Protein AF-R7SHF6-F1 (afdb_monomer)

Organism: Fomitiporia mediterranea (strain MF3/22) (NCBI:txid694068)

Radius of gyration: 31.21 Å; Cα contacts (8 Å, |Δi|>4): 658; chains: 1; bounding box: 77×61×116 Å

Mean predicted aligned error: 15.74 Å

Solvent-accessible surface area (backbone atoms only — not comparable to full-atom values): 30414 Å² total; per-residue (Å²): 121,72,76,58,58,55,58,59,63,69,62,63,67,86,75,44,41,64,56,26,47,52,49,15,53,51,25,41,55,47,20,76,75,69,70,45,64,69,32,44,55,49,13,43,53,23,24,55,49,22,39,69,67,35,55,95,87,40,87,64,33,40,57,31,27,44,52,36,18,51,48,27,42,51,47,20,76,75,69,68,44,66,68,34,41,57,50,17,42,52,27,22,52,58,26,39,73,73,33,52,93,88,36,87,64,28,39,59,35,30,41,54,32,17,53,47,27,41,59,46,19,78,74,68,65,43,65,66,33,43,57,48,18,47,52,31,24,50,53,25,36,68,76,31,52,96,89,41,86,64,31,36,59,35,27,46,52,38,21,49,53,27,42,54,49,20,77,75,70,66,44,65,66,31,46,54,50,20,38,52,31,20,51,52,23,40,75,70,33,55,94,87,35,90,60,32,38,56,32,28,42,52,32,15,50,42,31,37,52,47,17,76,70,73,65,46,66,69,30,46,55,50,17,52,56,26,28,50,59,19,40,73,73,32,54,96,87,40,87,65,33,63,59,39,51,50,49,49,45,51,54,48,53,48,49,52,50,48,58,68,61,42,58,40,74,62,63,43,44,50,61,54,64,76,43,80,59,63,66,55,49,27,31,50,45,21,38,47,28,47,72,71,70,36,52,57,59,16,49,29,38,44,45,45,55,47,43,64,65,51,32,78,76,54,59,60,59,50,56,49,51,54,36,35,74,77,41,43,71,60,38,51,51,49,55,51,46,27,49,56,52,40,60,50,54,57,51,47,53,56,57,57,64,62,60,73,79,67,88,70,83,91,76,90,71,60,57,65,61,50,49,52,53,49,53,50,52,50,52,49,51,52,52,48,53,50,51,47,50,52,49,47,55,56,47,30,69,40,92,95,28,64,54,62,95,50,67,68,52,43,86,63,47,40,56,42,12,70,85,31,42,30,37,34,34,44,67,22,86,91,44,29,33,38,39,38,33,32,65,48,90,90,62,42,66,46,80,42,81,40,56,78,62,53,46,61,53,52,51,51,44,67,74,65,70,55,96,58,62,28,39,53,42,19,76,57,46,48,52,61,50,50,54,50,39,47,76,73,66,53,58,83,65,41,48,38,31,42,35,51,37,76,78,51,61,78,52,64,66,48,57,14,19,74,42,73,45,100,87,67,49,78,41,38,42,54,80,46,30,47,65,43,77,42,93,42,48,66,57,48,39,48,61,65,69,55,70,65,91,58,77,83,89,74,85,88,80,85,72,67,92,76,49,82,88,81,116

InterPro domains:
  IPR011990 Tetratricopeptide-like helical domain superfamily [G3DSA:1.25.40.10] (132-394)
  IPR011990 Tetratricopeptide-like helical domain superfamily [SSF48452] (104-255)
  IPR012344 Matrix protein, lentiviral and alpha-retroviral, N-terminal [G3DSA:1.10.150.90] (56-131)

Structure (mmCIF, N/CA/C/O backbone):
data_AF-R7SHF6-F1
#
_entry.id   AF-R7SHF6-F1
#
loop_
_atom_site.group_PDB
_atom_site.id
_atom_site.type_symbol
_atom_site.label_atom_id
_atom_site.label_alt_id
_atom_site.label_comp_id
_atom_site.label_asym_id
_atom_site.label_entity_id
_atom_site.label_seq_id
_atom_site.pdbx_PDB_ins_code
_atom_site.Cartn_x
_atom_site.Cartn_y
_atom_site.Cartn_z
_atom_site.occupancy
_atom_site.B_iso_or_equiv
_atom_site.auth_seq_id
_atom_site.auth_comp_id
_atom_site.auth_asym_id
_atom_site.auth_atom_id
_atom_site.pdbx_PDB_model_num
ATOM 1 N N . MET A 1 1 ? -1.076 13.822 -73.786 1.00 44.06 1 MET A N 1
ATOM 2 C CA . MET A 1 1 ? -1.759 13.213 -72.621 1.00 44.06 1 MET A CA 1
ATOM 3 C C . MET A 1 1 ? -0.995 12.033 -72.019 1.00 44.06 1 MET A C 1
ATOM 5 O O . MET A 1 1 ? -1.251 11.723 -70.868 1.00 44.06 1 MET A O 1
ATOM 9 N N . GLU A 1 2 ? -0.016 11.434 -72.707 1.00 40.59 2 GLU A N 1
ATOM 10 C CA . GLU A 1 2 ? 0.825 10.371 -72.120 1.00 40.59 2 GLU A CA 1
ATOM 11 C C . GLU A 1 2 ? 1.953 10.875 -71.210 1.00 40.59 2 GLU A C 1
ATOM 13 O O . GLU A 1 2 ? 2.346 10.164 -70.298 1.00 40.59 2 GLU A O 1
ATOM 18 N N . THR A 1 3 ? 2.412 12.121 -71.351 1.00 40.22 3 THR A N 1
ATOM 19 C CA . THR A 1 3 ? 3.500 12.665 -70.514 1.00 40.22 3 THR A CA 1
ATOM 20 C C . THR A 1 3 ? 3.050 13.149 -69.131 1.00 40.22 3 THR A C 1
ATOM 22 O O . THR A 1 3 ? 3.884 13.402 -68.277 1.00 40.22 3 THR A O 1
ATOM 25 N N . ILE A 1 4 ? 1.739 13.272 -68.891 1.00 38.78 4 ILE A N 1
ATOM 26 C CA . ILE A 1 4 ? 1.175 13.669 -67.584 1.00 38.78 4 ILE A CA 1
ATOM 27 C C . ILE A 1 4 ? 0.795 12.426 -66.759 1.00 38.78 4 ILE A C 1
ATOM 29 O O . ILE A 1 4 ? 0.809 12.463 -65.531 1.00 38.78 4 ILE A O 1
ATOM 33 N N . HIS A 1 5 ? 0.535 11.291 -67.415 1.00 36.75 5 HIS A N 1
ATOM 34 C CA . HIS A 1 5 ? 0.198 10.043 -66.730 1.00 36.75 5 HIS A CA 1
ATOM 35 C C . HIS A 1 5 ? 1.412 9.318 -66.135 1.00 36.75 5 HIS A C 1
ATOM 37 O O . HIS A 1 5 ? 1.251 8.588 -65.159 1.00 36.75 5 HIS A O 1
ATOM 43 N N . THR A 1 6 ? 2.620 9.544 -66.658 1.00 37.00 6 THR A N 1
ATOM 44 C CA . THR A 1 6 ? 3.867 9.043 -66.056 1.00 37.00 6 THR A CA 1
ATOM 45 C C . THR A 1 6 ? 4.279 9.878 -64.843 1.00 37.00 6 THR A C 1
ATOM 47 O O . THR A 1 6 ? 4.615 9.315 -63.810 1.00 37.00 6 THR A O 1
ATOM 50 N N . THR A 1 7 ? 4.119 11.204 -64.887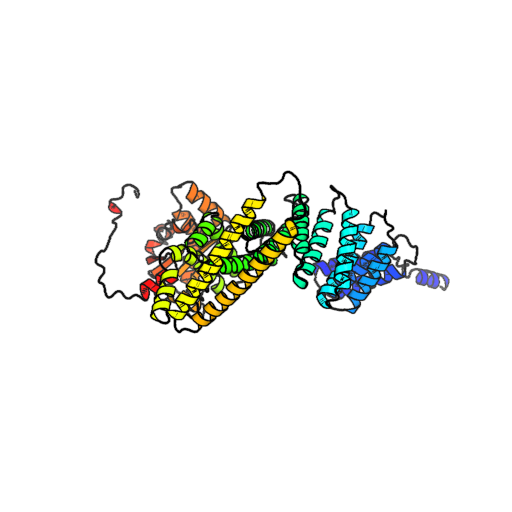 1.00 34.84 7 THR A N 1
ATOM 51 C CA . THR A 1 7 ? 4.484 12.087 -63.761 1.00 34.84 7 THR A CA 1
ATOM 52 C C . THR A 1 7 ? 3.518 11.996 -62.571 1.00 34.84 7 THR A C 1
ATOM 54 O O . THR A 1 7 ? 3.935 12.197 -61.436 1.00 34.84 7 THR A O 1
ATOM 57 N N . ILE A 1 8 ? 2.247 11.629 -62.788 1.00 37.22 8 ILE A N 1
ATOM 58 C CA . ILE A 1 8 ? 1.280 11.388 -61.694 1.00 37.22 8 ILE A CA 1
ATOM 59 C C . ILE A 1 8 ? 1.425 9.974 -61.098 1.00 37.22 8 ILE A C 1
ATOM 61 O O . ILE A 1 8 ? 1.044 9.736 -59.952 1.00 37.22 8 ILE A O 1
ATOM 65 N N . ARG A 1 9 ? 2.032 9.025 -61.827 1.00 35.16 9 ARG A N 1
ATOM 66 C CA . ARG A 1 9 ? 2.376 7.707 -61.268 1.00 35.16 9 ARG A CA 1
ATOM 67 C C . ARG A 1 9 ? 3.655 7.750 -60.423 1.00 35.16 9 ARG A C 1
ATOM 69 O O . ARG A 1 9 ? 3.757 6.974 -59.480 1.00 35.16 9 ARG A O 1
ATOM 76 N N . ASP A 1 10 ? 4.532 8.717 -60.688 1.00 35.12 10 ASP A N 1
ATOM 77 C CA . ASP A 1 10 ? 5.733 9.005 -59.891 1.00 35.12 10 ASP A CA 1
ATOM 78 C C . ASP A 1 10 ? 5.470 9.945 -58.692 1.00 35.12 10 ASP A C 1
ATOM 80 O O . ASP A 1 10 ? 6.350 10.150 -57.859 1.00 35.12 10 ASP A O 1
ATOM 84 N N . SER A 1 11 ? 4.250 10.486 -58.547 1.00 35.41 11 SER A N 1
ATOM 85 C CA . SER A 1 11 ? 3.822 11.261 -57.367 1.00 35.41 11 SER A CA 1
ATOM 86 C C . SER A 1 11 ? 3.101 10.422 -56.300 1.00 35.41 11 SER A C 1
ATOM 88 O O . SER A 1 11 ? 2.589 10.973 -55.322 1.00 35.41 11 SER A O 1
ATOM 90 N N . LEU A 1 12 ? 3.056 9.093 -56.458 1.00 43.44 12 LEU A N 1
ATOM 91 C CA . LEU A 1 12 ? 2.780 8.165 -55.360 1.00 43.44 12 LEU A CA 1
ATOM 92 C C . LEU A 1 12 ? 3.984 8.189 -54.419 1.00 43.44 12 LEU A C 1
ATOM 94 O O . LEU A 1 12 ? 4.933 7.438 -54.590 1.00 43.44 12 LEU A O 1
ATOM 98 N N . VAL A 1 13 ? 3.926 9.137 -53.483 1.00 46.78 13 VAL A N 1
ATOM 99 C CA . VAL A 1 13 ? 4.653 9.231 -52.215 1.00 46.78 13 VAL A CA 1
ATOM 100 C C . VAL A 1 13 ? 5.869 8.300 -52.149 1.00 46.78 13 VAL A C 1
ATOM 102 O O . VAL A 1 13 ? 5.742 7.120 -51.826 1.00 46.78 13 VAL A O 1
ATOM 105 N N . ASN A 1 14 ? 7.066 8.843 -52.382 1.00 46.84 14 ASN A N 1
ATOM 106 C CA . ASN A 1 14 ? 8.278 8.273 -51.796 1.00 46.84 14 ASN A CA 1
ATOM 107 C C . ASN A 1 14 ? 8.122 8.382 -50.271 1.00 46.84 14 ASN A C 1
ATOM 109 O O . ASN A 1 14 ? 8.578 9.343 -49.653 1.00 46.84 14 ASN A O 1
ATOM 113 N N . VAL A 1 15 ? 7.374 7.448 -49.678 1.00 61.41 15 VAL A N 1
ATOM 114 C CA . VAL A 1 15 ? 7.187 7.319 -48.235 1.00 61.41 15 VAL A CA 1
ATOM 115 C C . VAL A 1 15 ? 8.547 6.882 -47.702 1.00 61.41 15 VAL A C 1
ATOM 117 O O . VAL A 1 15 ? 8.935 5.722 -47.824 1.00 61.41 15 VAL A O 1
ATOM 120 N N . THR A 1 16 ? 9.335 7.836 -47.212 1.00 82.81 16 THR A N 1
ATOM 121 C CA . THR A 1 16 ? 10.661 7.554 -46.657 1.00 82.81 16 THR A CA 1
ATOM 122 C C . THR A 1 16 ? 10.521 6.795 -45.338 1.00 82.81 16 THR A C 1
ATOM 124 O O . THR A 1 16 ? 9.482 6.861 -44.674 1.00 82.81 16 THR A O 1
ATOM 127 N N . ALA A 1 17 ? 11.576 6.105 -44.901 1.00 82.44 17 ALA A N 1
ATOM 128 C CA . ALA A 1 17 ? 11.597 5.472 -43.579 1.00 82.44 17 ALA A CA 1
ATOM 129 C C . ALA A 1 17 ? 11.221 6.462 -42.452 1.00 82.44 17 ALA A C 1
ATOM 131 O O . ALA A 1 17 ? 10.520 6.097 -41.516 1.00 82.44 17 ALA A O 1
ATOM 132 N N . GLU A 1 18 ? 11.597 7.736 -42.593 1.00 84.50 18 GLU A N 1
ATOM 133 C CA . GLU A 1 18 ? 11.300 8.818 -41.642 1.00 84.50 18 GLU A CA 1
ATOM 134 C C . GLU A 1 18 ? 9.802 9.136 -41.543 1.00 84.50 18 GLU A C 1
ATOM 136 O O . GLU A 1 18 ? 9.282 9.409 -40.458 1.00 84.50 18 GLU A O 1
ATOM 141 N N . THR A 1 19 ? 9.080 9.089 -42.667 1.00 87.56 19 THR A N 1
ATOM 142 C CA . THR A 1 19 ? 7.622 9.273 -42.649 1.00 87.56 19 THR A CA 1
ATOM 143 C C . THR A 1 19 ? 6.929 8.127 -41.918 1.00 87.56 19 THR A C 1
ATOM 145 O O . THR A 1 19 ? 5.993 8.366 -41.154 1.00 87.56 19 THR A O 1
ATOM 148 N N . HIS A 1 20 ? 7.426 6.897 -42.070 1.00 89.31 20 HIS A N 1
ATOM 149 C CA . HIS A 1 20 ? 6.932 5.754 -41.312 1.00 89.31 20 HIS A CA 1
ATOM 150 C C . HIS A 1 20 ? 7.285 5.833 -39.825 1.00 89.31 20 HIS A C 1
ATOM 152 O O . HIS A 1 20 ? 6.394 5.604 -39.018 1.00 89.31 20 HIS A O 1
ATOM 158 N N . ASP A 1 21 ? 8.496 6.252 -39.447 1.00 86.38 21 ASP A N 1
ATOM 159 C CA . ASP A 1 21 ? 8.847 6.502 -38.038 1.00 86.38 21 ASP A CA 1
ATOM 160 C C . ASP A 1 21 ? 7.913 7.551 -37.405 1.00 86.38 21 ASP A C 1
ATOM 162 O O . ASP A 1 21 ? 7.444 7.404 -36.276 1.00 86.38 21 ASP A O 1
ATOM 166 N N . SER A 1 22 ? 7.606 8.616 -38.151 1.00 87.00 22 SER A N 1
ATOM 167 C CA . SER A 1 22 ? 6.746 9.707 -37.679 1.00 87.00 22 SER A CA 1
ATOM 168 C C . SER A 1 22 ? 5.298 9.247 -37.490 1.00 87.00 22 SER A C 1
ATOM 170 O O . SER A 1 22 ? 4.642 9.624 -36.517 1.00 87.00 22 SER A O 1
ATOM 172 N N . LEU A 1 23 ? 4.796 8.408 -38.401 1.00 90.31 23 LEU A N 1
ATOM 173 C CA . LEU A 1 23 ? 3.482 7.780 -38.274 1.00 90.31 23 LEU A CA 1
ATOM 174 C C . LEU A 1 23 ? 3.458 6.762 -37.131 1.00 90.31 23 LEU A C 1
ATOM 176 O O . LEU A 1 23 ? 2.509 6.773 -36.351 1.00 90.31 23 LEU A O 1
ATOM 180 N N . ALA A 1 24 ? 4.499 5.941 -36.982 1.00 90.56 24 ALA A N 1
ATOM 181 C CA . ALA A 1 24 ? 4.618 4.990 -35.882 1.00 90.56 24 ALA A CA 1
ATOM 182 C C . ALA A 1 24 ? 4.545 5.702 -34.525 1.00 90.56 24 ALA A C 1
ATOM 184 O O . ALA A 1 24 ? 3.720 5.336 -33.686 1.00 90.56 24 ALA A O 1
ATOM 185 N N . LEU A 1 25 ? 5.306 6.790 -34.355 1.00 89.19 25 LEU A N 1
ATOM 186 C CA . LEU A 1 25 ? 5.284 7.617 -33.148 1.00 89.19 25 LEU A CA 1
ATOM 187 C C . LEU A 1 25 ? 3.928 8.302 -32.926 1.00 89.19 25 LEU A C 1
ATOM 189 O O . LEU A 1 25 ? 3.471 8.423 -31.790 1.00 89.19 25 LEU A O 1
ATOM 193 N N . LYS A 1 26 ? 3.267 8.763 -33.995 1.00 92.19 26 LYS A N 1
ATOM 194 C CA . LYS A 1 26 ? 1.929 9.361 -33.899 1.00 92.19 26 LYS A CA 1
ATOM 195 C C . LYS A 1 26 ? 0.920 8.358 -33.338 1.00 92.19 26 LYS A C 1
ATOM 197 O O . LYS A 1 26 ? 0.204 8.692 -32.399 1.00 92.19 26 LYS A O 1
ATOM 202 N N . TYR A 1 27 ? 0.866 7.153 -33.900 1.00 89.56 27 TYR A N 1
ATOM 203 C CA . TYR A 1 27 ? -0.066 6.121 -33.445 1.00 89.56 27 TYR A CA 1
ATOM 204 C C . TYR A 1 27 ? 0.301 5.563 -32.068 1.00 89.56 27 TYR A C 1
ATOM 206 O O . TYR A 1 27 ? -0.594 5.259 -31.289 1.00 89.56 27 TYR A O 1
ATOM 214 N N . TRP A 1 28 ? 1.589 5.528 -31.719 1.00 87.06 28 TRP A N 1
ATOM 215 C CA . TRP A 1 28 ? 2.032 5.225 -30.358 1.00 87.06 28 TRP A CA 1
ATOM 216 C C . TRP A 1 28 ? 1.461 6.210 -29.333 1.00 87.06 28 TRP A C 1
ATOM 218 O O . TRP A 1 28 ? 0.887 5.804 -28.329 1.00 87.06 28 TRP A O 1
ATOM 228 N N . LYS A 1 29 ? 1.566 7.516 -29.606 1.00 88.25 29 LYS A N 1
ATOM 229 C CA . LYS A 1 29 ? 1.032 8.555 -28.712 1.00 88.25 29 LYS A CA 1
ATOM 230 C C . LYS A 1 29 ? -0.488 8.507 -28.592 1.00 88.25 29 LYS A C 1
ATOM 232 O O . LYS A 1 29 ? -1.017 8.792 -27.523 1.00 88.25 29 LYS A O 1
ATOM 237 N N . LEU A 1 30 ? -1.188 8.170 -29.677 1.00 88.19 30 LEU A N 1
ATOM 238 C CA . LEU A 1 30 ? -2.633 7.944 -29.624 1.00 88.19 30 LEU A CA 1
ATOM 239 C C . LEU A 1 30 ? -2.954 6.749 -28.723 1.00 88.19 30 LEU A C 1
ATOM 241 O O . LEU A 1 30 ? -3.772 6.884 -27.817 1.00 88.19 30 LEU A O 1
ATOM 245 N N . PHE A 1 31 ? -2.214 5.648 -28.876 1.00 86.19 31 PHE A N 1
ATOM 246 C CA . PHE A 1 31 ? -2.365 4.473 -28.027 1.00 86.19 31 PHE A CA 1
ATOM 247 C C . PHE A 1 31 ? -2.113 4.791 -26.545 1.00 86.19 31 PHE A C 1
ATOM 249 O O . PHE A 1 31 ? -2.863 4.330 -25.687 1.00 86.19 31 PHE A O 1
ATOM 256 N N . GLU A 1 32 ? -1.106 5.607 -26.220 1.00 82.56 32 GLU A N 1
ATOM 257 C CA . GLU A 1 32 ? -0.853 6.049 -24.839 1.00 82.56 32 GLU A CA 1
ATOM 258 C C . GLU A 1 32 ? -2.038 6.818 -24.234 1.00 82.56 32 GLU A C 1
ATOM 260 O O . GLU A 1 32 ? -2.260 6.743 -23.026 1.00 82.56 32 GLU A O 1
ATOM 265 N N . GLN A 1 33 ? -2.809 7.535 -25.056 1.00 81.81 33 GLN A N 1
ATOM 266 C CA . GLN A 1 33 ? -3.973 8.309 -24.618 1.00 81.81 33 GLN A CA 1
ATOM 267 C C . GLN A 1 33 ? -5.258 7.476 -24.570 1.00 81.81 33 GLN A C 1
ATOM 269 O O . GLN A 1 33 ? -6.066 7.642 -23.658 1.00 81.81 33 GLN A O 1
ATOM 274 N N . SER A 1 34 ? -5.473 6.612 -25.562 1.00 85.38 34 SER A N 1
ATOM 275 C CA . SER A 1 34 ? -6.743 5.913 -25.777 1.00 85.38 34 SER A CA 1
ATOM 276 C C . SER A 1 34 ? -6.756 4.490 -25.199 1.00 85.38 34 SER A C 1
ATOM 278 O O . SER A 1 34 ? -7.820 3.962 -24.878 1.00 85.38 34 SER A O 1
ATOM 280 N N . GLY A 1 35 ? -5.584 3.850 -25.102 1.00 80.62 35 GLY A N 1
ATOM 281 C CA . GLY A 1 35 ? -5.424 2.429 -24.801 1.00 80.62 35 GLY A CA 1
ATOM 282 C C . GLY A 1 35 ? -5.902 1.473 -25.905 1.00 80.62 35 GLY A C 1
ATOM 283 O O . GLY A 1 35 ? -5.935 0.264 -25.671 1.00 80.62 35 GLY A O 1
ATOM 284 N N . GLN A 1 36 ? -6.286 1.972 -27.087 1.00 85.62 36 GLN A N 1
ATOM 285 C CA . GLN A 1 36 ? -6.878 1.168 -28.160 1.00 85.62 36 GLN A CA 1
ATOM 286 C C . GLN A 1 36 ? -5.838 0.326 -28.895 1.00 85.62 36 GLN A C 1
ATOM 288 O O . GLN A 1 36 ? -4.817 0.811 -29.384 1.00 85.62 36 GLN A O 1
ATOM 293 N N . ARG A 1 37 ? -6.127 -0.968 -29.024 1.00 86.19 37 ARG A N 1
ATOM 294 C CA . ARG A 1 37 ? -5.226 -1.944 -29.641 1.00 86.19 37 ARG A CA 1
ATOM 295 C C . ARG A 1 37 ? -4.891 -1.597 -31.091 1.00 86.19 37 ARG A C 1
ATOM 297 O O . ARG A 1 37 ? -3.755 -1.792 -31.517 1.00 86.19 37 ARG A O 1
ATOM 304 N N . GLU A 1 38 ? -5.872 -1.118 -31.843 1.00 88.56 38 GLU A N 1
ATOM 305 C CA . GLU A 1 38 ? -5.759 -0.832 -33.272 1.00 88.56 38 GLU A CA 1
ATOM 306 C C . GLU A 1 38 ? -4.655 0.196 -33.551 1.00 88.56 38 GLU A C 1
ATOM 308 O O . GLU A 1 38 ? -3.931 0.097 -34.545 1.00 88.56 38 GLU A O 1
ATOM 313 N N . GLU A 1 39 ? -4.477 1.156 -32.646 1.00 90.38 39 GLU A N 1
ATOM 314 C CA . GLU A 1 39 ? -3.458 2.198 -32.752 1.00 90.38 39 GLU A CA 1
ATOM 315 C C . GLU A 1 39 ? -2.054 1.620 -32.530 1.00 90.38 39 GLU A C 1
ATOM 317 O O . GLU A 1 39 ? -1.136 1.910 -33.300 1.00 90.38 39 GLU A O 1
ATOM 322 N N . LEU A 1 40 ? -1.894 0.713 -31.562 1.00 89.50 40 LEU A N 1
ATOM 323 C CA . LEU A 1 40 ? -0.631 0.007 -31.340 1.00 89.50 40 LEU A CA 1
ATOM 324 C C . LEU A 1 40 ? -0.278 -0.932 -32.506 1.00 89.50 40 LEU A C 1
ATOM 326 O O . LEU A 1 40 ? 0.866 -0.953 -32.960 1.00 89.50 40 LEU A O 1
ATOM 330 N N . ASP A 1 41 ? -1.256 -1.660 -33.048 1.00 90.25 41 ASP A N 1
ATOM 331 C CA . ASP A 1 41 ? -1.064 -2.528 -34.218 1.00 90.25 41 ASP A CA 1
ATOM 332 C C . ASP A 1 41 ? -0.666 -1.714 -35.468 1.00 90.25 41 ASP A C 1
ATOM 334 O O . ASP A 1 41 ? 0.191 -2.130 -36.262 1.00 90.25 41 ASP A O 1
ATOM 338 N N . THR A 1 42 ? -1.230 -0.512 -35.616 1.00 90.75 42 THR A N 1
ATOM 339 C CA . THR A 1 42 ? -0.874 0.425 -36.692 1.00 90.75 42 THR A CA 1
ATOM 340 C C . THR A 1 42 ? 0.536 0.989 -36.502 1.00 90.75 42 THR A C 1
ATOM 342 O O . THR A 1 42 ? 1.304 1.055 -37.465 1.00 90.75 42 THR A O 1
ATOM 345 N N . SER A 1 43 ? 0.917 1.323 -35.265 1.00 92.31 43 SER A N 1
ATOM 346 C CA . SER A 1 43 ? 2.276 1.756 -34.917 1.00 92.31 43 SER A CA 1
ATOM 347 C C . SER A 1 43 ? 3.320 0.693 -35.293 1.00 92.31 43 SER A C 1
ATOM 349 O O . SER A 1 43 ? 4.225 0.972 -36.082 1.00 92.31 43 SER A O 1
ATOM 351 N N . ILE A 1 44 ? 3.104 -0.565 -34.884 1.00 92.56 44 ILE A N 1
ATOM 352 C CA . ILE A 1 44 ? 3.974 -1.710 -35.216 1.00 92.56 44 ILE A CA 1
ATOM 353 C C . ILE A 1 44 ? 4.090 -1.917 -36.733 1.00 92.56 44 ILE A C 1
ATOM 355 O O . ILE A 1 44 ? 5.156 -2.256 -37.252 1.00 92.56 44 ILE A O 1
ATOM 359 N N . THR A 1 45 ? 2.999 -1.718 -37.475 1.00 92.94 45 THR A N 1
ATOM 360 C CA . THR A 1 45 ? 3.003 -1.852 -38.941 1.00 92.94 45 THR A CA 1
ATOM 361 C C . THR A 1 45 ? 3.904 -0.804 -39.596 1.00 92.94 45 THR A C 1
ATOM 363 O O . THR A 1 45 ? 4.655 -1.117 -40.528 1.00 92.94 45 THR A O 1
ATOM 366 N N . HIS A 1 46 ? 3.876 0.428 -39.093 1.00 92.31 46 HIS A N 1
ATOM 367 C CA . HIS A 1 46 ? 4.761 1.486 -39.559 1.00 92.31 46 HIS A CA 1
ATOM 368 C C . HIS A 1 46 ? 6.217 1.256 -39.141 1.00 92.31 46 HIS A C 1
ATOM 370 O O . HIS A 1 46 ? 7.082 1.352 -40.011 1.00 92.31 46 HIS A O 1
ATOM 376 N N . ASP A 1 47 ? 6.488 0.830 -37.904 1.00 90.88 47 ASP A N 1
ATOM 377 C CA . ASP A 1 47 ? 7.839 0.461 -37.445 1.00 90.88 47 ASP A CA 1
ATOM 378 C C . ASP A 1 47 ? 8.458 -0.645 -38.319 1.00 90.88 47 ASP A C 1
ATOM 380 O O . ASP A 1 47 ? 9.600 -0.543 -38.776 1.00 90.88 47 ASP A O 1
ATOM 384 N N . ARG A 1 48 ? 7.680 -1.688 -38.646 1.00 92.88 48 ARG A N 1
ATOM 385 C CA . ARG A 1 48 ? 8.112 -2.760 -39.562 1.00 92.88 48 ARG A CA 1
ATOM 386 C C . ARG A 1 48 ? 8.424 -2.235 -40.959 1.00 92.88 48 ARG A C 1
ATOM 388 O O . ARG A 1 48 ? 9.336 -2.737 -41.616 1.00 92.88 48 ARG A O 1
ATOM 395 N N . THR A 1 49 ? 7.658 -1.260 -41.437 1.00 90.38 49 THR A N 1
ATOM 396 C CA . THR A 1 49 ? 7.861 -0.690 -42.773 1.00 90.38 49 THR A CA 1
ATOM 397 C C . THR A 1 49 ? 9.092 0.215 -42.799 1.00 90.38 49 THR A C 1
ATOM 399 O O . THR A 1 49 ? 9.911 0.081 -43.705 1.00 90.38 49 THR A O 1
ATOM 402 N N . ALA A 1 50 ? 9.300 1.038 -41.767 1.00 89.44 50 ALA A N 1
ATOM 403 C CA . ALA A 1 50 ? 10.518 1.826 -41.598 1.00 89.44 50 ALA A CA 1
ATOM 404 C C . ALA A 1 50 ? 11.771 0.936 -41.552 1.00 89.44 50 ALA A C 1
ATOM 406 O O . ALA A 1 50 ? 12.747 1.201 -42.254 1.00 89.44 50 ALA A O 1
ATOM 407 N N . LEU A 1 51 ? 11.716 -0.179 -40.812 1.00 90.06 51 LEU A N 1
ATOM 408 C CA . LEU A 1 51 ? 12.819 -1.138 -40.736 1.00 90.06 51 LEU A CA 1
ATOM 409 C C . LEU A 1 51 ? 13.130 -1.800 -42.088 1.00 90.06 51 LEU A C 1
ATOM 411 O O . LEU A 1 51 ? 14.298 -2.009 -42.417 1.00 90.06 51 LEU A O 1
ATOM 415 N N . LYS A 1 52 ? 12.107 -2.125 -42.891 1.00 89.50 52 LYS A N 1
ATOM 416 C CA . LYS A 1 52 ? 12.293 -2.683 -44.245 1.00 89.50 52 LYS A CA 1
ATOM 417 C C . LYS A 1 52 ? 12.970 -1.701 -45.200 1.00 89.50 52 LYS A C 1
ATOM 419 O O . LYS A 1 52 ? 13.708 -2.133 -46.077 1.00 89.50 52 LYS A O 1
ATOM 424 N N . LEU A 1 53 ? 12.722 -0.404 -45.029 1.00 88.06 53 LEU A N 1
ATOM 425 C CA . LEU A 1 53 ? 13.299 0.657 -45.858 1.00 88.06 53 LEU A CA 1
ATOM 426 C C . LEU A 1 53 ? 14.748 1.011 -45.474 1.00 88.06 53 LEU A C 1
ATOM 428 O O . LEU A 1 53 ? 15.407 1.736 -46.214 1.00 88.06 53 LEU A O 1
ATOM 432 N N . ARG A 1 54 ? 15.258 0.497 -44.347 1.00 86.31 54 ARG A N 1
ATOM 433 C CA . ARG A 1 54 ? 16.628 0.725 -43.861 1.00 86.31 54 ARG A CA 1
ATOM 434 C C . ARG A 1 54 ? 17.447 -0.565 -43.960 1.00 86.3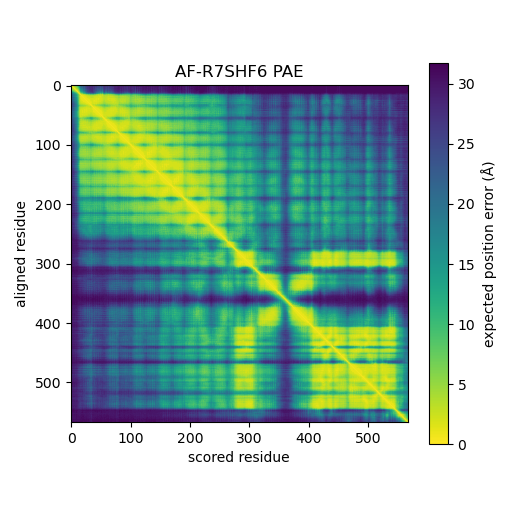1 54 ARG A C 1
ATOM 436 O O . ARG A 1 54 ? 17.386 -1.355 -43.023 1.00 86.31 54 ARG A O 1
ATOM 443 N N . PRO A 1 55 ? 18.190 -0.821 -45.052 1.00 83.56 55 PRO A N 1
ATOM 444 C CA . PRO A 1 55 ? 18.982 -2.045 -45.213 1.00 83.56 55 PRO A CA 1
ATOM 445 C C . PRO A 1 55 ? 20.137 -2.139 -44.203 1.00 83.56 55 PRO A C 1
ATOM 447 O O . PRO A 1 55 ? 20.458 -1.167 -43.516 1.00 83.56 55 PRO A O 1
ATOM 450 N N . ASP A 1 56 ? 20.768 -3.313 -44.110 1.00 77.69 56 ASP A N 1
ATOM 451 C CA . ASP A 1 56 ? 21.913 -3.537 -43.219 1.00 77.69 56 ASP A CA 1
ATOM 452 C C . ASP A 1 56 ? 23.040 -2.524 -43.502 1.00 77.69 56 ASP A C 1
ATOM 454 O O . ASP A 1 56 ? 23.419 -2.302 -44.652 1.00 77.69 56 ASP A O 1
ATOM 458 N N . GLY A 1 57 ? 23.534 -1.865 -42.448 1.00 73.12 57 GLY A N 1
ATOM 459 C CA . GLY A 1 57 ? 24.511 -0.770 -42.535 1.00 73.12 57 GLY A CA 1
ATOM 460 C C . GLY A 1 57 ? 23.915 0.644 -42.605 1.00 73.12 57 GLY A C 1
ATOM 461 O O . GLY A 1 57 ? 24.667 1.614 -42.535 1.00 73.12 57 GLY A O 1
ATOM 462 N N . HIS A 1 58 ? 22.588 0.798 -42.702 1.00 80.50 58 HIS A N 1
ATOM 463 C CA . HIS A 1 58 ? 21.948 2.114 -42.615 1.00 80.50 58 HIS A CA 1
ATOM 464 C C . HIS A 1 58 ? 22.102 2.708 -41.197 1.00 80.50 58 HIS A C 1
ATOM 466 O O . HIS A 1 58 ? 21.794 2.009 -40.227 1.00 80.50 58 HIS A O 1
ATOM 472 N N . PRO A 1 59 ? 22.486 3.994 -41.049 1.00 78.19 59 PRO A N 1
ATOM 473 C CA . PRO A 1 59 ? 22.788 4.607 -39.749 1.00 78.19 59 PRO A CA 1
ATOM 474 C C . PRO A 1 59 ? 21.627 4.517 -38.746 1.00 78.19 59 PRO A C 1
ATOM 476 O O . PRO A 1 59 ? 21.828 4.133 -37.602 1.00 78.19 59 PRO A O 1
ATOM 479 N N . ASP A 1 60 ? 20.392 4.761 -39.190 1.00 82.56 60 ASP A N 1
ATOM 480 C CA . ASP A 1 60 ? 19.207 4.698 -38.315 1.00 82.56 60 ASP A CA 1
ATOM 481 C C . ASP A 1 60 ? 18.559 3.304 -38.188 1.00 82.56 60 ASP A C 1
ATOM 483 O O . ASP A 1 60 ? 17.445 3.176 -37.669 1.00 82.56 60 ASP A O 1
ATOM 487 N N . ARG A 1 61 ? 19.190 2.234 -38.694 1.00 84.44 61 ARG A N 1
ATOM 488 C CA . ARG A 1 61 ? 18.593 0.887 -38.624 1.00 84.44 61 ARG A CA 1
ATOM 489 C C . ARG A 1 61 ? 18.470 0.397 -37.184 1.00 84.44 61 ARG A C 1
ATOM 491 O O . ARG A 1 61 ? 17.433 -0.164 -36.834 1.00 84.44 61 ARG A O 1
ATOM 498 N N . SER A 1 62 ? 19.480 0.650 -36.349 1.00 85.25 62 SER A N 1
ATOM 499 C CA . SER A 1 62 ? 19.456 0.302 -34.921 1.00 85.25 62 SER A CA 1
ATOM 500 C C . SER A 1 62 ? 18.283 0.968 -34.201 1.00 85.25 62 SER A C 1
ATOM 502 O O . SER A 1 62 ? 17.573 0.317 -33.439 1.00 85.25 62 SER A O 1
ATOM 504 N N . LYS A 1 63 ? 17.997 2.234 -34.524 1.00 84.06 63 LYS A N 1
ATOM 505 C CA . LYS A 1 63 ? 16.855 2.980 -33.989 1.00 84.06 63 LYS A CA 1
ATOM 506 C C . LYS A 1 63 ? 15.513 2.355 -34.382 1.00 84.06 63 LYS A C 1
ATOM 508 O O . LYS A 1 63 ? 14.663 2.177 -33.515 1.00 84.06 63 LYS A O 1
ATOM 513 N N . SER A 1 64 ? 15.328 1.963 -35.647 1.00 85.44 64 SER A N 1
ATOM 514 C CA . SER A 1 64 ? 14.113 1.240 -36.069 1.00 85.44 64 SER A CA 1
ATOM 515 C C . SER A 1 64 ? 13.960 -0.112 -35.373 1.00 85.44 64 SER A C 1
ATOM 517 O O . SER A 1 64 ? 12.844 -0.483 -35.019 1.00 85.44 64 SER A O 1
ATOM 519 N N . LEU A 1 65 ? 15.061 -0.842 -35.164 1.00 89.00 65 LEU A N 1
ATOM 520 C CA . LEU A 1 65 ? 15.046 -2.111 -34.432 1.00 89.00 65 LEU A CA 1
ATOM 521 C C . LEU A 1 65 ? 14.613 -1.903 -32.975 1.00 89.00 65 LEU A C 1
ATOM 523 O O . LEU A 1 65 ? 13.728 -2.615 -32.504 1.00 89.00 65 LEU A O 1
ATOM 527 N N . CYS A 1 66 ? 15.173 -0.901 -32.291 1.00 85.94 66 CYS A N 1
ATOM 528 C CA . CYS A 1 66 ? 14.787 -0.539 -30.925 1.00 85.94 66 CYS A CA 1
ATOM 529 C C . CYS A 1 66 ? 13.311 -0.133 -30.830 1.00 85.94 66 CYS A C 1
ATOM 531 O O . CYS A 1 66 ? 12.598 -0.635 -29.963 1.00 85.94 66 CYS A O 1
ATOM 533 N N . ASN A 1 67 ? 12.837 0.739 -31.725 1.00 86.44 67 ASN A N 1
ATOM 534 C CA . ASN A 1 67 ? 11.446 1.199 -31.725 1.00 86.44 67 ASN A CA 1
ATOM 535 C C . ASN A 1 67 ? 10.473 0.033 -31.924 1.00 86.44 67 ASN A C 1
ATOM 537 O O . ASN A 1 67 ? 9.558 -0.149 -31.123 1.00 86.44 67 ASN A O 1
ATOM 541 N N . LEU A 1 68 ? 10.731 -0.822 -32.920 1.00 90.69 68 LEU A N 1
ATOM 542 C CA . LEU A 1 68 ? 9.917 -2.009 -33.158 1.00 90.69 68 LEU A CA 1
ATOM 543 C C . LEU A 1 68 ? 9.919 -2.950 -31.943 1.00 90.69 68 LEU A C 1
ATOM 545 O O . LEU A 1 68 ? 8.867 -3.467 -31.565 1.00 90.69 68 LEU A O 1
ATOM 549 N N . ALA A 1 69 ? 11.078 -3.159 -31.310 1.00 90.31 69 ALA A N 1
ATOM 550 C CA . ALA A 1 69 ? 11.187 -3.994 -30.117 1.00 90.31 69 ALA A CA 1
ATOM 551 C C . ALA A 1 69 ? 10.351 -3.453 -28.947 1.00 90.31 69 ALA A C 1
ATOM 553 O O . ALA A 1 69 ? 9.667 -4.226 -28.270 1.00 90.31 69 ALA A O 1
ATOM 554 N N . VAL A 1 70 ? 10.365 -2.135 -28.722 1.00 86.44 70 VAL A N 1
ATOM 555 C CA . VAL A 1 70 ? 9.537 -1.470 -27.705 1.00 86.44 70 VAL A CA 1
ATOM 556 C C . VAL A 1 70 ? 8.050 -1.631 -28.025 1.00 86.44 70 VAL A C 1
ATOM 558 O O . VAL A 1 70 ? 7.280 -2.024 -27.144 1.00 86.44 70 VAL A O 1
ATOM 561 N N . SER A 1 71 ? 7.650 -1.416 -29.281 1.00 88.56 71 SER A N 1
ATOM 562 C CA . SER A 1 71 ? 6.257 -1.550 -29.712 1.00 88.56 71 SER A CA 1
ATOM 563 C C . SER A 1 71 ? 5.711 -2.967 -29.503 1.00 88.56 71 SER A C 1
ATOM 565 O O . SER A 1 71 ? 4.637 -3.152 -28.923 1.00 88.56 71 SER A O 1
ATOM 567 N N . LEU A 1 72 ? 6.495 -3.979 -29.882 1.00 90.25 72 LEU A N 1
ATOM 568 C CA . LEU A 1 72 ? 6.172 -5.392 -29.671 1.00 90.25 72 LEU A CA 1
ATOM 569 C C . LEU A 1 72 ? 6.139 -5.770 -28.183 1.00 90.25 72 LEU A C 1
ATOM 571 O O . LEU A 1 72 ? 5.206 -6.439 -27.741 1.00 90.25 72 LEU A O 1
ATOM 575 N N . SER A 1 73 ? 7.100 -5.294 -27.384 1.00 86.44 73 SER A N 1
ATOM 576 C CA . SER A 1 73 ? 7.139 -5.557 -25.934 1.00 86.44 73 SER A CA 1
ATOM 577 C C . SER A 1 73 ? 5.913 -4.988 -25.218 1.00 86.44 73 SER A C 1
ATOM 579 O O . SER A 1 73 ? 5.359 -5.612 -24.310 1.00 86.44 73 SER A O 1
ATOM 581 N N . THR A 1 74 ? 5.450 -3.813 -25.642 1.00 84.94 74 THR A N 1
ATOM 582 C CA . THR A 1 74 ? 4.243 -3.186 -25.096 1.00 84.94 74 THR A CA 1
ATOM 583 C C . THR A 1 74 ? 2.980 -3.923 -25.514 1.00 84.94 74 THR A C 1
ATOM 585 O O . THR A 1 74 ? 2.107 -4.141 -24.668 1.00 84.94 74 THR A O 1
ATOM 588 N N . ARG A 1 75 ? 2.891 -4.386 -26.768 1.00 87.06 75 ARG A N 1
ATOM 589 C CA . ARG A 1 75 ? 1.762 -5.221 -27.201 1.00 87.06 75 ARG A CA 1
ATOM 590 C C . ARG A 1 75 ? 1.717 -6.531 -26.427 1.00 87.06 75 ARG A C 1
ATOM 592 O O . ARG A 1 75 ? 0.657 -6.897 -25.921 1.00 87.06 75 ARG A O 1
ATOM 599 N N . TYR A 1 76 ? 2.870 -7.163 -26.223 1.00 86.25 76 TYR A N 1
ATOM 600 C CA . TYR A 1 76 ? 2.993 -8.333 -25.363 1.00 86.25 76 TYR A CA 1
ATOM 601 C C . TYR A 1 76 ? 2.493 -8.055 -23.938 1.00 86.25 76 TYR A C 1
ATOM 603 O O . TYR A 1 76 ? 1.638 -8.788 -23.445 1.00 86.25 76 TYR A O 1
ATOM 611 N N . ARG A 1 77 ? 2.942 -6.973 -23.288 1.00 81.81 77 ARG A N 1
ATOM 612 C CA . ARG A 1 77 ? 2.527 -6.636 -21.912 1.00 81.81 77 ARG A CA 1
ATOM 613 C C . ARG A 1 77 ? 1.014 -6.435 -21.774 1.00 81.81 77 ARG A C 1
ATOM 615 O O . ARG A 1 77 ? 0.459 -6.677 -20.707 1.00 81.81 77 ARG A O 1
ATOM 622 N N . ARG A 1 78 ? 0.345 -5.974 -22.833 1.00 79.50 78 ARG A N 1
ATOM 623 C CA . ARG A 1 78 ? -1.102 -5.709 -22.838 1.00 79.50 78 ARG A CA 1
ATOM 624 C C . ARG A 1 78 ? -1.946 -6.911 -23.251 1.00 79.50 78 ARG A C 1
ATOM 626 O O . ARG A 1 78 ? -3.032 -7.081 -22.710 1.00 79.50 78 ARG A O 1
ATOM 633 N N . LEU A 1 79 ? -1.478 -7.709 -24.209 1.00 78.88 79 LEU A N 1
ATOM 634 C CA . LEU A 1 79 ? -2.280 -8.746 -24.874 1.00 78.88 79 LEU A CA 1
ATOM 635 C C . LEU A 1 79 ? -1.774 -10.174 -24.632 1.00 78.88 79 LEU A C 1
ATOM 637 O O . LEU A 1 79 ? -2.458 -11.131 -24.985 1.00 78.88 79 LEU A O 1
ATOM 641 N N . GLY A 1 80 ? -0.577 -10.341 -24.065 1.00 76.75 80 GLY A N 1
ATOM 642 C CA . GLY A 1 80 ? 0.009 -11.645 -23.757 1.00 76.75 80 GLY A CA 1
ATOM 643 C C . GLY A 1 80 ? 0.405 -12.476 -24.985 1.00 76.75 80 GLY A C 1
ATOM 644 O O . GLY A 1 80 ? 0.499 -13.701 -24.887 1.00 76.75 80 GLY A O 1
ATOM 645 N N . GLN A 1 81 ? 0.639 -11.861 -26.145 1.00 79.31 81 GLN A N 1
ATOM 646 C CA . GLN A 1 81 ? 1.039 -12.570 -27.370 1.00 79.31 81 GLN A CA 1
ATOM 647 C C . GLN A 1 81 ? 2.518 -12.986 -27.297 1.00 79.31 81 GLN A C 1
ATOM 649 O O . GLN A 1 81 ? 3.408 -12.142 -27.294 1.00 79.31 81 GLN A O 1
ATOM 654 N N . SER A 1 82 ? 2.794 -14.289 -27.176 1.00 80.31 82 SER A N 1
ATOM 655 C CA . SER A 1 82 ? 4.156 -14.832 -26.993 1.00 80.31 82 SER A CA 1
ATOM 656 C C . SER A 1 82 ? 5.082 -14.542 -28.166 1.00 80.31 82 SER A C 1
ATOM 658 O O . SER A 1 82 ? 6.280 -14.345 -27.976 1.00 80.31 82 SER A O 1
ATOM 660 N N . GLU A 1 83 ? 4.522 -14.507 -29.370 1.00 86.38 83 GLU A N 1
ATOM 661 C CA . GLU A 1 83 ? 5.252 -14.307 -30.617 1.00 86.38 83 GLU A CA 1
ATOM 662 C C . GLU A 1 83 ? 5.899 -12.918 -30.649 1.00 86.38 83 GLU A C 1
ATOM 664 O O . GLU A 1 83 ? 7.038 -12.780 -31.093 1.00 86.38 83 GLU A O 1
ATOM 669 N N . ASP A 1 84 ? 5.215 -11.914 -30.096 1.00 88.00 84 ASP A N 1
ATOM 670 C CA . ASP A 1 84 ? 5.714 -10.541 -30.024 1.00 88.00 84 ASP A CA 1
ATOM 671 C C . ASP A 1 84 ? 6.917 -10.413 -29.106 1.00 88.00 84 ASP A C 1
ATOM 673 O O . ASP A 1 84 ? 7.837 -9.654 -29.396 1.00 88.00 84 ASP A O 1
ATOM 677 N N . LEU A 1 85 ? 6.928 -11.162 -28.003 1.00 88.56 85 LEU A N 1
ATOM 678 C CA . LEU A 1 85 ? 8.043 -11.141 -27.068 1.00 88.56 85 LEU A CA 1
ATOM 679 C C . LEU A 1 85 ? 9.295 -11.770 -27.684 1.00 88.56 85 LEU A C 1
ATOM 681 O O . LEU A 1 85 ? 10.388 -11.220 -27.564 1.00 88.56 85 LEU A O 1
ATOM 685 N N . GLU A 1 86 ? 9.144 -12.901 -28.375 1.00 90.44 86 GLU A N 1
ATOM 686 C CA . GLU A 1 86 ? 10.262 -13.544 -29.073 1.00 90.44 86 GLU A CA 1
ATOM 687 C C . GLU A 1 86 ? 10.769 -12.670 -30.238 1.00 90.44 86 GLU A C 1
ATOM 689 O O . GLU A 1 86 ? 11.981 -12.547 -30.446 1.00 90.44 86 GLU A O 1
ATOM 694 N N . GLU A 1 87 ? 9.869 -11.993 -30.963 1.00 91.81 87 GLU A N 1
ATOM 695 C CA . GLU A 1 87 ? 10.246 -11.016 -31.991 1.00 91.81 87 GLU A CA 1
ATOM 696 C C . GLU A 1 87 ? 10.959 -9.800 -31.375 1.00 91.81 87 GLU A C 1
ATOM 698 O O . GLU A 1 87 ? 12.010 -9.401 -31.877 1.00 91.81 87 GLU A O 1
ATOM 703 N N . ALA A 1 88 ? 10.475 -9.261 -30.252 1.00 92.06 88 ALA A N 1
ATOM 704 C CA . ALA A 1 88 ? 11.109 -8.149 -29.543 1.00 92.06 88 ALA A CA 1
ATOM 705 C C . ALA A 1 88 ? 12.526 -8.495 -29.063 1.00 92.06 88 ALA A C 1
ATOM 707 O O . ALA A 1 88 ? 13.450 -7.706 -29.261 1.00 92.06 88 ALA A O 1
ATOM 708 N N . ILE A 1 89 ? 12.732 -9.692 -28.500 1.00 92.06 89 ILE A N 1
ATOM 709 C CA . ILE A 1 89 ? 14.064 -10.176 -28.101 1.00 92.06 89 ILE A CA 1
ATOM 710 C C . ILE A 1 89 ? 14.987 -10.254 -29.319 1.00 92.06 89 ILE A C 1
ATOM 712 O O . ILE A 1 89 ? 16.137 -9.812 -29.252 1.00 92.06 89 ILE A O 1
ATOM 716 N N . LYS A 1 90 ? 14.492 -10.767 -30.453 1.00 93.75 90 LYS A N 1
ATOM 717 C CA . LYS A 1 90 ? 15.262 -10.821 -31.701 1.00 93.75 90 LYS A CA 1
ATOM 718 C C . LYS A 1 90 ? 15.652 -9.423 -32.188 1.00 93.75 90 LYS A C 1
ATOM 720 O O . LYS A 1 90 ? 16.803 -9.224 -32.571 1.00 93.75 90 LYS A O 1
ATOM 725 N N . MET A 1 91 ? 14.726 -8.463 -32.156 1.00 92.88 91 MET A N 1
ATOM 726 C CA . MET A 1 91 ? 14.994 -7.081 -32.565 1.00 92.88 91 MET A CA 1
ATOM 727 C C . MET A 1 91 ? 15.990 -6.390 -31.622 1.00 92.88 91 MET A C 1
ATOM 729 O O . MET A 1 91 ? 16.919 -5.746 -32.100 1.00 92.88 91 MET A O 1
ATOM 733 N N . ASN A 1 92 ? 15.866 -6.578 -30.304 1.00 91.31 92 ASN A N 1
ATOM 734 C CA . ASN A 1 92 ? 16.797 -6.025 -29.315 1.00 91.31 92 ASN A CA 1
ATOM 735 C C . ASN A 1 92 ? 18.213 -6.612 -29.442 1.00 91.31 92 ASN A C 1
ATOM 737 O O . ASN A 1 92 ? 19.190 -5.875 -29.329 1.00 91.31 92 ASN A O 1
ATOM 741 N N . ARG A 1 93 ? 18.344 -7.917 -29.730 1.00 93.25 93 ARG A N 1
ATOM 742 C CA . ARG A 1 93 ? 19.649 -8.541 -30.022 1.00 93.25 93 ARG A CA 1
ATOM 743 C C . ARG A 1 93 ? 20.280 -7.959 -31.282 1.00 93.25 93 ARG A C 1
ATOM 745 O O . ARG A 1 93 ? 21.435 -7.556 -31.238 1.00 93.25 93 ARG A O 1
ATOM 752 N N . ALA A 1 94 ? 19.503 -7.843 -32.360 1.00 90.12 94 ALA A N 1
ATOM 753 C CA . ALA A 1 94 ? 19.977 -7.227 -33.595 1.00 90.12 94 ALA A CA 1
ATOM 754 C C . ALA A 1 94 ? 20.390 -5.763 -33.375 1.00 90.12 94 ALA A C 1
ATOM 756 O O . ALA A 1 94 ? 21.425 -5.346 -33.873 1.00 90.12 94 ALA A O 1
ATOM 757 N N . ALA A 1 95 ? 19.630 -4.987 -32.595 1.00 88.00 95 ALA A N 1
ATOM 758 C CA . ALA A 1 95 ? 19.980 -3.605 -32.273 1.00 88.00 95 ALA A CA 1
ATOM 759 C C . ALA A 1 95 ? 21.292 -3.502 -31.477 1.00 88.00 95 ALA A C 1
ATOM 761 O O . ALA A 1 95 ? 22.096 -2.609 -31.735 1.00 88.00 95 ALA A O 1
ATOM 762 N N . LEU A 1 96 ? 21.533 -4.425 -30.541 1.00 88.81 96 LEU A N 1
ATOM 763 C CA . LEU A 1 96 ? 22.755 -4.455 -29.736 1.00 88.81 96 LEU A CA 1
ATOM 764 C C . LEU A 1 96 ? 24.016 -4.720 -30.578 1.00 88.81 96 LEU A C 1
ATOM 766 O O . LEU A 1 96 ? 25.076 -4.191 -30.248 1.00 88.81 96 LEU A O 1
ATOM 770 N N . GLU A 1 97 ? 23.911 -5.474 -31.677 1.00 89.00 97 GLU A N 1
ATOM 771 C CA . GLU A 1 97 ? 25.028 -5.707 -32.612 1.00 89.00 97 GLU A CA 1
ATOM 772 C C . GLU A 1 97 ? 25.513 -4.414 -33.294 1.00 89.00 97 GLU A C 1
ATOM 774 O O . GLU A 1 97 ? 26.689 -4.311 -33.641 1.00 89.00 97 GLU A O 1
ATOM 779 N N . PHE A 1 98 ? 24.650 -3.398 -33.428 1.00 84.88 98 PHE A N 1
ATOM 780 C CA . PHE A 1 98 ? 25.019 -2.085 -33.977 1.00 84.88 98 PHE A CA 1
ATOM 781 C C . PHE A 1 98 ? 25.700 -1.158 -32.961 1.00 84.88 98 PHE A C 1
ATOM 783 O O . PHE A 1 98 ? 26.218 -0.112 -33.349 1.00 84.88 98 PHE A O 1
ATOM 790 N N . HIS A 1 99 ? 25.710 -1.508 -31.673 1.00 84.31 99 HIS A N 1
ATOM 791 C CA . HIS A 1 99 ? 26.233 -0.655 -30.608 1.00 84.31 99 HIS A CA 1
ATOM 792 C C . HIS A 1 99 ? 27.487 -1.285 -29.981 1.00 84.31 99 HIS A C 1
ATOM 794 O O . HIS A 1 99 ? 27.360 -1.984 -28.971 1.00 84.31 99 HIS A O 1
ATOM 800 N N . PRO A 1 100 ? 28.696 -1.068 -30.548 1.00 84.00 100 PRO A N 1
ATOM 801 C CA . PRO A 1 100 ? 29.960 -1.554 -29.974 1.00 84.00 100 PRO A CA 1
ATOM 802 C C . PRO A 1 100 ? 30.206 -0.991 -28.564 1.00 84.00 100 PRO A C 1
ATOM 804 O O . PRO A 1 100 ? 29.490 -0.090 -28.137 1.00 84.00 100 PRO A O 1
ATOM 807 N N . GLU A 1 101 ? 31.193 -1.518 -27.827 1.00 80.69 101 GLU A N 1
ATOM 808 C CA . GLU A 1 101 ? 31.377 -1.232 -26.387 1.00 80.69 101 GLU A CA 1
ATOM 809 C C . GLU A 1 101 ? 31.396 0.256 -26.018 1.00 80.69 101 GLU A C 1
ATOM 811 O O . GLU A 1 101 ? 30.753 0.637 -25.043 1.00 80.69 101 GLU A O 1
ATOM 816 N N . ASP A 1 102 ? 32.014 1.093 -26.850 1.00 80.12 102 ASP A N 1
ATOM 817 C CA . ASP A 1 102 ? 32.129 2.538 -26.621 1.00 80.12 102 ASP A CA 1
ATOM 818 C C . ASP A 1 102 ? 30.919 3.354 -27.129 1.00 80.12 102 ASP A C 1
ATOM 820 O O . ASP A 1 102 ? 30.926 4.585 -27.086 1.00 80.12 102 ASP A O 1
ATOM 824 N N . HIS A 1 103 ? 29.878 2.700 -27.656 1.00 83.50 103 HIS A N 1
ATOM 825 C CA . HIS A 1 103 ? 28.726 3.386 -28.238 1.00 83.50 103 HIS A CA 1
ATOM 826 C C . HIS A 1 103 ? 27.813 3.983 -27.151 1.00 83.50 103 HIS A C 1
ATOM 828 O O . HIS A 1 103 ? 27.386 3.255 -26.247 1.00 83.50 103 HIS A O 1
ATOM 834 N N . PRO A 1 104 ? 27.401 5.262 -27.264 1.00 82.94 104 PRO A N 1
ATOM 835 C CA . PRO A 1 104 ? 26.604 5.941 -26.236 1.00 82.94 104 PRO A CA 1
ATOM 836 C C . PRO A 1 104 ? 25.255 5.261 -25.949 1.00 82.94 104 PRO A C 1
ATOM 838 O O . PRO A 1 104 ? 24.825 5.209 -24.800 1.00 82.94 104 PRO A O 1
ATOM 841 N N . ASP A 1 105 ? 24.612 4.673 -26.964 1.00 83.75 105 ASP A N 1
ATOM 842 C CA . ASP A 1 105 ? 23.317 3.982 -26.818 1.00 83.75 105 ASP A CA 1
ATOM 843 C C . ASP A 1 105 ? 23.419 2.497 -26.419 1.00 83.75 105 ASP A C 1
ATOM 845 O O . ASP A 1 105 ? 22.397 1.815 -26.247 1.00 83.75 105 ASP A O 1
ATOM 849 N N . ARG A 1 106 ? 24.638 1.962 -26.244 1.00 87.56 106 ARG A N 1
ATOM 850 C CA . ARG A 1 106 ? 24.832 0.564 -25.829 1.00 87.56 106 ARG A CA 1
ATOM 851 C C . ARG A 1 106 ? 24.169 0.254 -24.481 1.00 87.56 106 ARG A C 1
ATOM 853 O O . ARG A 1 106 ? 23.437 -0.737 -24.431 1.00 87.56 106 ARG A O 1
ATOM 860 N N . PRO A 1 107 ? 24.314 1.070 -23.415 1.00 88.69 107 PRO A N 1
ATOM 861 C CA . PRO A 1 107 ? 23.662 0.803 -22.129 1.00 88.69 107 PRO A CA 1
ATOM 862 C C . PRO A 1 107 ? 22.136 0.718 -22.238 1.00 88.69 107 PRO A C 1
ATOM 864 O O . PRO A 1 107 ? 21.504 -0.116 -21.594 1.00 88.69 107 PRO A O 1
ATOM 867 N N . THR A 1 108 ? 21.535 1.553 -23.086 1.00 86.38 108 THR A N 1
ATOM 868 C CA . THR A 1 108 ? 20.087 1.551 -23.327 1.00 86.38 108 THR A CA 1
ATOM 869 C C . THR A 1 108 ? 19.647 0.266 -24.027 1.00 86.38 108 THR A C 1
ATOM 871 O O . THR A 1 108 ? 18.660 -0.348 -23.630 1.00 86.38 108 THR A O 1
ATOM 874 N N . SER A 1 109 ? 20.418 -0.198 -25.012 1.00 86.69 109 SER A N 1
ATOM 875 C CA . SER A 1 109 ? 20.133 -1.447 -25.732 1.00 86.69 109 SER A CA 1
ATOM 876 C C . SER A 1 109 ? 20.275 -2.682 -24.841 1.00 86.69 109 SER A C 1
ATOM 878 O O . SER A 1 109 ? 19.438 -3.582 -24.898 1.00 86.69 109 SER A O 1
ATOM 880 N N . LEU A 1 110 ? 21.294 -2.699 -23.974 1.00 92.00 110 LEU A N 1
ATOM 881 C CA . LEU A 1 110 ? 21.484 -3.740 -22.960 1.00 92.00 110 LEU A CA 1
ATOM 882 C C . LEU A 1 110 ? 20.277 -3.820 -22.014 1.00 92.00 110 LEU A C 1
ATOM 884 O O . LEU A 1 110 ? 19.732 -4.904 -21.813 1.00 92.00 110 LEU A O 1
ATOM 888 N N . ASN A 1 111 ? 19.809 -2.678 -21.502 1.00 89.31 111 ASN A N 1
ATOM 889 C CA . ASN A 1 111 ? 18.636 -2.614 -20.626 1.00 89.31 111 ASN A CA 1
ATOM 890 C C . ASN A 1 111 ? 17.338 -3.053 -21.331 1.00 89.31 111 ASN A C 1
ATOM 892 O O . ASN A 1 111 ? 16.528 -3.762 -20.736 1.00 89.31 111 ASN A O 1
ATOM 896 N N . ASN A 1 112 ? 17.133 -2.678 -22.598 1.00 87.81 112 ASN A N 1
ATOM 897 C CA . ASN A 1 112 ? 15.942 -3.079 -23.360 1.00 87.81 112 ASN A CA 1
ATOM 898 C C . ASN A 1 112 ? 15.900 -4.595 -23.610 1.00 87.81 112 ASN A C 1
ATOM 900 O O . ASN A 1 112 ? 14.849 -5.230 -23.459 1.00 87.81 112 ASN A O 1
ATOM 904 N N . LEU A 1 113 ? 17.051 -5.190 -23.949 1.00 92.38 113 LEU A N 1
ATOM 905 C CA . LEU A 1 113 ? 17.180 -6.638 -24.084 1.00 92.38 113 LEU A CA 1
ATOM 906 C C . LEU A 1 113 ? 16.940 -7.340 -22.742 1.00 92.38 113 LEU A C 1
ATOM 908 O O . LEU A 1 113 ? 16.154 -8.285 -22.692 1.00 92.38 113 LEU A O 1
ATOM 912 N N . ALA A 1 114 ? 17.552 -6.849 -21.661 1.00 93.38 114 ALA A N 1
ATOM 913 C CA . ALA A 1 114 ? 17.360 -7.391 -20.319 1.00 93.38 114 ALA A CA 1
ATOM 914 C C . ALA A 1 114 ? 15.885 -7.369 -19.896 1.00 93.38 114 ALA A C 1
ATOM 916 O O . ALA A 1 114 ? 15.354 -8.394 -19.485 1.00 93.38 114 ALA A O 1
ATOM 917 N N . SER A 1 115 ? 15.181 -6.252 -20.107 1.00 88.44 115 SER A N 1
ATOM 918 C CA . SER A 1 115 ? 13.750 -6.134 -19.797 1.00 88.44 115 SER A CA 1
ATOM 919 C C . SER A 1 115 ? 12.891 -7.144 -20.571 1.00 88.44 115 SER A C 1
ATOM 921 O O . SER A 1 115 ? 11.961 -7.736 -20.013 1.00 88.44 115 SER A O 1
ATOM 923 N N . SER A 1 116 ? 13.222 -7.398 -21.842 1.00 89.88 116 SER A N 1
ATOM 924 C CA . SER A 1 116 ? 12.528 -8.400 -22.664 1.00 89.88 116 SER A CA 1
ATOM 925 C C . SER A 1 116 ? 12.792 -9.829 -22.169 1.00 89.88 116 SER A C 1
ATOM 927 O O . SER A 1 116 ? 11.877 -10.649 -22.119 1.00 89.88 116 SER A O 1
ATOM 929 N N . LEU A 1 117 ? 14.027 -10.127 -21.755 1.00 92.50 117 LEU A N 1
ATOM 930 C CA . LEU A 1 117 ? 14.403 -11.422 -21.184 1.00 92.50 117 LEU A CA 1
ATOM 931 C C . LEU A 1 117 ? 13.744 -11.658 -19.817 1.00 92.50 117 LEU A C 1
ATOM 933 O O . LEU A 1 117 ? 13.167 -12.723 -19.609 1.00 92.50 117 LEU A O 1
ATOM 937 N N . SER A 1 118 ? 13.724 -10.657 -18.932 1.00 89.19 118 SER A N 1
ATOM 938 C CA . SER A 1 118 ? 13.001 -10.719 -17.653 1.00 89.19 118 SER A CA 1
ATOM 939 C C . SER A 1 118 ? 11.502 -10.947 -17.869 1.00 89.19 118 SER A C 1
ATOM 941 O O . SER A 1 118 ? 10.909 -11.819 -17.237 1.00 89.19 118 SER A O 1
ATOM 943 N N . SER A 1 119 ? 10.901 -10.272 -18.854 1.00 86.69 119 SER A N 1
ATOM 944 C CA . SER A 1 119 ? 9.495 -10.486 -19.234 1.00 86.69 119 SER A CA 1
ATOM 945 C C . SER A 1 119 ? 9.222 -11.914 -19.740 1.00 86.69 119 SER A C 1
ATOM 947 O O . SER A 1 119 ? 8.130 -12.457 -19.540 1.00 86.69 119 SER A O 1
ATOM 949 N N . ARG A 1 120 ? 10.202 -12.544 -20.408 1.00 88.56 120 ARG A N 1
ATOM 950 C CA . ARG A 1 120 ? 10.110 -13.941 -20.867 1.00 88.56 120 ARG A CA 1
ATOM 951 C C . ARG A 1 120 ? 10.274 -14.918 -19.711 1.00 88.56 120 ARG A C 1
ATOM 953 O O . ARG A 1 120 ? 9.545 -15.911 -19.654 1.00 88.56 120 ARG A O 1
ATOM 960 N N . TYR A 1 121 ? 11.171 -14.612 -18.778 1.00 89.25 121 TYR A N 1
ATOM 961 C CA . TYR A 1 121 ? 11.342 -15.370 -17.547 1.00 89.25 121 TYR A CA 1
ATOM 962 C C . TYR A 1 121 ? 10.053 -15.414 -16.725 1.00 89.25 121 TYR A C 1
ATOM 964 O O . TYR A 1 121 ? 9.607 -16.501 -16.374 1.00 89.25 121 TYR A O 1
ATOM 972 N N . GLU A 1 122 ? 9.416 -14.270 -16.472 1.00 85.06 122 GLU A N 1
ATOM 973 C CA . GLU A 1 122 ? 8.190 -14.203 -15.664 1.00 85.06 122 GLU A CA 1
ATOM 974 C C . GLU A 1 122 ? 7.062 -15.085 -16.221 1.00 85.06 122 GLU A C 1
ATOM 976 O O . GLU A 1 122 ? 6.284 -15.656 -15.459 1.00 85.06 122 GLU A O 1
ATOM 981 N N . ARG A 1 123 ? 6.992 -15.250 -17.549 1.00 82.31 123 ARG A N 1
ATOM 982 C CA . ARG A 1 123 ? 5.963 -16.072 -18.200 1.00 82.31 123 ARG A CA 1
ATOM 983 C C . ARG A 1 123 ? 6.331 -17.545 -18.335 1.00 82.31 123 ARG A C 1
ATOM 985 O O . ARG A 1 123 ? 5.461 -18.403 -18.202 1.00 82.31 123 ARG A O 1
ATOM 992 N N . HIS A 1 124 ? 7.580 -17.845 -18.684 1.00 84.94 124 HIS A N 1
ATOM 993 C CA . HIS A 1 124 ? 7.996 -19.195 -19.081 1.00 84.94 124 HIS A CA 1
ATOM 994 C C . HIS A 1 124 ? 8.949 -19.872 -18.089 1.00 84.94 124 HIS A C 1
ATOM 996 O O . HIS A 1 124 ? 9.265 -21.046 -18.266 1.00 84.94 124 HIS A O 1
ATOM 1002 N N . GLY A 1 125 ? 9.427 -19.155 -17.071 1.00 83.19 125 GLY A N 1
ATOM 1003 C CA . GLY A 1 125 ? 10.298 -19.679 -16.017 1.00 83.19 125 GLY A CA 1
ATOM 1004 C C . GLY A 1 125 ? 11.703 -20.081 -16.476 1.00 83.19 125 GLY A C 1
ATOM 1005 O O . GLY A 1 125 ? 12.388 -20.815 -15.764 1.00 83.19 125 GLY A O 1
ATOM 1006 N N . ARG A 1 126 ? 12.151 -19.639 -17.661 1.00 87.88 126 ARG A N 1
ATOM 1007 C CA . ARG A 1 126 ? 13.470 -19.982 -18.225 1.00 87.88 126 ARG A CA 1
ATOM 1008 C C . ARG A 1 126 ? 14.590 -19.283 -17.462 1.00 87.88 126 ARG A C 1
ATOM 1010 O O . ARG A 1 126 ? 14.901 -18.126 -17.727 1.00 87.88 126 ARG A O 1
ATOM 1017 N N . LYS A 1 127 ? 15.186 -19.977 -16.499 1.00 88.06 127 LYS A N 1
ATOM 1018 C CA . LYS A 1 127 ? 16.206 -19.429 -15.595 1.00 88.06 127 LYS A CA 1
ATOM 1019 C C . LYS A 1 127 ? 17.372 -18.752 -16.326 1.00 88.06 127 LYS A C 1
ATOM 1021 O O . LYS A 1 127 ? 17.879 -17.745 -15.839 1.00 88.06 127 LYS A O 1
ATOM 1026 N N . GLU A 1 128 ? 17.768 -19.280 -17.479 1.00 90.94 128 GLU A N 1
ATOM 1027 C CA . GLU A 1 128 ? 18.840 -18.733 -18.313 1.00 90.94 128 GLU A CA 1
ATOM 1028 C C . GLU A 1 128 ? 18.556 -17.284 -18.731 1.00 90.94 128 GLU A C 1
ATOM 1030 O O . GLU A 1 128 ? 19.476 -16.471 -18.758 1.00 90.94 128 GLU A O 1
ATOM 1035 N N . ASP A 1 129 ? 17.288 -16.939 -18.973 1.00 91.88 129 ASP A N 1
ATOM 1036 C CA . ASP A 1 129 ? 16.881 -15.594 -19.389 1.00 91.88 129 ASP A CA 1
ATOM 1037 C C . ASP A 1 129 ? 17.074 -14.576 -18.272 1.00 91.88 129 ASP A C 1
ATOM 1039 O O . ASP A 1 129 ? 17.565 -13.477 -18.513 1.00 91.88 129 ASP A O 1
ATOM 1043 N N . LEU A 1 130 ? 16.733 -14.952 -17.037 1.00 92.44 130 LEU A N 1
ATOM 1044 C CA . LEU A 1 130 ? 16.940 -14.090 -15.877 1.00 92.44 130 LEU A CA 1
ATOM 1045 C C . LEU A 1 130 ? 18.433 -13.908 -15.580 1.00 92.44 130 LEU A C 1
ATOM 1047 O O . LEU A 1 130 ? 18.876 -12.818 -15.221 1.00 92.44 130 LEU A O 1
ATOM 1051 N N . GLU A 1 131 ? 19.233 -14.965 -15.737 1.00 93.38 131 GLU A N 1
ATOM 1052 C CA . GLU A 1 131 ? 20.686 -14.868 -15.580 1.00 93.38 131 GLU A CA 1
ATOM 1053 C C . GLU A 1 131 ? 21.334 -14.014 -16.681 1.00 93.38 131 GLU A C 1
ATOM 1055 O O . GLU A 1 131 ? 22.269 -13.265 -16.390 1.00 93.38 131 GLU A O 1
ATOM 1060 N N . GLU A 1 132 ? 20.846 -14.092 -17.923 1.00 94.81 132 GLU A N 1
ATOM 1061 C CA . GLU A 1 132 ? 21.272 -13.228 -19.029 1.00 94.81 132 GLU A CA 1
ATOM 1062 C C . GLU A 1 132 ? 20.859 -11.769 -18.775 1.00 94.81 132 GLU A C 1
ATOM 1064 O O . GLU A 1 132 ? 21.709 -10.885 -18.869 1.00 94.81 132 GLU A O 1
ATOM 1069 N N . ALA A 1 133 ? 19.615 -11.511 -18.355 1.00 94.50 133 ALA A N 1
ATOM 1070 C CA . ALA A 1 133 ? 19.128 -10.169 -18.028 1.00 94.50 133 ALA A CA 1
ATOM 1071 C C . ALA A 1 133 ? 19.998 -9.479 -16.965 1.00 94.50 133 ALA A C 1
ATOM 1073 O O . ALA A 1 133 ? 20.486 -8.373 -17.192 1.00 94.50 133 ALA A O 1
ATOM 1074 N N . ILE A 1 134 ? 20.300 -10.171 -15.861 1.00 94.69 134 ILE A N 1
ATOM 1075 C CA . ILE A 1 134 ? 21.149 -9.637 -14.784 1.00 94.69 134 ILE A CA 1
ATOM 1076 C C . ILE A 1 134 ? 22.569 -9.330 -15.285 1.00 94.69 134 ILE A C 1
ATOM 1078 O O . ILE A 1 134 ? 23.162 -8.326 -14.890 1.00 94.69 134 ILE A O 1
ATOM 1082 N N . LYS A 1 135 ? 23.140 -10.168 -16.164 1.00 96.06 135 LYS A N 1
ATOM 1083 C CA . LYS A 1 135 ? 24.463 -9.901 -16.763 1.00 96.06 135 LYS A CA 1
ATOM 1084 C C . LYS A 1 135 ? 24.440 -8.642 -17.632 1.00 96.06 135 LYS A C 1
ATOM 1086 O O . LYS A 1 135 ? 25.358 -7.830 -17.541 1.00 96.06 135 LYS A O 1
ATOM 1091 N N . LEU A 1 136 ? 23.401 -8.475 -18.448 1.00 94.56 136 LEU A N 1
ATOM 1092 C CA . LEU A 1 136 ? 23.238 -7.312 -19.322 1.00 94.56 136 LEU A CA 1
ATOM 1093 C C . LEU A 1 136 ? 23.027 -6.021 -18.517 1.00 94.56 136 LEU A C 1
ATOM 1095 O O . LEU A 1 136 ? 23.643 -5.005 -18.829 1.00 94.56 136 LEU A O 1
ATOM 1099 N N . GLU A 1 137 ? 22.223 -6.061 -17.453 1.00 94.31 137 GLU A N 1
ATOM 1100 C CA . GLU A 1 137 ? 21.985 -4.918 -16.558 1.00 94.31 137 GLU A CA 1
ATOM 1101 C C . GLU A 1 137 ? 23.248 -4.509 -15.790 1.00 94.31 137 GLU A C 1
ATOM 1103 O O . GLU A 1 137 ? 23.517 -3.315 -15.638 1.00 94.31 137 GLU A O 1
ATOM 1108 N N . ARG A 1 138 ? 24.073 -5.477 -15.362 1.00 95.06 138 ARG A N 1
ATOM 1109 C CA . ARG A 1 138 ? 25.392 -5.194 -14.771 1.00 95.06 138 ARG A CA 1
ATOM 1110 C C . ARG A 1 138 ? 26.316 -4.492 -15.761 1.00 95.06 138 ARG A C 1
ATOM 1112 O O . ARG A 1 138 ? 26.874 -3.454 -15.421 1.00 95.06 138 ARG A O 1
ATOM 1119 N N . ALA A 1 139 ? 26.406 -4.991 -16.994 1.00 92.75 139 ALA A N 1
ATOM 1120 C CA . ALA A 1 139 ? 27.193 -4.343 -18.043 1.00 92.75 139 ALA A CA 1
ATOM 1121 C C . ALA A 1 139 ? 26.682 -2.919 -18.347 1.00 92.75 139 ALA A C 1
ATOM 1123 O O . ALA A 1 139 ? 27.467 -1.983 -18.481 1.00 92.75 139 ALA A O 1
ATOM 1124 N N . ALA A 1 140 ? 25.361 -2.715 -18.387 1.00 91.81 140 ALA A N 1
ATOM 1125 C CA . ALA A 1 140 ? 24.771 -1.390 -18.579 1.00 91.81 140 ALA A CA 1
ATOM 1126 C C . ALA A 1 140 ? 25.073 -0.426 -17.417 1.00 91.81 140 ALA A C 1
ATOM 1128 O O . ALA A 1 140 ? 25.192 0.782 -17.632 1.00 91.81 140 ALA A O 1
ATOM 1129 N N . LEU A 1 141 ? 25.173 -0.935 -16.186 1.00 92.06 141 LEU A N 1
ATOM 1130 C CA . LEU A 1 141 ? 25.517 -0.150 -15.002 1.00 92.06 141 LEU A CA 1
ATOM 1131 C C . LEU A 1 141 ? 27.005 0.234 -14.964 1.00 92.06 141 LEU A C 1
ATOM 1133 O O . LEU A 1 141 ? 27.327 1.356 -14.567 1.00 92.06 141 LEU A O 1
ATOM 1137 N N . GLU A 1 142 ? 27.900 -0.661 -15.385 1.00 91.62 142 GLU A N 1
ATOM 1138 C CA . GLU A 1 142 ? 29.342 -0.390 -15.493 1.00 91.62 142 GLU A CA 1
ATOM 1139 C C . GLU A 1 142 ? 29.634 0.747 -16.482 1.00 91.62 142 GLU A C 1
ATOM 1141 O O . GLU A 1 142 ? 30.445 1.626 -16.192 1.00 91.62 142 GLU A O 1
ATOM 1146 N N . LEU A 1 143 ? 28.893 0.800 -17.592 1.00 89.88 143 LEU A N 1
ATOM 1147 C CA . LEU A 1 143 ? 29.001 1.859 -18.602 1.00 89.88 143 LEU A CA 1
ATOM 1148 C C . LEU A 1 143 ? 28.415 3.218 -18.164 1.00 89.88 143 LEU A C 1
ATOM 1150 O O . LEU A 1 143 ? 28.549 4.207 -18.882 1.00 89.88 143 LEU A O 1
ATOM 1154 N N . ARG A 1 144 ? 27.757 3.301 -17.000 1.00 88.50 144 ARG A N 1
ATOM 1155 C CA . ARG A 1 144 ? 27.124 4.530 -16.487 1.00 88.50 144 ARG A CA 1
ATOM 1156 C C . ARG A 1 144 ? 27.722 4.918 -15.133 1.00 88.50 144 ARG A C 1
ATOM 1158 O O . ARG A 1 144 ? 27.070 4.678 -14.116 1.00 88.50 144 ARG A O 1
ATOM 1165 N N . PRO A 1 145 ? 28.935 5.500 -15.072 1.00 85.75 145 PRO A N 1
ATOM 1166 C CA . PRO A 1 145 ? 29.618 5.827 -13.816 1.00 85.75 145 PRO A CA 1
ATOM 1167 C C . PRO A 1 145 ? 28.871 6.876 -12.971 1.00 85.75 145 PRO A C 1
ATOM 1169 O O . PRO A 1 145 ? 27.860 7.447 -13.386 1.00 85.75 145 PRO A O 1
ATOM 1172 N N . GLY A 1 146 ? 29.354 7.117 -11.746 1.00 82.44 146 GLY A N 1
ATOM 1173 C CA . GLY A 1 146 ? 28.755 8.086 -10.820 1.00 82.44 146 GLY A CA 1
ATOM 1174 C C . GLY A 1 146 ? 28.564 9.470 -11.456 1.00 82.44 146 GLY A C 1
ATOM 1175 O O . GLY A 1 146 ? 29.490 10.003 -12.059 1.00 82.44 146 GLY A O 1
ATOM 1176 N N . GLY A 1 147 ? 27.358 10.035 -11.330 1.00 76.94 147 GLY A N 1
ATOM 1177 C CA . GLY A 1 147 ? 26.973 11.314 -11.944 1.00 76.94 147 GLY A CA 1
ATOM 1178 C C . GLY A 1 147 ? 26.294 11.201 -13.315 1.00 76.94 147 GLY A C 1
ATOM 1179 O O . GLY A 1 147 ? 25.747 12.192 -13.790 1.00 76.94 147 GLY A O 1
ATOM 1180 N N . HIS A 1 148 ? 26.268 10.017 -13.939 1.00 83.62 148 HIS A N 1
ATOM 1181 C CA . HIS A 1 148 ? 25.525 9.813 -15.185 1.00 83.62 148 HIS A CA 1
ATOM 1182 C C . HIS A 1 148 ? 24.002 9.928 -14.946 1.00 83.62 148 HIS A C 1
ATOM 1184 O O . HIS A 1 148 ? 23.499 9.279 -14.022 1.00 83.62 148 HIS A O 1
ATOM 1190 N N . PRO A 1 149 ? 23.248 10.670 -15.785 1.00 80.69 149 PRO A N 1
ATOM 1191 C CA . PRO A 1 149 ? 21.814 10.920 -15.584 1.00 80.69 149 PRO A CA 1
ATOM 1192 C C . PRO A 1 149 ? 20.991 9.628 -15.487 1.00 80.69 149 PRO A C 1
ATOM 1194 O O . PRO A 1 149 ? 20.197 9.461 -14.568 1.00 80.69 149 PRO A O 1
ATOM 1197 N N . ASP A 1 150 ? 21.264 8.656 -16.359 1.00 83.12 150 ASP A N 1
ATOM 1198 C CA . ASP A 1 150 ? 20.524 7.385 -16.379 1.00 83.12 150 ASP A CA 1
ATOM 1199 C C . ASP A 1 150 ? 21.070 6.298 -15.435 1.00 83.12 150 ASP A C 1
ATOM 1201 O O . ASP A 1 150 ? 20.650 5.136 -15.515 1.00 83.12 150 ASP A O 1
ATOM 1205 N N . ARG A 1 151 ? 22.034 6.617 -14.556 1.00 87.12 151 ARG A N 1
ATOM 1206 C CA . ARG A 1 151 ? 22.591 5.621 -13.623 1.00 87.12 151 ARG A CA 1
ATOM 1207 C C . ARG A 1 151 ? 21.527 5.116 -12.650 1.00 87.12 151 ARG A C 1
ATOM 1209 O O . ARG A 1 151 ? 21.483 3.919 -12.382 1.00 87.12 151 ARG A O 1
ATOM 1216 N N . SER A 1 152 ? 20.660 6.004 -12.161 1.00 86.81 152 SER A N 1
ATOM 1217 C CA . SER A 1 152 ? 19.549 5.660 -11.262 1.00 86.81 152 SER A CA 1
ATOM 1218 C C . SER A 1 152 ? 18.640 4.588 -11.873 1.00 86.81 152 SER A C 1
ATOM 1220 O O . SER A 1 152 ? 18.340 3.592 -11.221 1.00 86.81 152 SER A O 1
ATOM 1222 N N . THR A 1 153 ? 18.290 4.728 -13.151 1.00 84.06 153 THR A N 1
ATOM 1223 C CA . THR A 1 153 ? 17.464 3.763 -13.889 1.00 84.06 153 THR A CA 1
ATOM 1224 C C . THR A 1 153 ? 18.140 2.397 -14.012 1.00 84.06 153 THR A C 1
ATOM 1226 O O . THR A 1 153 ? 17.499 1.376 -13.772 1.00 84.06 153 THR A O 1
ATOM 1229 N N . SER A 1 154 ? 19.443 2.349 -14.319 1.00 87.94 154 SER A N 1
ATOM 1230 C CA . SER A 1 154 ? 20.177 1.071 -14.370 1.00 87.94 154 SER A CA 1
ATOM 1231 C C . SER A 1 154 ? 20.221 0.366 -13.012 1.00 87.94 154 SER A C 1
ATOM 1233 O O . SER A 1 154 ? 20.075 -0.853 -12.956 1.00 87.94 154 SER A O 1
ATOM 1235 N N . LEU A 1 155 ? 20.383 1.119 -11.917 1.00 90.94 155 LEU A N 1
ATOM 1236 C CA . LEU A 1 155 ? 20.349 0.569 -10.558 1.00 90.94 155 LEU A CA 1
ATOM 1237 C C . LEU A 1 155 ? 18.976 -0.039 -10.228 1.00 90.94 155 LEU A C 1
ATOM 1239 O O . LEU A 1 155 ? 18.910 -1.140 -9.685 1.00 90.94 155 LEU A O 1
ATOM 1243 N N . ILE A 1 156 ? 17.885 0.651 -10.585 1.00 87.44 156 ILE A N 1
ATOM 1244 C CA . ILE A 1 156 ? 16.507 0.183 -10.350 1.00 87.44 156 ILE A CA 1
ATOM 1245 C C . ILE A 1 156 ? 16.220 -1.110 -11.122 1.00 87.44 156 ILE A C 1
ATOM 1247 O O . ILE A 1 156 ? 15.640 -2.039 -10.554 1.00 87.44 156 ILE A O 1
ATOM 1251 N N . ASN A 1 157 ? 16.631 -1.183 -12.390 1.00 88.56 157 ASN A N 1
ATOM 1252 C CA . ASN A 1 157 ? 16.407 -2.362 -13.230 1.00 88.56 157 ASN A CA 1
ATOM 1253 C C . ASN A 1 157 ? 17.158 -3.582 -12.682 1.00 88.56 157 ASN A C 1
ATOM 1255 O O . ASN A 1 157 ? 16.528 -4.600 -12.396 1.00 88.56 157 ASN A O 1
ATOM 1259 N N . LEU A 1 158 ? 18.462 -3.433 -12.407 1.00 93.06 158 LEU A N 1
ATOM 1260 C CA . LEU A 1 158 ? 19.278 -4.507 -11.834 1.00 93.06 158 LEU A CA 1
ATOM 1261 C C . LEU A 1 158 ? 18.714 -5.006 -10.499 1.00 93.06 158 LEU A C 1
ATOM 1263 O O . LEU A 1 158 ? 18.587 -6.211 -10.282 1.00 93.06 158 LEU A O 1
ATOM 1267 N N . ALA A 1 159 ? 18.330 -4.086 -9.612 1.00 91.50 159 ALA A N 1
ATOM 1268 C CA . ALA A 1 159 ? 17.730 -4.450 -8.335 1.00 91.50 159 ALA A CA 1
ATOM 1269 C C . ALA A 1 159 ? 16.412 -5.222 -8.503 1.00 91.50 159 ALA A C 1
ATOM 1271 O O . ALA A 1 159 ? 16.141 -6.151 -7.746 1.00 91.50 159 ALA A O 1
ATOM 1272 N N . SER A 1 160 ? 15.599 -4.870 -9.502 1.00 88.62 160 SER A N 1
ATOM 1273 C CA . SER A 1 160 ? 14.331 -5.554 -9.777 1.00 88.62 160 SER A CA 1
ATOM 1274 C C . SER A 1 160 ? 14.565 -6.994 -10.244 1.00 88.62 160 SER A C 1
ATOM 1276 O O . SER A 1 160 ? 13.962 -7.919 -9.697 1.00 88.62 160 SER A O 1
ATOM 1278 N N . SER A 1 161 ? 15.500 -7.215 -11.172 1.00 90.88 161 SER A N 1
ATOM 1279 C CA . SER A 1 161 ? 15.866 -8.561 -11.636 1.00 90.88 161 SER A CA 1
ATOM 1280 C C . SER A 1 161 ? 16.490 -9.417 -10.523 1.00 90.88 161 SER A C 1
ATOM 1282 O O . SER A 1 161 ? 16.198 -10.612 -10.414 1.00 90.88 161 SER A O 1
ATOM 1284 N N . LEU A 1 162 ? 17.300 -8.819 -9.640 1.00 92.88 162 LEU A N 1
ATOM 1285 C CA . LEU A 1 162 ? 17.829 -9.496 -8.449 1.00 92.88 162 LEU A CA 1
ATOM 1286 C C . LEU A 1 162 ? 16.718 -9.887 -7.466 1.00 92.88 162 LEU A C 1
ATOM 1288 O O . LEU A 1 162 ? 16.721 -11.015 -6.973 1.00 92.88 162 LEU A O 1
ATOM 1292 N N . MET A 1 163 ? 15.724 -9.022 -7.241 1.00 89.31 163 MET A N 1
ATOM 1293 C CA . MET A 1 163 ? 14.561 -9.355 -6.408 1.00 89.31 163 MET A CA 1
ATOM 1294 C C . MET A 1 163 ? 13.742 -10.511 -6.984 1.00 89.31 163 MET A C 1
ATOM 1296 O O . MET A 1 163 ? 13.357 -11.409 -6.234 1.00 89.31 163 MET A O 1
ATOM 1300 N N . ILE A 1 164 ? 13.529 -10.545 -8.303 1.00 87.75 164 ILE A N 1
ATOM 1301 C CA . ILE A 1 164 ? 12.872 -11.675 -8.978 1.00 87.75 164 ILE A CA 1
ATOM 1302 C C . ILE A 1 164 ? 13.668 -12.967 -8.732 1.00 87.75 164 ILE A C 1
ATOM 1304 O O . ILE A 1 164 ? 13.099 -13.993 -8.351 1.00 87.75 164 ILE A O 1
ATOM 1308 N N . ARG A 1 165 ? 15.000 -12.923 -8.880 1.00 90.62 165 ARG A N 1
ATOM 1309 C CA . ARG A 1 165 ? 15.869 -14.088 -8.642 1.00 90.62 165 ARG A CA 1
ATOM 1310 C C . ARG A 1 165 ? 15.823 -14.548 -7.186 1.00 90.62 165 ARG A C 1
ATOM 1312 O O . ARG A 1 165 ? 15.745 -15.751 -6.926 1.00 90.62 165 ARG A O 1
ATOM 1319 N N . TYR A 1 166 ? 15.815 -13.609 -6.246 1.00 87.56 166 TYR A N 1
ATOM 1320 C CA . TYR A 1 166 ? 15.654 -13.897 -4.828 1.00 87.56 166 TYR A CA 1
ATOM 1321 C C . TYR A 1 166 ? 14.315 -14.585 -4.539 1.00 87.56 166 TYR A C 1
ATOM 1323 O O . TYR A 1 166 ? 14.301 -15.617 -3.872 1.00 87.56 166 TYR A O 1
ATOM 1331 N N . GLN A 1 167 ? 13.200 -14.056 -5.048 1.00 84.75 167 GLN A N 1
ATOM 1332 C CA . GLN A 1 167 ? 11.869 -14.614 -4.785 1.00 84.75 167 GLN A CA 1
ATOM 1333 C C . GLN A 1 167 ? 11.748 -16.065 -5.265 1.00 84.75 167 GLN A C 1
ATOM 1335 O O . GLN A 1 167 ? 11.047 -16.866 -4.653 1.00 84.75 167 GLN A O 1
ATOM 1340 N N . GLN A 1 168 ? 12.464 -16.409 -6.334 1.00 83.00 168 GLN A N 1
ATOM 1341 C CA . GLN A 1 168 ? 12.370 -17.709 -6.991 1.00 83.00 168 GLN A CA 1
ATOM 1342 C C . GLN A 1 168 ? 13.367 -18.733 -6.440 1.00 83.00 168 GLN A C 1
ATOM 1344 O O . GLN A 1 168 ? 13.040 -19.910 -6.302 1.00 83.00 168 GLN A O 1
ATOM 1349 N N . PHE A 1 169 ? 14.587 -18.304 -6.105 1.00 85.38 169 PHE A N 1
ATOM 1350 C CA . PHE A 1 169 ? 15.670 -19.211 -5.701 1.00 85.38 169 PHE A CA 1
ATOM 1351 C C . PHE A 1 169 ? 16.162 -19.004 -4.263 1.00 85.38 169 PHE A C 1
ATOM 1353 O O . PHE A 1 169 ? 17.009 -19.762 -3.795 1.00 85.38 169 PHE A O 1
ATOM 1360 N N . GLY A 1 170 ? 15.667 -17.988 -3.555 1.00 77.62 170 GLY A N 1
ATOM 1361 C CA . GLY A 1 170 ? 15.952 -17.732 -2.141 1.00 77.62 170 GLY A CA 1
ATOM 1362 C C . GLY A 1 170 ? 17.367 -17.234 -1.819 1.00 77.62 170 GLY A C 1
ATOM 1363 O O . GLY A 1 170 ? 17.732 -17.219 -0.638 1.00 77.62 170 GLY A O 1
ATOM 1364 N N . ARG A 1 171 ? 18.155 -16.830 -2.827 1.00 84.00 171 ARG A N 1
ATOM 1365 C CA . ARG A 1 171 ? 19.559 -16.392 -2.693 1.00 84.00 171 ARG A CA 1
ATOM 1366 C C . ARG A 1 171 ? 19.672 -15.098 -1.892 1.00 84.00 171 ARG A C 1
ATOM 1368 O O . ARG A 1 171 ? 19.339 -14.031 -2.389 1.00 84.00 171 ARG A O 1
ATOM 1375 N N . THR A 1 172 ? 20.127 -15.196 -0.646 1.00 79.19 172 THR A N 1
ATOM 1376 C CA . THR A 1 172 ? 20.277 -14.066 0.289 1.00 79.19 172 THR A CA 1
ATOM 1377 C C . THR A 1 172 ? 21.076 -12.907 -0.279 1.00 79.19 172 THR A C 1
ATOM 1379 O O . THR A 1 172 ? 20.723 -11.759 -0.034 1.00 79.19 172 THR A O 1
ATOM 1382 N N . GLU A 1 173 ? 22.122 -13.209 -1.044 1.00 86.44 173 GLU A N 1
ATOM 1383 C CA . GLU A 1 173 ? 23.027 -12.211 -1.608 1.00 86.44 173 GLU A CA 1
ATOM 1384 C C . GLU A 1 173 ? 22.284 -11.266 -2.557 1.00 86.44 173 GLU A C 1
ATOM 1386 O O . GLU A 1 173 ? 22.539 -10.066 -2.549 1.00 86.44 173 GLU A O 1
ATOM 1391 N N . ASP A 1 174 ? 21.311 -11.790 -3.307 1.00 89.56 174 ASP A N 1
ATOM 1392 C CA . ASP A 1 174 ? 20.526 -11.011 -4.267 1.00 89.56 174 ASP A CA 1
ATOM 1393 C C . ASP A 1 174 ? 19.620 -9.989 -3.572 1.00 89.56 174 ASP A C 1
ATOM 1395 O O . ASP A 1 174 ? 19.438 -8.886 -4.078 1.00 89.56 174 ASP A O 1
ATOM 1399 N N . LEU A 1 175 ? 19.065 -10.340 -2.406 1.00 85.00 175 LEU A N 1
ATOM 1400 C CA . LEU A 1 175 ? 18.205 -9.448 -1.624 1.00 85.00 175 LEU A CA 1
ATOM 1401 C C . LEU A 1 175 ? 18.991 -8.276 -1.030 1.00 85.00 175 LEU A C 1
ATOM 1403 O O . LEU A 1 175 ? 18.522 -7.136 -1.066 1.00 85.00 175 LEU A O 1
ATOM 1407 N N . GLU A 1 176 ? 20.175 -8.550 -0.479 1.00 85.88 176 GLU A N 1
ATOM 1408 C CA . GLU A 1 176 ? 21.034 -7.497 0.071 1.00 85.88 176 GLU A CA 1
ATOM 1409 C C . GLU A 1 176 ? 21.574 -6.602 -1.051 1.00 85.88 176 GLU A C 1
ATOM 1411 O O . GLU A 1 176 ? 21.470 -5.380 -0.954 1.00 85.88 176 GLU A O 1
ATOM 1416 N N . GLU A 1 177 ? 22.036 -7.188 -2.164 1.00 90.50 177 GLU A N 1
ATOM 1417 C CA . GLU A 1 177 ? 22.500 -6.422 -3.327 1.00 90.50 177 GLU A CA 1
ATOM 1418 C C . GLU A 1 177 ? 21.376 -5.548 -3.906 1.00 90.50 177 GLU A C 1
ATOM 1420 O O . GLU A 1 177 ? 21.582 -4.357 -4.136 1.00 90.50 177 GLU A O 1
ATOM 1425 N N . ALA A 1 178 ? 20.164 -6.085 -4.084 1.00 90.31 178 ALA A N 1
ATOM 1426 C CA . ALA A 1 178 ? 19.022 -5.304 -4.558 1.00 90.31 178 ALA A CA 1
ATOM 1427 C C . ALA A 1 178 ? 18.680 -4.133 -3.622 1.00 90.31 178 ALA A C 1
ATOM 1429 O O . ALA A 1 178 ? 18.397 -3.027 -4.092 1.00 90.31 178 ALA A O 1
ATOM 1430 N N . SER A 1 179 ? 18.742 -4.360 -2.307 1.00 86.56 179 SER A N 1
ATOM 1431 C CA . SER A 1 179 ? 18.482 -3.332 -1.294 1.00 86.56 179 SER A CA 1
ATOM 1432 C C . SER A 1 179 ? 19.520 -2.206 -1.344 1.00 86.56 179 SER A C 1
ATOM 1434 O O . SER A 1 179 ? 19.161 -1.027 -1.279 1.00 86.56 179 SER A O 1
ATOM 1436 N N . ASP A 1 180 ? 20.801 -2.545 -1.504 1.00 89.19 180 ASP A N 1
ATOM 1437 C CA . ASP A 1 180 ? 21.883 -1.565 -1.627 1.00 89.19 180 ASP A CA 1
ATOM 1438 C C . ASP A 1 180 ? 21.779 -0.762 -2.932 1.00 89.19 180 ASP A C 1
ATOM 1440 O O . ASP A 1 180 ? 21.852 0.471 -2.911 1.00 89.19 180 ASP A O 1
ATOM 1444 N N . LEU A 1 181 ? 21.503 -1.430 -4.056 1.00 90.56 181 LEU A N 1
ATOM 1445 C CA . LEU A 1 181 ? 21.311 -0.777 -5.354 1.00 90.56 181 LEU A CA 1
ATOM 1446 C C . LEU A 1 181 ? 20.125 0.199 -5.340 1.00 90.56 181 LEU A C 1
ATOM 1448 O O . LEU A 1 181 ? 20.236 1.313 -5.855 1.00 90.56 181 LEU A O 1
ATOM 1452 N N . GLN A 1 182 ? 19.000 -0.173 -4.723 1.00 88.94 182 GLN A N 1
ATOM 1453 C CA . GLN A 1 182 ? 17.834 0.710 -4.582 1.00 88.94 182 GLN A CA 1
ATOM 1454 C C . GLN A 1 182 ? 18.117 1.900 -3.661 1.00 88.94 182 GLN A C 1
ATOM 1456 O O . GLN A 1 182 ? 17.664 3.015 -3.935 1.00 88.94 182 GLN A O 1
ATOM 1461 N N . ARG A 1 183 ? 18.902 1.701 -2.595 1.00 87.31 183 ARG A N 1
ATOM 1462 C CA . ARG A 1 183 ? 19.351 2.791 -1.721 1.00 87.31 183 ARG A CA 1
ATOM 1463 C C . ARG A 1 183 ? 20.235 3.777 -2.480 1.00 87.31 183 ARG A C 1
ATOM 1465 O O . ARG A 1 183 ? 20.072 4.986 -2.321 1.00 87.31 183 ARG A O 1
ATOM 1472 N N . ASP A 1 184 ? 21.137 3.287 -3.321 1.00 87.81 184 ASP A N 1
ATOM 1473 C CA . ASP A 1 184 ? 21.974 4.141 -4.160 1.00 87.81 184 ASP A CA 1
ATOM 1474 C C . ASP A 1 184 ? 21.162 4.856 -5.246 1.00 87.81 184 ASP A C 1
ATOM 1476 O O . ASP A 1 184 ? 21.358 6.052 -5.463 1.00 87.81 184 ASP A O 1
ATOM 1480 N N . ALA A 1 185 ? 20.179 4.189 -5.858 1.00 86.94 185 ALA A N 1
ATOM 1481 C CA . ALA A 1 185 ? 19.255 4.824 -6.798 1.00 86.94 185 ALA A CA 1
ATOM 1482 C C . ALA A 1 185 ? 18.457 5.964 -6.144 1.00 86.94 185 ALA A C 1
ATOM 1484 O O . ALA A 1 185 ? 18.251 7.019 -6.752 1.00 86.94 185 ALA A O 1
ATOM 1485 N N . LEU A 1 186 ? 18.040 5.777 -4.888 1.00 85.56 186 LEU A N 1
ATOM 1486 C CA . LEU A 1 186 ? 17.322 6.787 -4.117 1.00 85.56 186 LEU A CA 1
ATOM 1487 C C . LEU A 1 186 ? 18.201 8.002 -3.785 1.00 85.56 186 LEU A C 1
ATOM 1489 O O . LEU A 1 186 ? 17.720 9.128 -3.885 1.00 85.56 186 LEU A O 1
ATOM 1493 N N . LYS A 1 187 ? 19.486 7.803 -3.453 1.00 86.31 187 LYS A N 1
ATOM 1494 C CA . LYS A 1 187 ? 20.444 8.911 -3.245 1.00 86.31 187 LYS A CA 1
ATOM 1495 C C . LYS A 1 187 ? 20.634 9.761 -4.504 1.00 86.31 187 LYS A C 1
ATOM 1497 O O . LYS A 1 187 ? 20.877 10.956 -4.398 1.00 86.31 187 LYS A O 1
ATOM 1502 N N . LEU A 1 188 ? 20.526 9.145 -5.682 1.00 82.81 188 LEU A N 1
ATOM 1503 C CA . LEU A 1 188 ? 20.640 9.822 -6.978 1.00 82.81 188 LEU A CA 1
ATOM 1504 C C . LEU A 1 188 ? 19.330 10.482 -7.445 1.00 82.81 188 LEU A C 1
ATOM 1506 O O . LEU A 1 188 ? 19.328 11.152 -8.472 1.00 82.81 188 LEU A O 1
ATOM 1510 N N . SER A 1 189 ? 18.224 10.298 -6.717 1.00 77.19 189 SER A N 1
ATOM 1511 C CA . SER A 1 189 ? 16.901 10.822 -7.072 1.00 77.19 189 SER A CA 1
ATOM 1512 C C . SER A 1 189 ? 16.505 11.953 -6.108 1.00 77.19 189 SER A C 1
ATOM 1514 O O . SER A 1 189 ? 15.954 11.647 -5.046 1.00 77.19 189 SER A O 1
ATOM 1516 N N . PRO A 1 190 ? 16.769 13.240 -6.420 1.00 75.56 190 PRO A N 1
ATOM 1517 C CA . PRO A 1 190 ? 16.317 14.372 -5.596 1.00 75.56 190 PRO A CA 1
ATOM 1518 C C . PRO A 1 190 ? 14.785 14.405 -5.449 1.00 75.56 190 PRO A C 1
ATOM 1520 O O . PRO A 1 190 ? 14.088 13.686 -6.162 1.00 75.56 190 PRO A O 1
ATOM 1523 N N . GLU A 1 191 ? 14.258 15.201 -4.511 1.00 68.12 191 GLU A N 1
ATOM 1524 C CA . GLU A 1 191 ? 12.831 15.188 -4.122 1.00 68.12 191 GLU A CA 1
ATOM 1525 C C . GLU A 1 191 ? 11.859 15.334 -5.302 1.00 68.12 191 GLU A C 1
ATOM 1527 O O . GLU A 1 191 ? 10.885 14.588 -5.369 1.00 68.12 191 GLU A O 1
ATOM 1532 N N . ASP A 1 192 ? 12.197 16.166 -6.289 1.00 67.25 192 ASP A N 1
ATOM 1533 C CA . ASP A 1 192 ? 11.371 16.409 -7.479 1.00 67.25 192 ASP A CA 1
ATOM 1534 C C . ASP A 1 192 ? 11.572 15.381 -8.613 1.00 67.25 192 ASP A C 1
ATOM 1536 O O . ASP A 1 192 ? 11.020 15.525 -9.706 1.00 67.25 192 ASP A O 1
ATOM 1540 N N . HIS A 1 193 ? 12.395 14.345 -8.411 1.00 70.88 193 HIS A N 1
ATOM 1541 C CA . HIS A 1 193 ? 12.729 13.404 -9.478 1.00 70.88 193 HIS A CA 1
ATOM 1542 C C . HIS A 1 193 ? 11.534 12.488 -9.817 1.00 70.88 193 HIS A C 1
ATOM 1544 O O . HIS A 1 193 ? 11.060 11.764 -8.933 1.00 70.88 193 HIS A O 1
ATOM 1550 N N . PRO A 1 194 ? 11.103 12.391 -11.094 1.00 67.44 194 PRO A N 1
ATOM 1551 C CA . PRO A 1 194 ? 9.913 11.627 -11.494 1.00 67.44 194 PRO A CA 1
ATOM 1552 C C . PRO A 1 194 ? 9.911 10.160 -11.040 1.00 67.44 194 PRO A C 1
ATOM 1554 O O . PRO A 1 194 ? 8.872 9.598 -10.702 1.00 67.44 194 PRO A O 1
ATOM 1557 N N . HIS A 1 195 ? 11.088 9.532 -10.984 1.00 69.94 195 HIS A N 1
ATOM 1558 C CA . HIS A 1 195 ? 11.230 8.127 -10.585 1.00 69.94 195 HIS A CA 1
ATOM 1559 C C . HIS A 1 195 ? 11.485 7.916 -9.084 1.00 69.94 195 HIS A C 1
ATOM 1561 O O . HIS A 1 195 ? 11.590 6.771 -8.645 1.00 69.94 195 HIS A O 1
ATOM 1567 N N . ARG A 1 196 ? 11.552 8.977 -8.265 1.00 80.00 196 ARG A N 1
ATOM 1568 C CA . ARG A 1 196 ? 11.821 8.856 -6.821 1.00 80.00 196 ARG A CA 1
ATOM 1569 C C . ARG A 1 196 ? 10.776 7.997 -6.111 1.00 80.00 196 ARG A C 1
ATOM 1571 O O . ARG A 1 196 ? 11.140 7.132 -5.319 1.00 80.00 196 ARG A O 1
ATOM 1578 N N . SER A 1 197 ? 9.495 8.183 -6.437 1.00 79.12 197 SER A N 1
ATOM 1579 C CA . SER A 1 197 ? 8.404 7.395 -5.845 1.00 79.12 197 SER A CA 1
ATOM 1580 C C . SER A 1 197 ? 8.535 5.896 -6.152 1.00 79.12 197 SER A C 1
ATOM 1582 O O . SER A 1 197 ? 8.229 5.057 -5.308 1.00 79.12 197 SER A O 1
ATOM 1584 N N . MET A 1 198 ? 9.036 5.548 -7.342 1.00 76.81 198 MET A N 1
ATOM 1585 C CA . MET A 1 198 ? 9.301 4.165 -7.741 1.00 76.81 198 MET A CA 1
ATOM 1586 C C . MET A 1 198 ? 10.476 3.577 -6.957 1.00 76.81 198 MET A C 1
ATOM 1588 O O . MET A 1 198 ? 10.346 2.482 -6.414 1.00 76.81 198 MET A O 1
ATOM 1592 N N . SER A 1 199 ? 11.582 4.316 -6.826 1.00 79.62 199 SER A N 1
ATOM 1593 C CA . SER A 1 199 ? 12.740 3.899 -6.024 1.00 79.62 199 SER A CA 1
ATOM 1594 C C . SER A 1 199 ? 12.370 3.651 -4.561 1.00 79.62 199 SER A C 1
ATOM 1596 O O . SER A 1 199 ? 12.772 2.638 -3.995 1.00 79.62 199 SER A O 1
ATOM 1598 N N . LEU A 1 200 ? 11.570 4.542 -3.963 1.00 84.88 200 LEU A N 1
ATOM 1599 C CA . LEU A 1 200 ? 11.074 4.401 -2.589 1.00 84.88 200 LEU A CA 1
ATOM 1600 C C . LEU A 1 200 ? 10.228 3.136 -2.422 1.00 84.88 200 LEU A C 1
ATOM 1602 O O . LEU A 1 200 ? 10.473 2.346 -1.515 1.00 84.88 200 LEU A O 1
ATOM 1606 N N . ASN A 1 201 ? 9.282 2.909 -3.333 1.00 82.00 201 ASN A N 1
ATOM 1607 C CA . ASN A 1 201 ? 8.406 1.741 -3.303 1.00 82.00 201 ASN A CA 1
ATOM 1608 C C . ASN A 1 201 ? 9.171 0.420 -3.504 1.00 82.00 201 ASN A C 1
ATOM 1610 O O . ASN A 1 201 ? 8.871 -0.584 -2.862 1.00 82.00 201 ASN A O 1
ATOM 1614 N N . ASN A 1 202 ? 10.171 0.413 -4.386 1.00 82.44 202 ASN A N 1
ATOM 1615 C CA . ASN A 1 202 ? 10.991 -0.769 -4.637 1.00 82.44 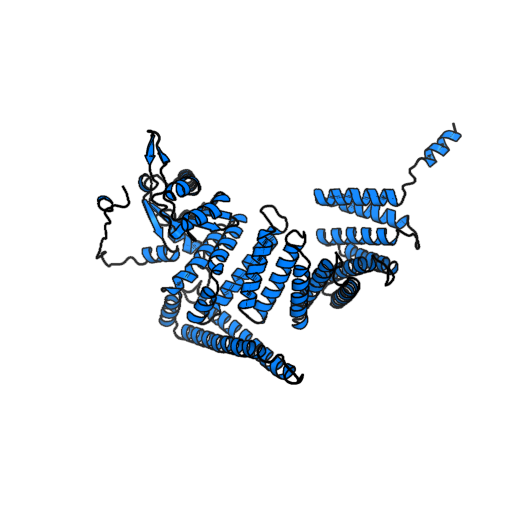202 ASN A CA 1
ATOM 1616 C C . ASN A 1 202 ? 11.902 -1.081 -3.442 1.00 82.44 202 ASN A C 1
ATOM 1618 O O . ASN A 1 202 ? 11.982 -2.240 -3.039 1.00 82.44 202 ASN A O 1
ATOM 1622 N N . LEU A 1 203 ? 12.509 -0.054 -2.831 1.00 86.31 203 LEU A N 1
ATOM 1623 C CA . LEU A 1 203 ? 13.288 -0.210 -1.601 1.00 86.31 203 LEU A CA 1
ATOM 1624 C C . LEU A 1 203 ? 12.425 -0.720 -0.450 1.00 86.31 203 LEU A C 1
ATOM 1626 O O . LEU A 1 203 ? 12.830 -1.650 0.242 1.00 86.31 203 LEU A O 1
ATOM 1630 N N . ALA A 1 204 ? 11.226 -0.163 -0.279 1.00 85.12 204 ALA A N 1
ATOM 1631 C CA . ALA A 1 204 ? 10.283 -0.646 0.718 1.00 85.12 204 ALA A CA 1
ATOM 1632 C C . ALA A 1 204 ? 9.988 -2.139 0.553 1.00 85.12 204 ALA A C 1
ATOM 1634 O O . ALA A 1 204 ? 10.053 -2.886 1.524 1.00 85.12 204 ALA A O 1
ATOM 1635 N N . ASN A 1 205 ? 9.739 -2.595 -0.677 1.00 82.69 205 ASN A N 1
ATOM 1636 C CA . ASN A 1 205 ? 9.458 -4.001 -0.948 1.00 82.69 205 ASN A CA 1
ATOM 1637 C C . ASN A 1 205 ? 10.649 -4.914 -0.603 1.00 82.69 205 ASN A C 1
ATOM 1639 O O . ASN A 1 205 ? 10.464 -5.953 0.034 1.00 82.69 205 ASN A O 1
ATOM 1643 N N . SER A 1 206 ? 11.874 -4.527 -0.967 1.00 83.44 206 SER A N 1
ATOM 1644 C CA . SER A 1 206 ? 13.077 -5.299 -0.625 1.00 83.44 206 SER A CA 1
ATOM 1645 C C . SER A 1 206 ? 13.298 -5.360 0.883 1.00 83.44 206 SER A C 1
ATOM 1647 O O . SER A 1 206 ? 13.516 -6.436 1.435 1.00 83.44 206 SER A O 1
ATOM 1649 N N . VAL A 1 207 ? 13.154 -4.231 1.580 1.00 83.62 207 VAL A N 1
ATOM 1650 C CA . VAL A 1 207 ? 13.311 -4.176 3.037 1.00 83.62 207 VAL A CA 1
ATOM 1651 C C . VAL A 1 207 ? 12.193 -4.959 3.746 1.00 83.62 207 VAL A C 1
ATOM 1653 O O . VAL A 1 207 ? 12.470 -5.709 4.676 1.00 83.62 207 VAL A O 1
ATOM 1656 N N . ARG A 1 208 ? 10.949 -4.903 3.263 1.00 81.62 208 ARG A N 1
ATOM 1657 C CA . ARG A 1 208 ? 9.836 -5.737 3.751 1.00 81.62 208 ARG A CA 1
ATOM 1658 C C . ARG A 1 208 ? 10.103 -7.227 3.535 1.00 81.62 208 ARG A C 1
ATOM 1660 O O . ARG A 1 208 ? 9.858 -8.044 4.413 1.00 81.62 208 ARG A O 1
ATOM 1667 N N . THR A 1 209 ? 10.661 -7.594 2.388 1.00 78.69 209 THR A N 1
ATOM 1668 C CA . THR A 1 209 ? 11.064 -8.977 2.096 1.00 78.69 209 THR A CA 1
ATOM 1669 C C . THR A 1 209 ? 12.200 -9.435 3.021 1.00 78.69 209 THR A C 1
ATOM 1671 O O . THR A 1 209 ? 12.242 -10.584 3.467 1.00 78.69 209 THR A O 1
ATOM 1674 N N . ARG A 1 210 ? 13.115 -8.521 3.358 1.00 78.62 210 ARG A N 1
ATOM 1675 C CA . ARG A 1 210 ? 14.172 -8.740 4.348 1.00 78.62 210 ARG A CA 1
ATOM 1676 C C . ARG A 1 210 ? 13.603 -8.933 5.747 1.00 78.62 210 ARG A C 1
ATOM 1678 O O . ARG A 1 210 ? 14.019 -9.860 6.445 1.00 78.62 210 ARG A O 1
ATOM 1685 N N . PHE A 1 211 ? 12.586 -8.153 6.098 1.00 73.56 211 PHE A N 1
ATOM 1686 C CA . PHE A 1 211 ? 11.804 -8.355 7.303 1.00 73.56 211 PHE A CA 1
ATOM 1687 C C . PHE A 1 211 ? 11.163 -9.749 7.336 1.00 73.56 211 PHE A C 1
ATOM 1689 O O . PHE A 1 211 ? 11.363 -10.485 8.292 1.00 73.56 211 PHE A O 1
ATOM 1696 N N . GLU A 1 212 ? 10.446 -10.163 6.292 1.00 71.44 212 GLU A N 1
ATOM 1697 C CA . GLU A 1 212 ? 9.829 -11.498 6.237 1.00 71.44 212 GLU A CA 1
ATOM 1698 C C . GLU A 1 212 ? 10.864 -12.621 6.400 1.00 71.44 212 GLU A C 1
ATOM 1700 O O . GLU A 1 212 ? 10.578 -13.668 6.987 1.00 71.44 212 GLU A O 1
ATOM 1705 N N . LYS A 1 213 ? 12.088 -12.407 5.897 1.00 69.00 213 LYS A N 1
ATOM 1706 C CA . LYS A 1 213 ? 13.161 -13.394 5.985 1.00 69.00 213 LYS A CA 1
ATOM 1707 C C . LYS A 1 213 ? 13.847 -13.430 7.341 1.00 69.00 213 LYS A C 1
ATOM 1709 O O . LYS A 1 213 ? 14.037 -14.528 7.847 1.00 69.00 213 LYS A O 1
ATOM 1714 N N . TYR A 1 214 ? 14.263 -12.300 7.906 1.00 66.50 214 TYR A N 1
ATOM 1715 C CA . TYR A 1 214 ? 15.074 -12.271 9.133 1.00 66.50 214 TYR A CA 1
ATOM 1716 C C . TYR A 1 214 ? 14.261 -11.877 10.378 1.00 66.50 214 TYR A C 1
ATOM 1718 O O . TYR A 1 214 ? 14.584 -12.268 11.502 1.00 66.50 214 TYR A O 1
ATOM 1726 N N . GLY A 1 215 ? 13.149 -11.172 10.191 1.00 59.81 215 GLY A N 1
ATOM 1727 C CA . GLY A 1 215 ? 12.263 -10.670 11.241 1.00 59.81 215 GLY A CA 1
ATOM 1728 C C . GLY A 1 215 ? 12.893 -9.565 12.080 1.00 59.81 215 GLY A C 1
ATOM 1729 O O . GLY A 1 215 ? 12.663 -9.541 13.284 1.00 59.81 215 GLY A O 1
ATOM 1730 N N . ARG A 1 216 ? 13.722 -8.715 11.462 1.00 65.75 216 ARG A N 1
ATOM 1731 C CA . ARG A 1 216 ? 14.361 -7.550 12.091 1.00 65.75 216 ARG A CA 1
ATOM 1732 C C . ARG A 1 216 ? 13.389 -6.387 12.131 1.00 65.75 216 ARG A C 1
ATOM 1734 O O . ARG A 1 216 ? 13.064 -5.847 11.084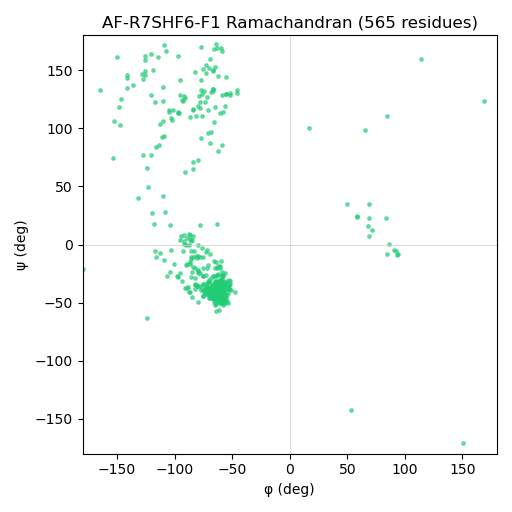 1.00 65.75 216 ARG A O 1
ATOM 1741 N N . THR A 1 217 ? 12.914 -5.997 13.303 1.00 61.38 217 THR A N 1
ATOM 1742 C CA . THR A 1 217 ? 11.898 -4.944 13.437 1.00 61.38 217 THR A CA 1
ATOM 1743 C C . THR A 1 217 ? 12.299 -3.626 12.773 1.00 61.38 217 THR A C 1
ATOM 1745 O O . THR A 1 217 ? 11.429 -2.979 12.195 1.00 61.38 217 THR A O 1
ATOM 1748 N N . GLU A 1 218 ? 13.595 -3.284 12.729 1.00 68.50 218 GLU A N 1
ATOM 1749 C CA . GLU A 1 218 ? 14.072 -2.075 12.039 1.00 68.50 218 GLU A CA 1
ATOM 1750 C C . GLU A 1 218 ? 13.769 -2.095 10.532 1.00 68.50 218 GLU A C 1
ATOM 1752 O O . GLU A 1 218 ? 13.543 -1.052 9.921 1.00 68.50 218 GLU A O 1
ATOM 1757 N N . ASP A 1 219 ? 13.737 -3.279 9.917 1.00 70.12 219 ASP A N 1
ATOM 1758 C CA . ASP A 1 219 ? 13.399 -3.427 8.502 1.00 70.12 219 ASP A CA 1
ATOM 1759 C C . ASP A 1 219 ? 11.918 -3.137 8.260 1.00 70.12 219 ASP A C 1
ATOM 1761 O O . ASP A 1 219 ? 11.563 -2.439 7.313 1.00 70.12 219 ASP A O 1
ATOM 1765 N N . LEU A 1 220 ? 11.039 -3.619 9.137 1.00 70.38 220 LEU A N 1
ATOM 1766 C CA . LEU A 1 220 ? 9.611 -3.338 9.018 1.00 70.38 220 LEU A CA 1
ATOM 1767 C C . LEU A 1 220 ? 9.328 -1.843 9.174 1.00 70.38 220 LEU A C 1
ATOM 1769 O O . LEU A 1 220 ? 8.621 -1.262 8.353 1.00 70.38 220 LEU A O 1
ATOM 1773 N N . GLU A 1 221 ? 9.933 -1.221 10.185 1.00 67.75 221 GLU A N 1
ATOM 1774 C CA . GLU A 1 221 ? 9.856 0.223 10.413 1.00 67.75 221 GLU A CA 1
ATOM 1775 C C . GLU A 1 221 ? 10.357 0.993 9.190 1.00 67.75 221 GLU A C 1
ATOM 1777 O O . GLU A 1 221 ? 9.682 1.892 8.684 1.00 67.75 221 GLU A O 1
ATOM 1782 N N . LYS A 1 222 ? 11.499 0.580 8.630 1.00 77.00 222 LYS A N 1
ATOM 1783 C CA . LYS A 1 222 ? 12.054 1.253 7.462 1.00 77.00 222 LYS A CA 1
ATOM 1784 C C . LYS A 1 222 ? 11.203 1.067 6.206 1.00 77.00 222 LYS A C 1
ATOM 1786 O O . LYS A 1 222 ? 11.089 2.004 5.417 1.00 77.00 222 LYS A O 1
ATOM 1791 N N . ALA A 1 223 ? 10.602 -0.105 6.004 1.00 80.31 223 ALA A N 1
ATOM 1792 C CA . ALA A 1 223 ? 9.680 -0.345 4.896 1.00 80.31 223 ALA A CA 1
ATOM 1793 C C . ALA A 1 223 ? 8.462 0.586 4.981 1.00 80.31 223 ALA A C 1
ATOM 1795 O O . ALA A 1 223 ? 8.115 1.231 3.993 1.00 80.31 223 ALA A O 1
ATOM 1796 N N . ILE A 1 224 ? 7.894 0.736 6.179 1.00 72.88 224 ILE A N 1
ATOM 1797 C CA . ILE A 1 224 ? 6.777 1.642 6.454 1.00 72.88 224 ILE A CA 1
ATOM 1798 C C . ILE A 1 224 ? 7.128 3.100 6.115 1.00 72.88 224 ILE A C 1
ATOM 1800 O O . ILE A 1 224 ? 6.371 3.773 5.409 1.00 72.88 224 ILE A O 1
ATOM 1804 N N . GLU A 1 225 ? 8.273 3.596 6.595 1.00 77.38 225 GLU A N 1
ATOM 1805 C CA . GLU A 1 225 ? 8.736 4.961 6.303 1.00 77.38 225 GLU A CA 1
ATOM 1806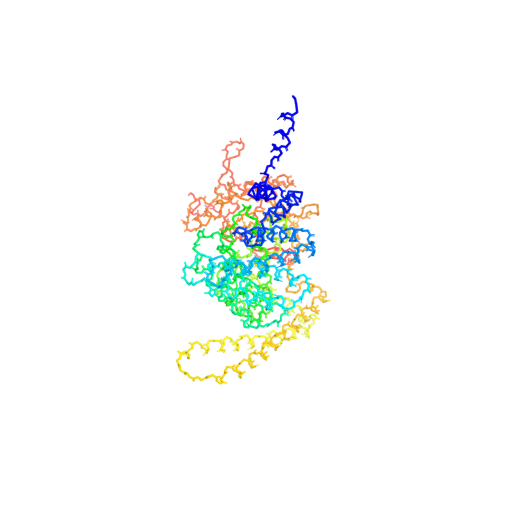 C C . GLU A 1 225 ? 8.839 5.213 4.791 1.00 77.38 225 GLU A C 1
ATOM 1808 O O . GLU A 1 225 ? 8.409 6.250 4.280 1.00 77.38 225 GLU A O 1
ATOM 1813 N N . LEU A 1 226 ? 9.404 4.248 4.061 1.00 81.44 226 LEU A N 1
ATOM 1814 C CA . LEU A 1 226 ? 9.620 4.342 2.621 1.00 81.44 226 LEU A CA 1
ATOM 1815 C C . LEU A 1 226 ? 8.306 4.302 1.827 1.00 81.44 226 LEU A C 1
ATOM 1817 O O . LEU A 1 226 ? 8.164 5.046 0.855 1.00 81.44 226 LEU A O 1
ATOM 1821 N N . GLU A 1 227 ? 7.334 3.482 2.235 1.00 77.25 227 GLU A N 1
ATOM 1822 C CA . GLU A 1 227 ? 6.012 3.405 1.590 1.00 77.25 227 GLU A CA 1
ATOM 1823 C C . GLU A 1 227 ? 5.220 4.695 1.766 1.00 77.25 227 GLU A C 1
ATOM 1825 O O . GLU A 1 227 ? 4.588 5.165 0.817 1.00 77.25 227 GLU A O 1
ATOM 1830 N N . ARG A 1 228 ? 5.310 5.315 2.946 1.00 73.50 228 ARG A N 1
ATOM 1831 C CA . ARG A 1 228 ? 4.718 6.632 3.200 1.00 73.50 228 ARG A CA 1
ATOM 1832 C C . ARG A 1 228 ? 5.346 7.713 2.342 1.00 73.50 228 ARG A C 1
ATOM 1834 O O . ARG A 1 228 ? 4.623 8.426 1.654 1.00 73.50 228 ARG A O 1
ATOM 1841 N N . ALA A 1 229 ? 6.675 7.782 2.308 1.00 78.94 229 ALA A N 1
ATOM 1842 C CA . ALA A 1 229 ? 7.371 8.735 1.452 1.00 78.94 229 ALA A CA 1
ATOM 1843 C C . ALA A 1 229 ? 7.000 8.539 -0.033 1.00 78.94 229 ALA A C 1
ATOM 1845 O O . ALA A 1 229 ? 6.840 9.507 -0.774 1.00 78.94 229 ALA A O 1
ATOM 1846 N N . ALA A 1 230 ? 6.811 7.291 -0.484 1.00 79.31 230 ALA A N 1
ATOM 1847 C CA . ALA A 1 230 ? 6.340 7.012 -1.840 1.00 79.31 230 ALA A CA 1
ATOM 1848 C C . ALA A 1 230 ? 4.896 7.492 -2.071 1.00 79.31 230 ALA A C 1
ATOM 1850 O O . ALA A 1 230 ? 4.580 7.971 -3.161 1.00 79.31 230 ALA A O 1
ATOM 1851 N N . LEU A 1 231 ? 4.029 7.358 -1.065 1.00 75.12 231 LEU A N 1
ATOM 1852 C CA . LEU A 1 231 ? 2.630 7.773 -1.119 1.00 75.12 231 LEU A CA 1
ATOM 1853 C C . LEU A 1 231 ? 2.463 9.299 -1.109 1.00 75.12 231 LEU A C 1
ATOM 1855 O O . LEU A 1 231 ? 1.603 9.812 -1.825 1.00 75.12 231 LEU A O 1
ATOM 1859 N N . GLU A 1 232 ? 3.294 10.029 -0.362 1.00 76.38 232 GLU A N 1
ATOM 1860 C CA . GLU A 1 232 ? 3.307 11.500 -0.361 1.00 76.38 232 GLU A CA 1
ATOM 1861 C C . GLU A 1 232 ? 3.601 12.076 -1.753 1.00 76.38 232 GLU A C 1
ATOM 1863 O O . GLU A 1 232 ? 3.006 13.075 -2.151 1.00 76.38 232 GLU A O 1
ATOM 1868 N N . LEU A 1 233 ? 4.436 11.392 -2.541 1.00 77.31 233 LEU A N 1
ATOM 1869 C CA . LEU A 1 233 ? 4.746 11.768 -3.924 1.00 77.31 233 LEU A CA 1
ATOM 1870 C C . LEU A 1 233 ? 3.668 11.342 -4.942 1.00 77.31 233 LEU A C 1
ATOM 1872 O O . LEU A 1 233 ? 3.825 11.584 -6.139 1.00 77.31 233 LEU A O 1
ATOM 1876 N N . ARG A 1 234 ? 2.585 10.681 -4.509 1.00 76.25 234 ARG A N 1
ATOM 1877 C CA . ARG A 1 234 ? 1.528 10.129 -5.377 1.00 76.25 234 ARG A CA 1
ATOM 1878 C C . ARG A 1 234 ? 0.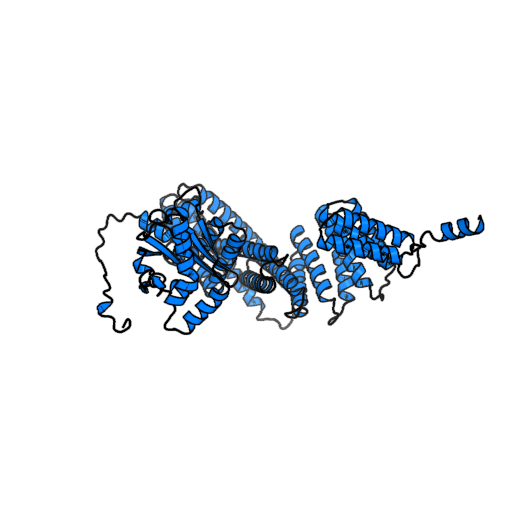145 10.616 -4.928 1.00 76.25 234 ARG A C 1
ATOM 1880 O O . ARG A 1 234 ? -0.589 9.843 -4.305 1.00 76.25 234 ARG A O 1
ATOM 1887 N N . PRO A 1 235 ? -0.246 11.870 -5.230 1.00 69.75 235 PRO A N 1
ATOM 1888 C CA . PRO A 1 235 ? -1.538 12.427 -4.822 1.00 69.75 235 PRO A CA 1
ATOM 1889 C C . PRO A 1 235 ? -2.729 11.679 -5.445 1.00 69.75 235 PRO A C 1
ATOM 1891 O O . PRO A 1 235 ? -2.570 10.844 -6.340 1.00 69.75 235 PRO A O 1
ATOM 1894 N N . ALA A 1 236 ? -3.939 11.970 -4.958 1.00 61.81 236 ALA A N 1
ATOM 1895 C CA . ALA A 1 236 ? -5.175 11.383 -5.478 1.00 61.81 236 ALA A CA 1
ATOM 1896 C C . ALA A 1 236 ? -5.270 11.552 -7.009 1.00 61.81 236 ALA A C 1
ATOM 1898 O O . ALA A 1 236 ? -5.086 12.649 -7.532 1.00 61.81 236 ALA A O 1
ATOM 1899 N N . GLY A 1 237 ? -5.528 10.450 -7.722 1.00 61.81 237 GLY A N 1
ATOM 1900 C CA . GLY A 1 237 ? -5.537 10.398 -9.191 1.00 61.81 237 GLY A CA 1
ATOM 1901 C C . GLY A 1 237 ? -4.218 9.962 -9.847 1.00 61.81 237 GLY A C 1
ATOM 1902 O O . GLY A 1 237 ? -4.211 9.705 -11.049 1.00 61.81 237 GLY A O 1
ATOM 1903 N N . HIS A 1 238 ? -3.117 9.812 -9.098 1.00 67.94 238 HIS A N 1
ATOM 1904 C CA . HIS A 1 238 ? -1.868 9.276 -9.650 1.00 67.94 238 HIS A CA 1
ATOM 1905 C C . HIS A 1 238 ? -2.018 7.779 -10.019 1.00 67.94 238 HIS A C 1
ATOM 1907 O O . HIS A 1 238 ? -2.444 6.999 -9.161 1.00 67.94 238 HIS A O 1
ATOM 1913 N N . PRO A 1 239 ? -1.612 7.334 -11.230 1.00 67.31 239 PRO A N 1
ATOM 1914 C CA . PRO A 1 239 ? -1.793 5.950 -11.695 1.00 67.31 239 PRO A CA 1
ATOM 1915 C C . PRO A 1 239 ? -1.236 4.887 -10.738 1.00 67.31 239 PRO A C 1
ATOM 1917 O O . PRO A 1 239 ? -1.892 3.889 -10.456 1.00 67.31 239 PRO A O 1
ATOM 1920 N N . ASP A 1 240 ? -0.055 5.141 -10.169 1.00 67.19 240 ASP A N 1
ATOM 1921 C CA . ASP A 1 240 ? 0.625 4.194 -9.271 1.00 67.19 240 ASP A CA 1
ATOM 1922 C C . ASP A 1 240 ? 0.260 4.340 -7.783 1.00 67.19 240 ASP A C 1
ATOM 1924 O O . ASP A 1 240 ? 0.853 3.674 -6.927 1.00 67.19 240 ASP A O 1
ATOM 1928 N N . ARG A 1 241 ? -0.700 5.209 -7.434 1.00 68.62 241 ARG A N 1
ATOM 1929 C CA . ARG A 1 241 ? -1.106 5.420 -6.034 1.00 68.62 241 ARG A CA 1
ATOM 1930 C C . ARG A 1 241 ? -1.661 4.139 -5.410 1.00 68.62 241 ARG A C 1
ATOM 1932 O O . ARG A 1 241 ? -1.318 3.809 -4.279 1.00 68.62 241 ARG A O 1
ATOM 1939 N N . SER A 1 242 ? -2.455 3.371 -6.160 1.00 67.12 242 SER A N 1
ATOM 1940 C CA . SER A 1 242 ? -3.009 2.098 -5.680 1.00 67.12 242 SER A CA 1
ATOM 1941 C C . SER A 1 242 ? -1.936 1.068 -5.338 1.00 67.12 242 SER A C 1
ATOM 1943 O O . SER A 1 242 ? -2.117 0.290 -4.408 1.00 67.12 242 SER A O 1
ATOM 1945 N N . THR A 1 243 ? -0.819 1.063 -6.066 1.00 68.31 243 THR A N 1
ATOM 1946 C CA . THR A 1 243 ? 0.297 0.144 -5.818 1.00 68.31 243 THR A CA 1
ATOM 1947 C C . THR A 1 243 ? 0.964 0.456 -4.482 1.00 68.31 243 THR A C 1
ATOM 1949 O O . THR A 1 243 ? 1.172 -0.452 -3.683 1.00 68.31 243 THR A O 1
ATOM 1952 N N . SER A 1 244 ? 1.228 1.737 -4.200 1.00 66.81 244 SER A N 1
ATOM 1953 C CA . SER A 1 244 ? 1.777 2.167 -2.905 1.00 66.81 244 SER A CA 1
ATOM 1954 C C . SER A 1 244 ? 0.849 1.816 -1.745 1.00 66.81 244 SER A C 1
ATOM 1956 O O . SER A 1 244 ? 1.307 1.334 -0.715 1.00 66.81 244 SER A O 1
ATOM 1958 N N . LEU A 1 245 ? -0.459 2.010 -1.923 1.00 65.88 245 LEU A N 1
ATOM 1959 C CA . LEU A 1 245 ? -1.442 1.710 -0.884 1.00 65.88 245 LEU A CA 1
ATOM 1960 C C . LEU A 1 245 ? -1.611 0.200 -0.641 1.00 65.88 245 LEU A C 1
ATOM 1962 O O . LEU A 1 245 ? -1.729 -0.221 0.507 1.00 65.88 245 LEU A O 1
ATOM 1966 N N . ASN A 1 246 ? -1.559 -0.627 -1.690 1.00 67.19 246 ASN A N 1
ATOM 1967 C CA . ASN A 1 246 ? -1.537 -2.088 -1.551 1.00 67.19 246 ASN A CA 1
ATOM 1968 C C . ASN A 1 246 ? -0.298 -2.575 -0.792 1.00 67.19 246 ASN A C 1
ATOM 1970 O O . ASN A 1 246 ? -0.408 -3.464 0.049 1.00 67.19 246 ASN A O 1
ATOM 1974 N N . ASN A 1 247 ? 0.866 -1.990 -1.079 1.00 66.56 247 ASN A N 1
ATOM 1975 C CA . ASN A 1 247 ? 2.105 -2.324 -0.386 1.00 66.56 247 ASN A CA 1
ATOM 1976 C C . ASN A 1 247 ? 2.018 -1.955 1.099 1.00 66.56 247 ASN A C 1
ATOM 1978 O O . ASN A 1 247 ? 2.268 -2.813 1.939 1.00 66.56 247 ASN A O 1
ATOM 1982 N N . LEU A 1 248 ? 1.497 -0.765 1.417 1.00 67.44 248 LEU A N 1
ATOM 1983 C CA . LEU A 1 248 ? 1.241 -0.352 2.799 1.00 67.44 248 LEU A CA 1
ATOM 1984 C C . LEU A 1 248 ? 0.288 -1.308 3.531 1.00 67.44 248 LEU A C 1
ATOM 1986 O O . LEU A 1 248 ? 0.537 -1.686 4.676 1.00 67.44 248 LEU A O 1
ATOM 1990 N N . ALA A 1 249 ? -0.781 -1.756 2.868 1.00 65.81 249 ALA A N 1
ATOM 1991 C CA . ALA A 1 249 ? -1.703 -2.741 3.430 1.00 65.81 249 ALA A CA 1
ATOM 1992 C C . ALA A 1 249 ? -1.026 -4.104 3.682 1.00 65.81 249 ALA A C 1
ATOM 1994 O O . ALA A 1 249 ? -1.259 -4.725 4.721 1.00 65.81 249 ALA A O 1
ATOM 1995 N N . ALA A 1 250 ? -0.160 -4.563 2.772 1.00 65.56 250 ALA A N 1
ATOM 1996 C CA . ALA A 1 250 ? 0.607 -5.795 2.948 1.00 65.56 250 ALA A CA 1
ATOM 1997 C C . ALA A 1 250 ? 1.605 -5.682 4.112 1.00 65.56 250 ALA A C 1
ATOM 1999 O O . ALA A 1 250 ? 1.665 -6.571 4.961 1.00 65.56 250 ALA A O 1
ATOM 2000 N N . THR A 1 251 ? 2.329 -4.566 4.207 1.00 63.47 251 THR A N 1
ATOM 2001 C CA . THR A 1 251 ? 3.247 -4.260 5.313 1.00 63.47 251 THR A CA 1
ATOM 2002 C C . THR A 1 251 ? 2.518 -4.213 6.655 1.00 63.47 251 THR A C 1
ATOM 2004 O O . THR A 1 251 ? 3.034 -4.703 7.658 1.00 63.47 251 THR A O 1
ATOM 2007 N N . LEU A 1 252 ? 1.278 -3.723 6.680 1.00 62.81 252 LEU A N 1
ATOM 2008 C CA . LEU A 1 252 ? 0.433 -3.710 7.875 1.00 62.81 252 LEU A CA 1
ATOM 2009 C C . LEU A 1 252 ? -0.107 -5.085 8.263 1.00 62.81 252 LEU A C 1
ATOM 2011 O O . LEU A 1 252 ? -0.162 -5.406 9.448 1.00 62.81 252 LEU A O 1
ATOM 2015 N N . SER A 1 253 ? -0.460 -5.922 7.288 1.00 61.72 253 SER A N 1
ATOM 2016 C CA . SER A 1 253 ? -0.804 -7.321 7.556 1.00 61.72 253 SER A CA 1
ATOM 2017 C C . SER A 1 253 ? 0.389 -8.073 8.156 1.00 61.72 253 SER A C 1
ATOM 2019 O O . SER A 1 253 ? 0.231 -8.841 9.106 1.00 61.72 253 SER A O 1
ATOM 2021 N N . ILE A 1 254 ? 1.600 -7.785 7.672 1.00 60.38 254 ILE A N 1
ATOM 2022 C CA . ILE A 1 254 ? 2.840 -8.322 8.233 1.00 60.38 254 ILE A CA 1
ATOM 2023 C C . ILE A 1 254 ? 3.060 -7.784 9.646 1.00 60.38 254 ILE A C 1
ATOM 2025 O O . ILE A 1 254 ? 3.278 -8.576 10.550 1.00 60.38 254 ILE A O 1
ATOM 2029 N N . LEU A 1 255 ? 2.911 -6.480 9.887 1.00 58.16 255 LEU A N 1
ATOM 2030 C CA . LEU A 1 255 ? 2.969 -5.890 11.228 1.00 58.16 255 LEU A CA 1
ATOM 2031 C C . LEU A 1 255 ? 1.986 -6.560 12.200 1.00 58.16 255 LEU A C 1
ATOM 2033 O O . LEU A 1 255 ? 2.350 -6.876 13.331 1.00 58.16 255 LEU A O 1
ATOM 2037 N N . GLN A 1 256 ? 0.758 -6.829 11.756 1.00 54.53 256 GLN A N 1
ATOM 2038 C CA . GLN A 1 256 ? -0.235 -7.552 12.544 1.00 54.53 256 GLN A CA 1
ATOM 2039 C C . GLN A 1 256 ? 0.234 -8.977 12.857 1.00 54.53 256 GLN A C 1
ATOM 2041 O O . GLN A 1 256 ? 0.128 -9.419 14.003 1.00 54.53 256 GLN A O 1
ATOM 2046 N N . HIS A 1 257 ? 0.797 -9.682 11.874 1.00 53.66 257 HIS A N 1
ATOM 2047 C CA . HIS A 1 257 ? 1.377 -11.006 12.083 1.00 53.66 257 HIS A CA 1
ATOM 2048 C C . HIS A 1 257 ? 2.543 -10.952 13.078 1.00 53.66 257 HIS A C 1
ATOM 2050 O O . HIS A 1 257 ? 2.631 -11.782 13.970 1.00 53.66 257 HIS A O 1
ATOM 2056 N N . VAL A 1 258 ? 3.382 -9.924 13.017 1.00 53.19 258 VAL A N 1
ATOM 2057 C CA . VAL A 1 258 ? 4.547 -9.739 13.894 1.00 53.19 258 VAL A CA 1
ATOM 2058 C C . VAL A 1 258 ? 4.141 -9.425 15.318 1.00 53.19 258 VAL A C 1
ATOM 2060 O O . VAL A 1 258 ? 4.698 -9.994 16.244 1.00 53.19 258 VAL A O 1
ATOM 2063 N N . LEU A 1 259 ? 3.128 -8.586 15.514 1.00 50.53 259 LEU A N 1
ATOM 2064 C CA . LEU A 1 259 ? 2.544 -8.334 16.830 1.00 50.53 259 LEU A CA 1
ATOM 2065 C C . LEU A 1 259 ? 1.850 -9.581 17.396 1.00 50.53 259 LEU A C 1
ATOM 2067 O O . LEU A 1 259 ? 1.794 -9.742 18.609 1.00 50.53 259 LEU A O 1
ATOM 2071 N N . THR A 1 260 ? 1.373 -10.480 16.534 1.00 48.31 260 THR A N 1
ATOM 2072 C CA . THR A 1 260 ? 0.774 -11.768 16.921 1.00 48.31 260 THR A CA 1
ATOM 2073 C C . THR A 1 260 ? 1.831 -12.825 17.268 1.00 48.31 260 THR A C 1
ATOM 2075 O O . THR A 1 260 ? 1.633 -13.620 18.185 1.00 48.31 260 THR A O 1
ATOM 2078 N N . VAL A 1 261 ? 2.958 -12.819 16.552 1.00 44.53 261 VAL A N 1
ATOM 2079 C CA . VAL A 1 261 ? 4.095 -13.742 16.713 1.00 44.53 261 VAL A CA 1
ATOM 2080 C C . VAL A 1 261 ? 5.055 -13.264 17.813 1.00 44.53 261 VAL A C 1
ATOM 2082 O O . VAL A 1 261 ? 5.739 -14.085 18.425 1.00 44.53 261 VAL A O 1
ATOM 2085 N N . ASN A 1 262 ? 5.071 -11.960 18.121 1.00 48.94 262 ASN A N 1
ATOM 2086 C CA . ASN A 1 262 ? 5.793 -11.393 19.255 1.00 48.94 262 ASN A CA 1
ATOM 2087 C C . ASN A 1 262 ? 5.175 -11.922 20.557 1.00 48.94 262 ASN A C 1
ATOM 2089 O O . ASN A 1 262 ? 3.997 -11.685 20.827 1.00 48.94 262 ASN A O 1
ATOM 2093 N N . PRO A 1 263 ? 5.943 -12.639 21.379 1.00 42.41 263 PRO A N 1
ATOM 2094 C CA . PRO A 1 263 ? 5.369 -13.565 22.349 1.00 42.41 263 PRO A CA 1
ATOM 2095 C C . PRO A 1 263 ? 4.993 -12.943 23.691 1.00 42.41 263 PRO A C 1
ATOM 2097 O O . PRO A 1 263 ? 4.241 -13.557 24.453 1.00 42.41 263 PRO A O 1
ATOM 2100 N N . THR A 1 264 ? 5.475 -11.732 23.990 1.00 42.91 264 THR A N 1
ATOM 2101 C CA . THR A 1 264 ? 5.164 -11.039 25.241 1.00 42.91 264 THR A CA 1
ATOM 2102 C C . THR A 1 264 ? 4.606 -9.646 25.025 1.00 42.91 264 THR A C 1
ATOM 2104 O O . THR A 1 264 ? 5.016 -8.897 24.140 1.00 42.91 264 THR A O 1
ATOM 2107 N N . LEU A 1 265 ? 3.695 -9.276 25.929 1.00 43.56 265 LEU A N 1
ATOM 2108 C CA . LEU A 1 265 ? 3.160 -7.923 26.068 1.00 43.56 265 LEU A CA 1
ATOM 2109 C C . LEU A 1 265 ? 4.277 -6.880 26.183 1.00 43.56 265 LEU A C 1
ATOM 2111 O O . LEU A 1 265 ? 4.082 -5.772 25.717 1.00 43.56 265 LEU A O 1
ATOM 2115 N N . HIS A 1 266 ? 5.430 -7.225 26.769 1.00 42.66 266 HIS A N 1
ATOM 2116 C CA . HIS A 1 266 ? 6.567 -6.317 26.924 1.00 42.66 266 HIS A CA 1
ATOM 2117 C C . HIS A 1 266 ? 7.336 -6.097 25.613 1.00 42.66 266 HIS A C 1
ATOM 2119 O O . HIS A 1 266 ? 7.587 -4.952 25.270 1.00 42.66 266 HIS A O 1
ATOM 2125 N N . ALA A 1 267 ? 7.620 -7.145 24.831 1.00 47.66 267 ALA A N 1
ATOM 2126 C CA . ALA A 1 267 ? 8.253 -7.002 23.514 1.00 47.66 267 ALA A CA 1
ATOM 2127 C C . ALA A 1 267 ? 7.332 -6.301 22.498 1.00 47.66 267 ALA A C 1
ATOM 2129 O O . ALA A 1 267 ? 7.769 -5.435 21.745 1.00 47.66 267 ALA A O 1
ATOM 2130 N N . GLN A 1 268 ? 6.031 -6.613 22.527 1.00 50.22 268 GLN A N 1
ATOM 2131 C CA . GLN A 1 268 ? 5.018 -5.871 21.768 1.00 50.22 268 GLN A CA 1
ATOM 2132 C C . GLN A 1 268 ? 4.959 -4.399 22.213 1.00 50.22 268 GLN A C 1
ATOM 2134 O O . GLN A 1 268 ? 4.834 -3.507 21.382 1.00 50.22 268 GLN A O 1
ATOM 2139 N N . HIS A 1 269 ? 5.059 -4.138 23.519 1.00 48.81 269 HIS A N 1
ATOM 2140 C CA . HIS A 1 269 ? 5.030 -2.799 24.107 1.00 48.81 269 HIS A CA 1
ATOM 2141 C C . HIS A 1 269 ? 6.279 -1.980 23.776 1.00 48.81 269 HIS A C 1
ATOM 2143 O O . HIS A 1 269 ? 6.134 -0.830 23.385 1.00 48.81 269 HIS A O 1
ATOM 2149 N N . ASP A 1 270 ? 7.477 -2.555 23.852 1.00 49.59 270 ASP A N 1
ATOM 2150 C CA . ASP A 1 270 ? 8.719 -1.890 23.456 1.00 49.59 270 ASP A CA 1
ATOM 2151 C C . ASP A 1 270 ? 8.734 -1.590 21.956 1.00 49.59 270 ASP A C 1
ATOM 2153 O O . ASP A 1 270 ? 9.078 -0.480 21.565 1.00 49.59 270 ASP A O 1
ATOM 2157 N N . PHE A 1 271 ? 8.283 -2.522 21.114 1.00 53.50 271 PHE A N 1
ATOM 2158 C CA . PHE A 1 271 ? 8.141 -2.294 19.675 1.00 53.50 271 PHE A CA 1
ATOM 2159 C C . PHE A 1 271 ? 7.132 -1.169 19.358 1.00 53.50 271 PHE A C 1
ATOM 2161 O O . PHE A 1 271 ? 7.406 -0.291 18.543 1.00 53.50 271 PHE A O 1
ATOM 2168 N N . LEU A 1 272 ? 5.990 -1.126 20.055 1.00 49.56 272 LEU A N 1
ATOM 2169 C CA . LEU A 1 272 ? 4.977 -0.076 19.880 1.00 49.56 272 LEU A CA 1
ATOM 2170 C C . LEU A 1 272 ? 5.364 1.277 20.513 1.00 49.56 272 LEU A C 1
ATOM 2172 O O . LEU A 1 272 ? 4.882 2.309 20.051 1.00 49.56 272 LEU A O 1
ATOM 2176 N N . LEU A 1 273 ? 6.195 1.296 21.563 1.00 46.81 273 LEU A N 1
ATOM 2177 C CA . LEU A 1 273 ? 6.672 2.519 22.227 1.00 46.81 273 LEU A CA 1
ATOM 2178 C C . LEU A 1 273 ? 7.912 3.123 21.571 1.00 46.81 273 LEU A C 1
ATOM 2180 O O . LEU A 1 273 ? 8.094 4.337 21.659 1.00 46.81 273 LEU A O 1
ATOM 2184 N N . ARG A 1 274 ? 8.756 2.308 20.926 1.00 52.84 274 ARG A N 1
ATOM 2185 C CA . ARG A 1 274 ? 9.940 2.793 20.206 1.00 52.84 274 ARG A CA 1
ATOM 2186 C C . ARG A 1 274 ? 9.571 3.765 19.086 1.00 52.84 274 ARG A C 1
ATOM 2188 O O . ARG A 1 274 ? 10.370 4.652 18.817 1.00 52.84 274 ARG A O 1
ATOM 2195 N N . ASN A 1 275 ? 8.365 3.662 18.509 1.00 52.97 275 ASN A N 1
ATOM 2196 C CA . ASN A 1 275 ? 7.880 4.583 17.478 1.00 52.97 275 ASN A CA 1
ATOM 2197 C C . ASN A 1 275 ? 6.358 4.838 17.537 1.00 52.97 275 ASN A C 1
ATOM 2199 O O . ASN A 1 275 ? 5.534 3.925 17.439 1.00 52.97 275 ASN A O 1
ATOM 2203 N N . SER A 1 276 ? 5.974 6.118 17.614 1.00 50.88 276 SER A N 1
ATOM 2204 C CA . SER A 1 276 ? 4.586 6.621 17.655 1.00 50.88 276 SER A CA 1
ATOM 2205 C C . SER A 1 276 ? 3.802 6.450 16.340 1.00 50.88 276 SER A C 1
ATOM 2207 O O . SER A 1 276 ? 2.584 6.659 16.311 1.00 50.88 276 SER A O 1
ATOM 2209 N N . ASP A 1 277 ? 4.471 6.031 15.264 1.00 54.94 277 ASP A N 1
ATOM 2210 C CA . ASP A 1 277 ? 3.938 6.003 13.899 1.00 54.94 277 ASP A CA 1
ATOM 2211 C C . ASP A 1 277 ? 2.887 4.922 13.624 1.00 54.94 277 ASP A C 1
ATOM 2213 O O . ASP A 1 277 ? 2.059 5.080 12.720 1.00 54.94 277 ASP A O 1
ATOM 2217 N N . HIS A 1 278 ? 2.840 3.869 14.445 1.00 55.69 278 HIS A N 1
ATOM 2218 C CA . HIS A 1 278 ? 1.896 2.755 14.317 1.00 55.69 278 HIS A CA 1
ATOM 2219 C C . HIS A 1 278 ? 0.424 3.192 14.350 1.00 55.69 278 HIS A C 1
ATOM 2221 O O . HIS A 1 278 ? -0.417 2.654 13.627 1.00 55.69 278 HIS A O 1
ATOM 2227 N N . ARG A 1 279 ? 0.108 4.213 15.160 1.00 57.47 279 ARG A N 1
ATOM 2228 C CA . ARG A 1 279 ? -1.249 4.777 15.252 1.00 57.47 279 ARG A CA 1
ATOM 2229 C C . ARG A 1 279 ? -1.671 5.385 13.923 1.00 57.47 279 ARG A C 1
ATOM 2231 O O . ARG A 1 279 ? -2.795 5.162 13.491 1.00 57.47 279 ARG A O 1
ATOM 2238 N N . VAL A 1 280 ? -0.759 6.100 13.271 1.00 64.12 280 VAL A N 1
ATOM 2239 C CA . VAL A 1 280 ? -1.002 6.754 11.985 1.00 64.12 280 VAL A CA 1
ATOM 2240 C C . VAL A 1 280 ? -1.165 5.705 10.874 1.00 64.12 280 VAL A C 1
ATOM 2242 O O . VAL A 1 280 ? -2.001 5.884 10.000 1.00 64.12 280 VAL A O 1
ATOM 2245 N N . LEU A 1 281 ? -0.491 4.549 10.956 1.00 63.31 281 LEU A N 1
ATOM 2246 C CA . LEU A 1 281 ? -0.587 3.499 9.926 1.00 63.31 281 LEU A CA 1
ATOM 2247 C C . LEU A 1 281 ? -1.972 2.867 9.823 1.00 63.31 281 LEU A C 1
ATOM 2249 O O . LEU A 1 281 ? -2.473 2.645 8.723 1.00 63.31 281 LEU A O 1
ATOM 2253 N N . SER A 1 282 ? -2.606 2.593 10.966 1.00 69.38 282 SER A N 1
ATOM 2254 C CA . SER A 1 282 ? -3.980 2.075 10.974 1.00 69.38 282 SER A CA 1
ATOM 2255 C C . SER A 1 282 ? -4.965 3.056 10.323 1.00 69.38 282 SER A C 1
ATOM 2257 O O . SER A 1 282 ? -5.894 2.633 9.639 1.00 69.38 282 SER A O 1
ATOM 2259 N N . LEU A 1 283 ? -4.719 4.363 10.470 1.00 76.00 283 LEU A N 1
ATOM 2260 C CA . LEU A 1 283 ? -5.520 5.418 9.848 1.00 76.00 283 LEU A CA 1
ATOM 2261 C C . LEU A 1 283 ? -5.239 5.499 8.340 1.00 76.00 283 LEU A C 1
ATOM 2263 O O . LEU A 1 283 ? -6.175 5.612 7.554 1.00 76.00 283 LEU A O 1
ATOM 2267 N N . ASP A 1 284 ? -3.978 5.358 7.922 1.00 73.06 284 ASP A N 1
ATOM 2268 C CA . ASP A 1 284 ? -3.576 5.334 6.509 1.00 73.06 284 ASP A CA 1
ATOM 2269 C C . ASP A 1 284 ? -4.220 4.159 5.745 1.00 73.06 284 ASP A C 1
ATOM 2271 O O . ASP A 1 284 ? -4.762 4.338 4.652 1.00 73.06 284 ASP A O 1
ATOM 2275 N N . ALA A 1 285 ? -4.229 2.956 6.328 1.00 69.00 285 ALA A N 1
ATOM 2276 C CA . ALA A 1 285 ? -4.867 1.794 5.707 1.00 69.00 285 ALA A CA 1
ATOM 2277 C C . ALA A 1 285 ? -6.395 1.859 5.720 1.00 69.00 285 ALA A C 1
ATOM 2279 O O . ALA A 1 285 ? -7.034 1.457 4.747 1.00 69.00 285 ALA A O 1
ATOM 2280 N N . ALA A 1 286 ? -6.994 2.400 6.780 1.00 79.19 286 ALA A N 1
ATOM 2281 C CA . ALA A 1 286 ? -8.429 2.649 6.798 1.00 79.19 286 ALA A CA 1
ATOM 2282 C C . ALA A 1 286 ? -8.839 3.649 5.706 1.00 79.19 286 ALA A C 1
ATOM 2284 O O . ALA A 1 286 ? -9.827 3.419 5.009 1.00 79.19 286 ALA A O 1
ATOM 2285 N N . SER A 1 287 ? -8.041 4.703 5.493 1.00 80.44 287 SER A N 1
ATOM 2286 C CA . SER A 1 287 ? -8.218 5.653 4.387 1.00 80.44 287 SER A CA 1
ATOM 2287 C C . SER A 1 287 ? -8.170 4.964 3.025 1.00 80.44 287 SER A C 1
ATOM 2289 O O . SER A 1 287 ? -8.976 5.278 2.149 1.00 80.44 287 SER A O 1
ATOM 2291 N N . TYR A 1 288 ? -7.267 3.994 2.845 1.00 74.50 288 TYR A N 1
ATOM 2292 C CA . TYR A 1 288 ? -7.198 3.213 1.611 1.00 74.50 288 TYR A CA 1
ATOM 2293 C C . TYR A 1 288 ? -8.438 2.349 1.386 1.00 74.50 288 TYR A C 1
ATOM 2295 O O . TYR A 1 288 ? -9.036 2.385 0.308 1.00 74.50 288 TYR A O 1
ATOM 2303 N N . ALA A 1 289 ? -8.838 1.586 2.403 1.00 76.25 289 ALA A N 1
ATOM 2304 C CA . ALA A 1 289 ? -10.030 0.753 2.331 1.00 76.25 289 ALA A CA 1
ATOM 2305 C C . ALA A 1 289 ? -11.272 1.615 2.037 1.00 76.25 289 ALA A C 1
ATOM 2307 O O . ALA A 1 289 ? -12.078 1.272 1.170 1.00 76.25 289 ALA A O 1
ATOM 2308 N N . ALA A 1 290 ? -11.375 2.800 2.650 1.00 83.88 290 ALA A N 1
ATOM 2309 C CA . ALA A 1 290 ? -12.415 3.777 2.339 1.00 83.88 290 ALA A CA 1
ATOM 2310 C C . ALA A 1 290 ? -12.340 4.298 0.887 1.00 83.88 290 ALA A C 1
ATOM 2312 O O . ALA A 1 290 ? -13.372 4.435 0.229 1.00 83.88 290 ALA A O 1
ATOM 2313 N N . GLU A 1 291 ? -11.141 4.532 0.338 1.00 78.81 291 GLU A N 1
ATOM 2314 C CA . GLU A 1 291 ? -10.923 4.890 -1.078 1.00 78.81 291 GLU A CA 1
ATOM 2315 C C . GLU A 1 291 ? -11.383 3.799 -2.047 1.00 78.81 291 GLU A C 1
ATOM 2317 O O . GLU A 1 291 ? -11.956 4.101 -3.093 1.00 78.81 291 GLU A O 1
ATOM 2322 N N . LYS A 1 292 ? -11.236 2.529 -1.669 1.00 75.62 292 LYS A N 1
ATOM 2323 C CA . LYS A 1 292 ? -11.737 1.381 -2.436 1.00 75.62 292 LYS A CA 1
ATOM 2324 C C . LYS A 1 292 ? -13.203 1.040 -2.169 1.00 75.62 292 LYS A C 1
ATOM 2326 O O . LYS A 1 292 ? -13.685 0.039 -2.691 1.00 75.62 292 LYS A O 1
ATOM 2331 N N . SER A 1 293 ? -13.925 1.867 -1.407 1.00 83.88 293 SER A N 1
ATOM 2332 C CA . SER A 1 293 ? -15.308 1.602 -0.969 1.00 83.88 293 SER A CA 1
ATOM 2333 C C . SER A 1 293 ? -15.462 0.302 -0.162 1.00 83.88 293 SER A C 1
ATOM 2335 O O . SER A 1 293 ? -16.549 -0.258 -0.061 1.00 83.88 293 SER A O 1
ATOM 2337 N N . GLN A 1 294 ? -14.377 -0.166 0.455 1.00 85.25 294 GLN A N 1
ATOM 2338 C CA . GLN A 1 294 ? -14.328 -1.317 1.356 1.00 85.25 294 GLN A CA 1
ATOM 2339 C C . GLN A 1 294 ? -14.548 -0.841 2.802 1.00 85.25 294 GLN A C 1
ATOM 2341 O O . GLN A 1 294 ? -13.672 -0.940 3.658 1.00 85.25 294 GLN A O 1
ATOM 2346 N N . LEU A 1 295 ? -15.723 -0.262 3.070 1.00 91.50 295 LEU A N 1
ATOM 2347 C CA . LEU A 1 295 ? -16.003 0.448 4.328 1.00 91.50 295 LEU A CA 1
ATOM 2348 C C . LEU A 1 295 ? -15.994 -0.465 5.563 1.00 91.50 295 LEU A C 1
ATOM 2350 O O . LEU A 1 295 ? -15.534 -0.061 6.629 1.00 91.50 295 LEU A O 1
ATOM 2354 N N . GLU A 1 296 ? -16.468 -1.703 5.420 1.00 89.81 296 GLU A N 1
ATOM 2355 C CA . GLU A 1 296 ? -16.466 -2.696 6.501 1.00 89.81 296 GLU A CA 1
ATOM 2356 C C . GLU A 1 296 ? -15.034 -3.058 6.911 1.00 89.81 296 GLU A C 1
ATOM 2358 O O . GLU A 1 296 ? -14.697 -3.031 8.093 1.00 89.81 296 GLU A O 1
ATOM 2363 N N . GLN A 1 297 ? -14.163 -3.280 5.924 1.00 80.31 297 GLN A N 1
ATOM 2364 C CA . GLN A 1 297 ? -12.744 -3.544 6.150 1.00 80.31 297 GLN A CA 1
ATOM 2365 C C . GLN A 1 297 ? -12.039 -2.335 6.778 1.00 80.31 297 GLN A C 1
ATOM 2367 O O . GLN A 1 297 ? -11.206 -2.504 7.665 1.00 80.31 297 GLN A O 1
ATOM 2372 N N . ALA A 1 298 ? -12.393 -1.109 6.374 1.00 84.81 298 ALA A N 1
ATOM 2373 C CA . ALA A 1 298 ? -11.864 0.100 7.003 1.00 84.81 298 ALA A CA 1
ATOM 2374 C C . ALA A 1 298 ? -12.182 0.136 8.509 1.00 84.81 298 ALA A C 1
ATOM 2376 O O . ALA A 1 298 ? -11.306 0.447 9.313 1.00 84.81 298 ALA A O 1
ATOM 2377 N N . ILE A 1 299 ? -13.402 -0.236 8.909 1.00 88.81 299 ILE A N 1
ATOM 2378 C CA . ILE A 1 299 ? -13.795 -0.315 10.324 1.00 88.81 299 ILE A CA 1
ATOM 2379 C C . ILE A 1 299 ? -13.032 -1.411 11.059 1.00 88.81 299 ILE A C 1
ATOM 2381 O O . ILE A 1 299 ? -12.570 -1.173 12.173 1.00 88.81 299 ILE A O 1
ATOM 2385 N N . GLU A 1 300 ? -12.875 -2.589 10.454 1.00 82.31 300 GLU A N 1
ATOM 2386 C CA . GLU A 1 300 ? -12.080 -3.672 11.040 1.00 82.31 300 GLU A CA 1
ATOM 2387 C C . GLU A 1 300 ? -10.639 -3.218 11.305 1.00 82.31 300 GLU A C 1
ATOM 2389 O O . GLU A 1 300 ? -10.134 -3.420 12.407 1.00 82.31 300 GLU A O 1
ATOM 2394 N N . ILE A 1 301 ? -10.006 -2.539 10.343 1.00 73.81 301 ILE A N 1
ATOM 2395 C CA . ILE A 1 301 ? -8.644 -1.997 10.470 1.00 73.81 301 ILE A CA 1
ATOM 2396 C C . ILE A 1 301 ? -8.573 -0.937 11.581 1.00 73.81 301 ILE A C 1
ATOM 2398 O O . ILE A 1 301 ? -7.669 -0.977 12.420 1.00 73.81 301 ILE A O 1
ATOM 2402 N N . LEU A 1 302 ? -9.530 -0.001 11.627 1.00 79.94 302 LEU A N 1
ATOM 2403 C CA . LEU A 1 302 ? -9.581 1.029 12.671 1.00 79.94 302 LEU A CA 1
ATOM 2404 C C . LEU A 1 302 ? -9.781 0.419 14.062 1.00 79.94 302 LEU A C 1
ATOM 2406 O O . LEU A 1 302 ? -9.124 0.831 15.019 1.00 79.94 302 LEU A O 1
ATOM 2410 N N . GLU A 1 303 ? -10.675 -0.560 14.191 1.00 81.00 303 GLU A N 1
ATOM 2411 C CA . GLU A 1 303 ? -10.923 -1.253 15.453 1.00 81.00 303 GLU A CA 1
ATOM 2412 C C . GLU A 1 303 ? -9.709 -2.078 15.877 1.00 81.00 303 GLU A C 1
ATOM 2414 O O . GLU A 1 303 ? -9.347 -2.046 17.047 1.00 81.00 303 GLU A O 1
ATOM 2419 N N . GLN A 1 304 ? -9.029 -2.759 14.953 1.00 70.94 304 GLN A N 1
ATOM 2420 C CA . GLN A 1 304 ? -7.786 -3.479 15.240 1.00 70.94 304 GLN A CA 1
ATOM 2421 C C . GLN A 1 304 ? -6.686 -2.544 15.746 1.00 70.94 304 GLN A C 1
ATOM 2423 O O . GLN A 1 304 ? -6.097 -2.808 16.796 1.00 70.94 304 GLN A O 1
ATOM 2428 N N . GLY A 1 305 ? -6.433 -1.437 15.036 1.00 65.56 305 GLY A N 1
ATOM 2429 C CA . GLY A 1 305 ? -5.416 -0.457 15.421 1.00 65.56 305 GLY A CA 1
ATOM 2430 C C . GLY A 1 305 ? -5.646 0.095 16.831 1.00 65.56 305 GLY A C 1
ATOM 2431 O O . GLY A 1 305 ? -4.701 0.314 17.588 1.00 65.56 305 GLY A O 1
ATOM 2432 N N . ARG A 1 306 ? -6.913 0.247 17.232 1.00 67.19 306 ARG A N 1
ATOM 2433 C CA . ARG A 1 306 ? -7.310 0.680 18.583 1.00 67.19 306 ARG A CA 1
ATOM 2434 C C . ARG A 1 306 ? -7.312 -0.463 19.599 1.00 67.19 306 ARG A C 1
ATOM 2436 O O . ARG A 1 306 ? -6.924 -0.261 20.748 1.00 67.19 306 ARG A O 1
ATOM 2443 N N . GLY A 1 307 ? -7.733 -1.654 19.189 1.00 55.25 307 GLY A N 1
ATOM 2444 C CA . GLY A 1 307 ? -7.767 -2.877 19.983 1.00 55.25 307 GLY A CA 1
ATOM 2445 C C . GLY A 1 307 ? -6.376 -3.312 20.425 1.00 55.25 307 GLY A C 1
ATOM 2446 O O . GLY A 1 307 ? -6.235 -3.787 21.541 1.00 55.25 307 GLY A O 1
ATOM 2447 N N . LEU A 1 308 ? -5.340 -3.054 19.626 1.00 51.53 308 LEU A N 1
ATOM 2448 C CA . LEU A 1 308 ? -3.929 -3.233 19.991 1.00 51.53 308 LEU A CA 1
ATOM 2449 C C . LEU A 1 308 ? -3.472 -2.314 21.140 1.00 51.53 308 LEU A C 1
ATOM 2451 O O . LEU A 1 308 ? -2.667 -2.729 21.968 1.00 51.53 308 LEU A O 1
ATOM 2455 N N . LEU A 1 309 ? -4.018 -1.097 21.237 1.00 45.62 309 LEU A N 1
ATOM 2456 C CA . LEU A 1 309 ? -3.724 -0.151 22.321 1.00 45.62 309 LEU A CA 1
ATOM 2457 C C . LEU A 1 309 ? -4.525 -0.477 23.599 1.00 45.62 309 LEU A C 1
ATOM 2459 O O . LEU A 1 309 ? -4.021 -0.330 24.706 1.00 45.62 309 LEU A O 1
ATOM 2463 N N . TRP A 1 310 ? -5.773 -0.948 23.464 1.00 46.12 310 TRP A N 1
ATOM 2464 C CA . TRP A 1 310 ? -6.648 -1.300 24.598 1.00 46.12 310 TRP A CA 1
ATOM 2465 C C . TRP A 1 310 ? -6.527 -2.761 25.058 1.00 46.12 310 TRP A C 1
ATOM 2467 O O . TRP A 1 310 ? -6.893 -3.085 26.193 1.00 46.12 310 TRP A O 1
ATOM 2477 N N . SER A 1 311 ? -5.964 -3.656 24.241 1.00 45.53 311 SER A N 1
ATOM 2478 C CA . SER A 1 311 ? -5.569 -5.007 24.662 1.00 45.53 311 SER A CA 1
ATOM 2479 C C . SER A 1 311 ? -4.491 -4.957 25.746 1.00 45.53 311 SER A C 1
ATOM 2481 O O . SER A 1 311 ? -4.471 -5.846 26.602 1.00 45.53 311 SER A O 1
ATOM 2483 N N . GLN A 1 312 ? -3.716 -3.862 25.792 1.00 42.16 312 GLN A N 1
ATOM 2484 C CA . GLN A 1 312 ? -2.809 -3.504 26.885 1.00 42.16 312 GLN A CA 1
ATOM 2485 C C . GLN A 1 312 ? -3.526 -3.325 28.238 1.00 42.16 312 GLN A C 1
ATOM 2487 O O . GLN A 1 312 ? -2.870 -3.353 29.274 1.00 42.16 312 GLN A O 1
ATOM 2492 N N . LEU A 1 313 ? -4.864 -3.215 28.275 1.00 39.25 313 LEU A N 1
ATOM 2493 C CA . LEU A 1 313 ? -5.620 -3.042 29.520 1.00 39.25 313 LEU A CA 1
ATOM 2494 C C . LEU A 1 313 ? -6.453 -4.248 29.973 1.00 39.25 313 LEU A C 1
ATOM 2496 O O . LEU A 1 313 ? -6.867 -4.228 31.131 1.00 39.25 313 LEU A O 1
ATOM 2500 N N . ARG A 1 314 ? -6.692 -5.289 29.146 1.00 42.19 314 ARG A N 1
ATOM 2501 C CA . ARG A 1 314 ? -7.407 -6.536 29.562 1.00 42.19 314 ARG A CA 1
ATOM 2502 C C . ARG A 1 314 ? -7.579 -7.616 28.472 1.00 42.19 314 ARG A C 1
ATOM 2504 O O . ARG A 1 314 ? -7.818 -8.775 28.805 1.00 42.19 314 ARG A O 1
ATOM 2511 N N . GLY A 1 315 ? -7.495 -7.253 27.190 1.00 46.56 315 GLY A N 1
ATOM 2512 C CA . GLY A 1 315 ? -8.110 -8.014 26.089 1.00 46.56 315 GLY A CA 1
ATOM 2513 C C . GLY A 1 315 ? -7.386 -9.259 25.564 1.00 46.56 315 GLY A C 1
ATOM 2514 O O . GLY A 1 315 ? -8.058 -10.088 24.976 1.00 46.56 315 GLY A O 1
ATOM 2515 N N . LEU A 1 316 ? -6.069 -9.425 25.752 1.00 46.88 316 LEU A N 1
ATOM 2516 C CA . LEU A 1 316 ? -5.331 -10.626 25.289 1.00 46.88 316 LEU A CA 1
ATOM 2517 C C . LEU A 1 316 ? -5.139 -11.683 26.387 1.00 46.88 316 LEU A C 1
ATOM 2519 O O . LEU A 1 316 ? -5.085 -12.877 26.099 1.00 46.88 316 LEU A O 1
ATOM 2523 N N . ARG A 1 317 ? -5.099 -11.255 27.657 1.00 48.66 317 ARG A N 1
ATOM 2524 C CA . ARG A 1 317 ? -5.129 -12.176 28.804 1.00 48.66 317 ARG A CA 1
ATOM 2525 C C . ARG A 1 317 ? -6.464 -12.899 28.890 1.00 48.66 317 ARG A C 1
ATOM 2527 O O . ARG A 1 317 ? -6.479 -14.111 29.032 1.00 48.66 317 ARG A O 1
ATOM 2534 N N . HIS A 1 318 ? -7.570 -12.175 28.714 1.00 55.00 318 HIS A N 1
ATOM 2535 C CA . HIS A 1 318 ? -8.895 -12.758 28.889 1.00 55.00 318 HIS A CA 1
ATOM 2536 C C . HIS A 1 318 ? -9.189 -13.937 27.937 1.00 55.00 318 HIS A C 1
ATOM 2538 O O . HIS A 1 318 ? -9.624 -14.965 28.439 1.00 55.00 318 HIS A O 1
ATOM 2544 N N . PRO A 1 319 ? -8.878 -13.885 26.625 1.00 63.84 319 PRO A N 1
ATOM 2545 C CA . PRO A 1 319 ? -9.023 -15.028 25.729 1.00 63.84 319 PRO A CA 1
ATOM 2546 C C . PRO A 1 319 ? -8.119 -16.200 26.105 1.00 63.84 319 PRO A C 1
ATOM 2548 O O . PRO A 1 319 ? -8.565 -17.333 26.047 1.00 63.84 319 PRO A O 1
ATOM 2551 N N . LEU A 1 320 ? -6.866 -15.970 26.514 1.00 66.06 320 LEU A N 1
ATOM 2552 C CA . LEU A 1 320 ? -5.979 -17.067 26.923 1.00 66.06 320 LEU A CA 1
ATOM 2553 C C . LEU A 1 320 ? -6.385 -17.692 28.263 1.00 66.06 320 LEU A C 1
ATOM 2555 O O . LEU A 1 320 ? -6.190 -18.890 28.445 1.00 66.06 320 LEU A O 1
ATOM 2559 N N . ASP A 1 321 ? -6.951 -16.910 29.178 1.00 67.06 321 ASP A N 1
ATOM 2560 C CA . ASP A 1 321 ? -7.459 -17.393 30.463 1.00 67.06 321 ASP A CA 1
ATOM 2561 C C . ASP A 1 321 ? -8.787 -18.145 30.273 1.00 67.06 321 ASP A C 1
ATOM 2563 O O . ASP A 1 321 ? -8.920 -19.270 30.745 1.00 67.06 321 ASP A O 1
ATOM 2567 N N . GLN A 1 322 ? -9.715 -17.610 29.470 1.00 71.00 322 GLN A N 1
ATOM 2568 C CA . GLN A 1 322 ? -10.931 -18.320 29.049 1.00 71.00 322 GLN A CA 1
ATOM 2569 C C . GLN A 1 322 ? -10.597 -19.603 28.271 1.00 71.00 322 GLN A C 1
ATOM 2571 O O . GLN A 1 322 ? -11.242 -20.638 28.457 1.00 71.00 322 GLN A O 1
ATOM 2576 N N . LEU A 1 323 ? -9.575 -19.561 27.407 1.00 78.12 323 LEU A N 1
ATOM 2577 C CA . LEU A 1 323 ? -9.079 -20.739 26.700 1.00 78.12 323 LEU A CA 1
ATOM 2578 C C . LEU A 1 323 ? -8.436 -21.715 27.679 1.00 78.12 323 LEU A C 1
ATOM 2580 O O . LEU A 1 323 ? -8.575 -22.914 27.496 1.00 78.12 323 LEU A O 1
ATOM 2584 N N . ALA A 1 324 ? -7.747 -21.249 28.721 1.00 80.69 324 ALA A N 1
ATOM 2585 C CA . ALA A 1 324 ? -7.196 -22.135 29.739 1.00 80.69 324 ALA A CA 1
ATOM 2586 C C . ALA A 1 324 ? -8.305 -22.838 30.543 1.00 80.69 324 ALA A C 1
ATOM 2588 O O . ALA A 1 324 ? -8.154 -24.013 30.880 1.00 80.69 324 ALA A O 1
ATOM 2589 N N . GLU A 1 325 ? -9.428 -22.156 30.785 1.00 81.75 325 GLU A N 1
ATOM 2590 C CA . GLU A 1 325 ? -10.624 -22.720 31.423 1.00 81.75 325 GLU A CA 1
ATOM 2591 C C . GLU A 1 325 ? -11.325 -23.772 30.546 1.00 81.75 325 GLU A C 1
ATOM 2593 O O . GLU A 1 325 ? -11.783 -24.792 31.060 1.00 81.75 325 GLU A O 1
ATOM 2598 N N . THR A 1 326 ? -11.384 -23.573 29.223 1.00 85.81 326 THR A N 1
ATOM 2599 C CA . THR A 1 326 ? -12.023 -24.522 28.285 1.00 85.81 326 THR A CA 1
ATOM 2600 C C . THR A 1 326 ? -11.079 -25.616 27.772 1.00 85.81 326 THR A C 1
ATOM 2602 O O . THR A 1 326 ? -11.493 -26.760 27.584 1.00 85.81 326 THR A O 1
ATOM 2605 N N . ASN A 1 327 ? -9.810 -25.291 27.532 1.00 86.19 327 ASN A N 1
ATOM 2606 C CA . ASN A 1 327 ? -8.775 -26.166 26.982 1.00 86.19 327 ASN A CA 1
ATOM 2607 C C . ASN A 1 327 ? -7.351 -25.748 27.423 1.00 86.19 327 ASN A C 1
ATOM 2609 O O . ASN A 1 327 ? -6.535 -25.258 26.634 1.00 86.19 327 ASN A O 1
ATOM 2613 N N . GLY A 1 328 ? -7.018 -26.021 28.690 1.00 84.25 328 GLY A N 1
ATOM 2614 C CA . GLY A 1 328 ? -5.708 -25.716 29.289 1.00 84.25 328 GLY A CA 1
ATOM 2615 C C . GLY A 1 328 ? -4.494 -26.246 28.519 1.00 84.25 328 GLY A C 1
ATOM 2616 O O . GLY A 1 328 ? -3.485 -25.556 28.408 1.00 84.25 328 GLY A O 1
ATOM 2617 N N . LYS A 1 329 ? -4.601 -27.426 27.889 1.00 88.75 329 LYS A N 1
ATOM 2618 C CA . LYS A 1 329 ? -3.500 -28.004 27.095 1.00 88.75 329 LYS A CA 1
ATOM 2619 C C . LYS A 1 329 ? -3.133 -27.136 25.893 1.00 88.75 329 LYS A C 1
ATOM 2621 O O . LYS A 1 329 ? -1.954 -27.005 25.572 1.00 88.75 329 LYS A O 1
ATOM 2626 N N . LEU A 1 330 ? -4.130 -26.578 25.210 1.00 85.31 330 LEU A N 1
ATOM 2627 C CA . LEU A 1 330 ? -3.922 -25.745 24.027 1.00 85.31 330 LEU A CA 1
ATOM 2628 C C . LEU A 1 330 ? -3.341 -24.380 24.417 1.00 85.31 330 LEU A C 1
ATOM 2630 O O . LEU A 1 330 ? -2.394 -23.914 23.785 1.00 85.31 330 LEU A O 1
ATOM 2634 N N . ALA A 1 331 ? -3.843 -23.803 25.514 1.00 80.69 331 ALA A N 1
ATOM 2635 C CA . ALA A 1 331 ? -3.308 -22.575 26.095 1.00 80.69 331 ALA A CA 1
ATOM 2636 C C . ALA A 1 331 ? -1.832 -22.729 26.510 1.00 80.69 331 ALA A C 1
ATOM 2638 O O . ALA A 1 331 ? -1.009 -21.870 26.192 1.00 80.69 331 ALA A O 1
ATOM 2639 N N . ASP A 1 332 ? -1.465 -23.838 27.158 1.00 81.88 332 ASP A N 1
ATOM 2640 C CA . ASP A 1 332 ? -0.085 -24.085 27.592 1.00 81.88 332 ASP A CA 1
ATOM 2641 C C . ASP A 1 332 ? 0.865 -24.362 26.421 1.00 81.88 332 ASP A C 1
ATOM 2643 O O . ASP A 1 332 ? 1.994 -23.865 26.418 1.00 81.88 332 ASP A O 1
ATOM 2647 N N . ARG A 1 333 ? 0.407 -25.085 25.387 1.00 85.81 333 ARG A N 1
ATOM 2648 C CA . ARG A 1 333 ? 1.170 -25.259 24.138 1.00 85.81 333 ARG A CA 1
ATOM 2649 C C . ARG A 1 333 ? 1.454 -23.914 23.474 1.00 85.81 333 ARG A C 1
ATOM 2651 O O . ARG A 1 333 ? 2.607 -23.649 23.137 1.00 85.81 333 ARG A O 1
ATOM 2658 N N . PHE A 1 334 ? 0.438 -23.056 23.346 1.00 79.19 334 PHE A N 1
ATOM 2659 C CA . PHE A 1 334 ? 0.599 -21.714 22.786 1.00 79.19 334 PHE A CA 1
ATOM 2660 C C . PHE A 1 334 ? 1.601 -20.885 23.601 1.00 79.19 334 PHE A C 1
ATOM 2662 O O . PHE A 1 334 ? 2.547 -20.343 23.036 1.00 79.19 334 PHE A O 1
ATOM 2669 N N . ARG A 1 335 ? 1.473 -20.861 24.938 1.00 73.12 335 ARG A N 1
ATOM 2670 C CA . ARG A 1 335 ? 2.424 -20.168 25.831 1.00 73.12 335 ARG A CA 1
ATOM 2671 C C . ARG A 1 335 ? 3.861 -20.663 25.653 1.00 73.12 335 ARG A C 1
ATOM 2673 O O . ARG A 1 335 ? 4.786 -19.856 25.668 1.00 73.12 335 ARG A O 1
ATOM 2680 N N . ASN A 1 336 ? 4.058 -21.973 25.509 1.00 78.75 336 ASN A N 1
ATOM 2681 C CA . ASN A 1 336 ? 5.388 -22.566 25.401 1.00 78.75 336 ASN A CA 1
ATOM 2682 C C . ASN A 1 336 ? 6.079 -22.252 24.066 1.00 78.75 336 ASN A C 1
ATOM 2684 O O . ASN A 1 336 ? 7.261 -21.917 24.064 1.00 78.75 336 ASN A O 1
ATOM 2688 N N . VAL A 1 337 ? 5.357 -22.346 22.944 1.00 77.06 337 VAL A N 1
ATOM 2689 C CA . VAL A 1 337 ? 5.904 -22.009 21.617 1.00 77.06 337 VAL A CA 1
ATOM 2690 C C . VAL A 1 337 ? 6.201 -20.517 21.520 1.00 77.06 337 VAL A C 1
ATOM 2692 O O . VAL A 1 337 ? 7.279 -20.144 21.062 1.00 77.06 337 VAL A O 1
ATOM 2695 N N . SER A 1 338 ? 5.304 -19.673 22.036 1.00 67.19 338 SER A N 1
ATOM 2696 C CA . SER A 1 338 ? 5.543 -18.233 22.128 1.00 67.19 338 SER A CA 1
ATOM 2697 C C . SER A 1 338 ? 6.825 -17.938 22.923 1.00 67.19 338 SER A C 1
ATOM 2699 O O . SER A 1 338 ? 7.694 -17.233 22.423 1.00 67.19 338 SER A O 1
ATOM 2701 N N . ARG A 1 339 ? 7.034 -18.558 24.094 1.00 66.25 339 ARG A N 1
ATOM 2702 C CA . ARG A 1 339 ? 8.279 -18.373 24.869 1.00 66.25 339 ARG A CA 1
ATOM 2703 C C . ARG A 1 339 ? 9.540 -18.775 24.091 1.00 66.25 339 ARG A C 1
ATOM 2705 O O . ARG A 1 339 ? 10.527 -18.059 24.119 1.00 66.25 339 ARG A O 1
ATOM 2712 N N . GLN A 1 340 ? 9.517 -19.885 23.354 1.00 68.69 340 GLN A N 1
ATOM 2713 C CA . GLN A 1 340 ? 10.686 -20.303 22.563 1.00 68.69 340 GLN A CA 1
ATOM 2714 C C . GLN A 1 340 ? 10.994 -19.348 21.400 1.00 68.69 340 GLN A C 1
ATOM 2716 O O . GLN A 1 340 ? 12.158 -19.125 21.074 1.00 68.69 340 GLN A O 1
ATOM 2721 N N . LEU A 1 341 ? 9.966 -18.767 20.774 1.00 60.22 341 LEU A N 1
ATOM 2722 C CA . LEU A 1 341 ? 10.145 -17.706 19.779 1.00 60.22 341 LEU A CA 1
ATOM 2723 C C . LEU A 1 341 ? 10.759 -16.439 20.406 1.00 60.22 341 LEU A C 1
ATOM 2725 O O . LEU A 1 341 ? 11.532 -15.754 19.738 1.00 60.22 341 LEU A O 1
ATOM 2729 N N . GLU A 1 342 ? 10.474 -16.168 21.685 1.00 58.00 342 GLU A N 1
ATOM 2730 C CA . GLU A 1 342 ? 11.033 -15.047 22.462 1.00 58.00 342 GLU A CA 1
ATOM 2731 C C . GLU A 1 342 ? 12.536 -15.185 22.671 1.00 58.00 342 GLU A C 1
ATOM 2733 O O . GLU A 1 342 ? 13.310 -14.278 22.353 1.00 58.00 342 GLU A O 1
ATOM 2738 N N . ASP A 1 343 ? 12.942 -16.350 23.171 1.00 63.16 343 ASP A N 1
ATOM 2739 C CA . ASP A 1 343 ? 14.338 -16.660 23.464 1.00 63.16 343 ASP A CA 1
ATOM 2740 C C . ASP A 1 343 ? 15.190 -16.558 22.186 1.00 63.16 343 ASP A C 1
ATOM 2742 O O . ASP A 1 343 ? 16.334 -16.103 22.214 1.00 63.16 343 ASP A O 1
ATOM 2746 N N . LEU A 1 344 ? 14.614 -16.911 21.031 1.00 64.44 344 LEU A N 1
ATOM 2747 C CA . LEU A 1 344 ? 15.271 -16.787 19.728 1.00 64.44 344 LEU A CA 1
ATOM 2748 C C . LEU A 1 344 ? 15.371 -15.342 19.232 1.00 64.44 344 LEU A C 1
ATOM 2750 O O . LEU A 1 344 ? 16.404 -14.966 18.676 1.00 64.44 344 LEU A O 1
ATOM 2754 N N . ALA A 1 345 ? 14.322 -14.535 19.405 1.00 54.69 345 ALA A N 1
ATOM 2755 C CA . ALA A 1 345 ? 14.320 -13.134 18.987 1.00 54.69 345 ALA A CA 1
ATOM 2756 C C . ALA A 1 345 ? 15.341 -12.305 19.786 1.00 54.69 345 ALA A C 1
ATOM 2758 O O . ALA A 1 345 ? 16.156 -11.588 19.205 1.00 54.69 345 ALA A O 1
ATOM 2759 N N . THR A 1 346 ? 15.365 -12.486 21.107 1.00 56.59 346 THR A N 1
ATOM 2760 C CA . THR A 1 346 ? 16.305 -11.806 22.015 1.00 56.59 346 THR A CA 1
ATOM 2761 C C . THR A 1 346 ? 17.757 -12.247 21.796 1.00 56.59 346 THR A C 1
ATOM 2763 O O . THR A 1 346 ? 18.670 -11.420 21.803 1.00 56.59 346 THR A O 1
ATOM 2766 N N . SER A 1 347 ? 17.987 -13.531 21.501 1.00 58.88 347 SER A N 1
ATOM 2767 C CA . SER A 1 347 ? 19.318 -14.043 21.141 1.00 58.88 347 SER A CA 1
ATOM 2768 C C . SER A 1 347 ? 19.834 -13.476 19.810 1.00 58.88 347 SER A C 1
ATOM 2770 O O . SER A 1 347 ? 21.033 -13.242 19.663 1.00 58.88 347 SER A O 1
ATOM 2772 N N . HIS A 1 348 ? 18.948 -13.221 18.838 1.00 55.75 348 HIS A N 1
ATOM 2773 C CA . HIS A 1 348 ? 19.314 -12.608 17.557 1.00 55.75 348 HIS A CA 1
ATOM 2774 C C . HIS A 1 348 ? 19.751 -11.144 17.715 1.00 55.75 348 HIS A C 1
ATOM 2776 O O . HIS A 1 348 ? 20.773 -10.755 17.152 1.00 55.75 348 HIS A O 1
ATOM 2782 N N . GLU A 1 349 ? 19.018 -10.330 18.481 1.00 49.06 349 GLU A N 1
ATOM 2783 C CA . GLU A 1 349 ? 19.396 -8.930 18.736 1.00 49.06 349 GLU A CA 1
ATOM 2784 C C . GLU A 1 349 ? 20.760 -8.822 19.434 1.00 49.06 349 GLU A C 1
ATOM 2786 O O . GLU A 1 349 ? 21.580 -7.976 19.070 1.00 49.06 349 GLU A O 1
ATOM 2791 N N . ALA A 1 350 ? 21.054 -9.728 20.371 1.00 45.81 350 ALA A N 1
ATOM 2792 C CA . ALA A 1 350 ? 22.361 -9.821 21.023 1.00 45.81 350 ALA A CA 1
ATOM 2793 C C . ALA A 1 350 ? 23.500 -10.188 20.045 1.00 45.81 350 ALA A C 1
ATOM 2795 O O . ALA A 1 350 ? 24.604 -9.651 20.147 1.00 45.81 350 ALA A O 1
ATOM 2796 N N . LEU A 1 351 ? 23.240 -11.065 19.068 1.00 48.28 351 LEU A N 1
ATOM 2797 C CA . LEU A 1 351 ? 24.210 -11.432 18.025 1.00 48.28 351 LEU A CA 1
ATOM 2798 C C . LEU A 1 351 ? 24.412 -10.314 16.987 1.00 48.28 351 LEU A C 1
ATOM 2800 O O . LEU A 1 351 ? 25.536 -10.091 16.539 1.00 48.28 351 LEU A O 1
ATOM 2804 N N . ALA A 1 352 ? 23.348 -9.595 16.619 1.00 45.06 352 ALA A N 1
ATOM 2805 C CA . ALA A 1 352 ? 23.404 -8.487 15.666 1.00 45.06 352 ALA A CA 1
ATOM 2806 C C . ALA A 1 352 ? 24.132 -7.263 16.252 1.00 45.06 352 ALA A C 1
ATOM 2808 O O . ALA A 1 352 ? 25.045 -6.729 15.621 1.00 45.06 352 ALA A O 1
ATOM 2809 N N . SER A 1 353 ? 23.804 -6.881 17.489 1.00 41.53 353 SER A N 1
ATOM 2810 C CA . SER A 1 353 ? 24.441 -5.758 18.199 1.00 41.53 353 SER A CA 1
ATOM 2811 C C . SER A 1 353 ? 25.917 -6.005 18.542 1.00 41.53 353 SER A C 1
ATOM 2813 O O . SER A 1 353 ? 26.704 -5.061 18.594 1.00 41.53 353 SER A O 1
ATOM 2815 N N . GLY A 1 354 ? 26.335 -7.265 18.706 1.00 38.09 354 GLY A N 1
ATOM 2816 C CA . GLY A 1 354 ? 27.743 -7.624 18.907 1.00 38.09 354 GLY A CA 1
ATOM 2817 C C . GLY A 1 354 ? 28.630 -7.453 17.664 1.00 38.09 354 GLY A C 1
ATOM 2818 O O . GLY A 1 354 ? 29.853 -7.385 17.792 1.00 38.09 354 GLY A O 1
ATOM 2819 N N . SER A 1 355 ? 28.039 -7.359 16.466 1.00 41.47 355 SER A N 1
ATOM 2820 C CA . SER A 1 355 ? 28.779 -7.280 15.196 1.00 41.47 355 SER A CA 1
ATOM 2821 C C . SER A 1 355 ? 29.247 -5.865 14.821 1.00 41.47 355 SER A C 1
ATOM 2823 O O . SER A 1 355 ? 30.213 -5.720 14.069 1.00 41.47 355 SER A O 1
ATOM 2825 N N . ASP A 1 356 ? 28.650 -4.823 15.409 1.00 38.06 356 ASP A N 1
ATOM 2826 C CA . ASP A 1 356 ? 28.979 -3.424 15.097 1.00 38.06 356 ASP A CA 1
ATOM 2827 C C . ASP A 1 356 ? 30.170 -2.862 15.898 1.00 38.06 356 ASP A C 1
ATOM 2829 O O . ASP A 1 356 ? 30.708 -1.812 15.546 1.00 38.06 356 ASP A O 1
ATOM 2833 N N . ILE A 1 357 ? 30.658 -3.564 16.931 1.00 39.41 357 ILE A N 1
ATOM 2834 C CA . ILE A 1 357 ? 31.739 -3.051 17.799 1.00 39.41 357 ILE A CA 1
ATOM 2835 C C . ILE A 1 357 ? 33.153 -3.358 17.256 1.00 39.41 357 ILE A C 1
ATOM 2837 O O . ILE A 1 357 ? 34.104 -2.673 17.620 1.00 39.41 357 ILE A O 1
ATOM 2841 N N . ASN A 1 358 ? 33.324 -4.295 16.314 1.00 36.38 358 ASN A N 1
ATOM 2842 C CA . ASN A 1 358 ? 34.654 -4.732 15.851 1.00 36.38 358 ASN A CA 1
ATOM 2843 C C . ASN A 1 358 ? 34.888 -4.585 14.335 1.00 36.38 358 ASN A C 1
ATOM 2845 O O . ASN A 1 358 ? 35.418 -5.483 13.681 1.00 36.38 358 ASN A O 1
ATOM 2849 N N . ARG A 1 359 ? 34.591 -3.416 13.748 1.00 40.00 359 ARG A N 1
ATOM 2850 C CA . ARG A 1 359 ? 35.166 -3.041 12.437 1.00 40.00 359 ARG A CA 1
ATOM 2851 C C . ARG A 1 359 ? 36.559 -2.422 12.595 1.00 40.00 359 ARG A C 1
ATOM 2853 O O . ARG A 1 359 ? 36.790 -1.267 12.259 1.00 40.00 359 ARG A O 1
ATOM 2860 N N . SER A 1 360 ? 37.508 -3.221 13.076 1.00 36.91 360 SER A N 1
ATOM 2861 C CA . SER A 1 360 ? 38.937 -2.983 12.861 1.00 36.91 360 SER A CA 1
ATOM 2862 C C . SER A 1 360 ? 39.698 -4.309 12.906 1.00 36.91 360 SER A C 1
ATOM 2864 O O . SER A 1 360 ? 39.900 -4.878 13.970 1.00 36.91 360 SER A O 1
ATOM 2866 N N . GLY A 1 361 ? 40.122 -4.782 11.729 1.00 38.72 361 GLY A N 1
ATOM 2867 C CA . GLY A 1 361 ? 41.208 -5.755 11.571 1.00 38.72 361 GLY A CA 1
ATOM 2868 C C . GLY A 1 361 ? 40.869 -7.250 11.703 1.00 38.72 361 GLY A C 1
ATOM 2869 O O . GLY A 1 361 ? 40.730 -7.770 12.795 1.00 38.72 361 GLY A O 1
ATOM 2870 N N . SER A 1 362 ? 40.942 -7.953 10.563 1.00 38.78 362 SER A N 1
ATOM 2871 C CA . SER A 1 362 ? 41.414 -9.348 10.416 1.00 38.78 362 SER A CA 1
ATOM 2872 C C . SER A 1 362 ? 40.623 -10.510 11.057 1.00 38.78 362 SER A C 1
ATOM 2874 O O . SER A 1 362 ? 40.887 -10.884 12.190 1.00 38.78 362 SER A O 1
ATOM 2876 N N . HIS A 1 363 ? 39.785 -11.200 10.267 1.00 37.12 363 HIS A N 1
ATOM 2877 C CA . HIS A 1 363 ? 39.958 -12.612 9.840 1.00 37.12 363 HIS A CA 1
ATOM 2878 C C . HIS A 1 363 ? 38.674 -13.148 9.166 1.00 37.12 363 HIS A C 1
ATOM 2880 O O . HIS A 1 363 ? 37.593 -13.156 9.739 1.00 37.12 363 HIS A O 1
ATOM 2886 N N . ARG A 1 364 ? 38.799 -13.634 7.923 1.00 39.59 364 ARG A N 1
ATOM 2887 C CA . ARG A 1 364 ? 37.708 -14.145 7.060 1.00 39.59 364 ARG A CA 1
ATOM 2888 C C . ARG A 1 364 ? 37.220 -15.575 7.391 1.00 39.59 364 ARG A C 1
ATOM 2890 O O . ARG A 1 364 ? 36.569 -16.185 6.553 1.00 39.59 364 ARG A O 1
ATOM 2897 N N . LEU A 1 365 ? 37.529 -16.122 8.570 1.00 39.81 365 LEU A N 1
ATOM 2898 C CA . LEU A 1 365 ? 37.194 -17.515 8.927 1.00 39.81 365 LEU A CA 1
ATOM 2899 C C . LEU A 1 365 ? 35.950 -17.660 9.827 1.00 39.81 365 LEU A C 1
ATOM 2901 O O . LEU A 1 365 ? 35.355 -18.732 9.842 1.00 39.81 365 LEU A O 1
ATOM 2905 N N . ASP A 1 366 ? 35.489 -16.587 10.481 1.00 42.59 366 ASP A N 1
ATOM 2906 C CA . ASP A 1 366 ? 34.297 -16.627 11.354 1.00 42.59 366 ASP A CA 1
ATOM 2907 C C . ASP A 1 366 ? 32.964 -16.434 10.607 1.00 42.59 366 ASP A C 1
ATOM 2909 O O . ASP A 1 366 ? 31.893 -16.717 11.145 1.00 42.59 366 ASP A O 1
ATOM 2913 N N . GLY A 1 367 ? 33.014 -16.010 9.338 1.00 46.78 367 GLY A N 1
ATOM 2914 C CA . GLY A 1 367 ? 31.821 -15.759 8.525 1.00 46.78 367 GLY A CA 1
ATOM 2915 C C . GLY A 1 367 ? 31.005 -17.023 8.241 1.00 46.78 367 GLY A C 1
ATOM 2916 O O . GLY A 1 367 ? 29.796 -17.016 8.424 1.00 46.78 367 GLY A O 1
ATOM 2917 N N . GLU A 1 368 ? 31.640 -18.134 7.853 1.00 40.88 368 GLU A N 1
ATOM 2918 C CA . GLU A 1 368 ? 30.914 -19.355 7.456 1.00 40.88 368 GLU A CA 1
ATOM 2919 C C . GLU A 1 368 ? 30.314 -20.134 8.639 1.00 40.88 368 GLU A C 1
ATOM 2921 O O . GLU A 1 368 ? 29.240 -20.724 8.507 1.00 40.88 368 GLU A O 1
ATOM 2926 N N . LEU A 1 369 ? 30.982 -20.142 9.799 1.00 41.44 369 LEU A N 1
ATOM 2927 C CA . LEU A 1 369 ? 30.473 -20.769 11.028 1.00 41.44 369 LEU A CA 1
ATOM 2928 C C . LEU A 1 369 ? 29.334 -19.942 11.647 1.00 41.44 369 LEU A C 1
ATOM 2930 O O . LEU A 1 369 ? 28.325 -20.515 12.062 1.00 41.44 369 LEU A O 1
ATOM 2934 N N . GLY A 1 370 ? 29.450 -18.608 11.630 1.00 51.50 370 GLY A N 1
ATOM 2935 C CA . GLY A 1 370 ? 28.377 -17.694 12.026 1.00 51.50 370 GLY A CA 1
ATOM 2936 C C . GLY A 1 370 ? 27.157 -17.774 11.102 1.00 51.50 370 GLY A C 1
ATOM 2937 O O . GLY A 1 370 ? 26.032 -17.855 11.589 1.00 51.50 370 GLY A O 1
ATOM 2938 N N . GLN A 1 371 ? 27.369 -17.852 9.782 1.00 48.44 371 GLN A N 1
ATOM 2939 C CA . GLN A 1 371 ? 26.295 -17.988 8.789 1.00 48.44 371 GLN A CA 1
ATOM 2940 C C . GLN A 1 371 ? 25.527 -19.310 8.947 1.00 48.44 371 GLN A C 1
ATOM 2942 O O . GLN A 1 371 ? 24.301 -19.313 8.911 1.00 48.44 371 GLN A O 1
ATOM 2947 N N . LYS A 1 372 ? 26.226 -20.434 9.184 1.00 49.66 372 LYS A N 1
ATOM 2948 C CA . LYS A 1 372 ? 25.584 -21.741 9.422 1.00 49.66 372 LYS A CA 1
ATOM 2949 C C . LYS A 1 372 ? 24.747 -21.754 10.702 1.00 49.66 372 LYS A C 1
ATOM 2951 O O . LYS A 1 372 ? 23.624 -22.248 10.677 1.00 49.66 372 LYS A O 1
ATOM 2956 N N . SER A 1 373 ? 25.261 -21.170 11.786 1.00 61.72 373 SER A N 1
ATOM 2957 C CA . SER A 1 373 ? 24.520 -21.000 13.046 1.00 61.72 373 SER A CA 1
ATOM 2958 C C . SER A 1 373 ? 23.285 -20.103 12.862 1.00 61.72 373 SER A C 1
ATOM 2960 O O . SER A 1 373 ? 22.193 -20.419 13.334 1.00 61.72 373 SER A O 1
ATOM 2962 N N . PHE A 1 374 ? 23.416 -19.024 12.087 1.00 58.97 374 PHE A N 1
ATOM 2963 C CA . PHE A 1 374 ? 22.315 -18.122 11.747 1.00 58.97 374 PHE A CA 1
ATOM 2964 C C . PHE A 1 374 ? 21.232 -18.797 10.890 1.00 58.97 374 PHE A C 1
ATOM 2966 O O . PHE A 1 374 ? 20.041 -18.658 11.171 1.00 58.97 374 PHE A O 1
ATOM 2973 N N . ASP A 1 375 ? 21.624 -19.581 9.885 1.00 59.72 375 ASP A N 1
ATOM 2974 C CA . ASP A 1 375 ? 20.696 -20.352 9.055 1.00 59.72 375 ASP A CA 1
ATOM 2975 C C . ASP A 1 375 ? 19.945 -21.416 9.870 1.00 59.72 375 ASP A C 1
ATOM 2977 O O . ASP A 1 375 ? 18.766 -21.681 9.620 1.00 59.72 375 ASP A O 1
ATOM 2981 N N . GLU A 1 376 ? 20.602 -22.029 10.858 1.00 66.44 376 GLU A N 1
ATOM 2982 C CA . GLU A 1 376 ? 19.978 -22.968 11.795 1.00 66.44 376 GLU A CA 1
ATOM 2983 C C . GLU A 1 376 ? 18.976 -22.277 12.727 1.00 66.44 376 GLU A C 1
ATOM 2985 O O . GLU A 1 376 ? 17.842 -22.752 12.856 1.00 66.44 376 GLU A O 1
ATOM 2990 N N . LEU A 1 377 ? 19.333 -21.120 13.294 1.00 63.94 377 LEU A N 1
ATOM 2991 C CA . LEU A 1 377 ? 18.419 -20.284 14.082 1.00 63.94 377 LEU A CA 1
ATOM 2992 C C . LEU A 1 377 ? 17.202 -19.859 13.256 1.00 63.94 377 LEU A C 1
ATOM 2994 O O . LEU A 1 377 ? 16.066 -19.926 13.733 1.00 63.94 377 LEU A O 1
ATOM 2998 N N . LEU A 1 378 ? 17.407 -19.487 11.990 1.00 62.25 378 LEU A N 1
ATOM 2999 C CA . LEU A 1 378 ? 16.322 -19.083 11.108 1.00 62.25 378 LEU A CA 1
ATOM 3000 C C . LEU A 1 378 ? 15.398 -20.254 10.745 1.00 62.25 378 LEU A C 1
ATOM 3002 O O . LEU A 1 378 ? 14.175 -20.096 10.716 1.00 62.25 378 LEU A O 1
ATOM 3006 N N . LYS A 1 379 ? 15.956 -21.446 10.500 1.00 69.56 379 LYS A N 1
ATOM 3007 C CA . LYS A 1 379 ? 15.169 -22.675 10.305 1.00 69.56 379 LYS A CA 1
ATOM 3008 C C . LYS A 1 379 ? 14.331 -22.997 11.540 1.00 69.56 379 LYS A C 1
ATOM 3010 O O . LYS A 1 379 ? 13.158 -23.346 11.397 1.00 69.56 379 LYS A O 1
ATOM 3015 N N . LEU A 1 380 ? 14.902 -22.852 12.735 1.00 71.81 380 LEU A N 1
ATOM 3016 C CA . LEU A 1 380 ? 14.193 -23.095 13.988 1.00 71.81 380 LEU A CA 1
ATOM 3017 C C . LEU A 1 380 ? 13.071 -22.071 14.215 1.00 71.81 380 LEU A C 1
ATOM 3019 O O . LEU A 1 380 ? 11.945 -22.472 14.506 1.00 71.81 380 LEU A O 1
ATOM 3023 N N . LYS A 1 381 ? 13.331 -20.778 13.980 1.00 66.50 381 LYS A N 1
ATOM 3024 C CA . LYS A 1 381 ? 12.314 -19.712 14.029 1.00 66.50 381 LYS A CA 1
ATOM 3025 C C . LYS A 1 381 ? 11.157 -19.994 13.070 1.00 66.50 381 LYS A C 1
ATOM 3027 O O . LYS A 1 381 ? 9.999 -19.913 13.477 1.00 66.50 381 LYS A O 1
ATOM 3032 N N . LYS A 1 382 ? 11.444 -20.389 11.823 1.00 67.06 382 LYS A N 1
ATOM 3033 C CA . LYS A 1 382 ? 10.414 -20.776 10.839 1.00 67.06 382 LYS A CA 1
ATOM 3034 C C . LYS A 1 382 ? 9.586 -21.969 11.309 1.00 67.06 382 LYS A C 1
ATOM 3036 O O . LYS A 1 382 ? 8.364 -21.932 11.203 1.00 67.06 382 LYS A O 1
ATOM 3041 N N . LYS A 1 383 ? 10.234 -23.004 11.853 1.00 77.06 383 LYS A N 1
ATOM 3042 C CA . LYS A 1 383 ? 9.551 -24.188 12.391 1.00 77.06 383 LYS A CA 1
ATOM 3043 C C . LYS A 1 383 ? 8.609 -23.821 13.541 1.00 77.06 383 LYS A C 1
ATOM 3045 O O . LYS A 1 383 ? 7.452 -24.221 13.513 1.00 77.06 383 LYS A O 1
ATOM 3050 N N . LEU A 1 384 ? 9.086 -23.045 14.512 1.00 68.50 384 LEU A N 1
ATOM 3051 C CA . LEU A 1 384 ? 8.279 -22.617 15.658 1.00 68.50 384 LEU A CA 1
ATOM 3052 C C . LEU A 1 384 ? 7.149 -21.666 15.250 1.00 68.50 384 LEU A C 1
ATOM 3054 O O . LEU A 1 384 ? 6.054 -21.772 15.785 1.00 68.50 384 LEU A O 1
ATOM 3058 N N . SER A 1 385 ? 7.374 -20.787 14.268 1.00 62.97 385 SER A N 1
ATOM 3059 C CA . SER A 1 385 ? 6.317 -19.918 13.723 1.00 62.97 385 SER A CA 1
ATOM 3060 C C . SER A 1 385 ? 5.229 -20.741 13.024 1.00 62.97 385 SER A C 1
ATOM 3062 O O . SER A 1 385 ? 4.041 -20.469 13.180 1.00 62.97 385 SER A O 1
ATOM 3064 N N . HIS A 1 386 ? 5.619 -21.792 12.294 1.00 73.19 386 HIS A N 1
ATOM 3065 C CA . HIS A 1 386 ? 4.671 -22.731 11.697 1.00 73.19 386 HIS A CA 1
ATOM 3066 C C . HIS A 1 386 ? 3.878 -23.495 12.766 1.00 73.19 386 HIS A C 1
ATOM 3068 O O . HIS A 1 386 ? 2.656 -23.561 12.686 1.00 73.19 386 HIS A O 1
ATOM 3074 N N . GLU A 1 387 ? 4.550 -23.996 13.805 1.00 79.44 387 GLU A N 1
ATOM 3075 C CA . GLU A 1 387 ? 3.897 -24.659 14.939 1.00 79.44 387 GLU A CA 1
ATOM 3076 C C . GLU A 1 387 ? 2.935 -23.710 15.676 1.00 79.44 387 GLU A C 1
ATOM 3078 O O . GLU A 1 387 ? 1.820 -24.097 16.023 1.00 79.44 387 GLU A O 1
ATOM 3083 N N . GLN A 1 388 ? 3.316 -22.443 15.862 1.00 71.56 388 GLN A N 1
ATOM 3084 C CA . GLN A 1 388 ? 2.444 -21.419 16.437 1.00 71.56 388 GLN A CA 1
ATOM 3085 C C . GLN A 1 388 ? 1.197 -21.205 15.568 1.00 71.56 388 GLN A C 1
ATOM 3087 O O . GLN A 1 388 ? 0.094 -21.119 16.106 1.00 71.56 388 GLN A O 1
ATOM 3092 N N . GLN A 1 389 ? 1.343 -21.180 14.239 1.00 68.00 389 GLN A N 1
ATOM 3093 C CA . GLN A 1 389 ? 0.220 -21.063 13.306 1.00 68.00 389 GLN A CA 1
ATOM 3094 C C . GLN A 1 389 ? -0.721 -22.272 13.369 1.00 68.00 389 GLN A C 1
ATOM 3096 O O . GLN A 1 389 ? -1.941 -22.099 13.360 1.00 68.00 389 GLN A O 1
ATOM 3101 N N . GLU A 1 390 ? -0.184 -23.489 13.466 1.00 81.75 390 GLU A N 1
ATOM 3102 C CA . GLU A 1 390 ? -0.986 -24.701 13.665 1.00 81.75 390 GLU A CA 1
ATOM 3103 C C . GLU A 1 390 ? -1.761 -24.646 14.985 1.00 81.75 390 GLU A C 1
ATOM 3105 O O . GLU A 1 390 ? -2.968 -24.886 14.997 1.00 81.75 390 GLU A O 1
ATOM 3110 N N . ILE A 1 391 ? -1.104 -24.242 16.078 1.00 81.06 391 ILE A N 1
ATOM 3111 C CA . ILE A 1 391 ? -1.756 -24.083 17.383 1.00 81.06 391 ILE A CA 1
ATOM 3112 C C . ILE A 1 391 ? -2.852 -23.012 17.314 1.00 81.06 391 ILE A C 1
ATOM 3114 O O . ILE A 1 391 ? -3.943 -23.237 17.829 1.00 81.06 391 ILE A O 1
ATOM 3118 N N . MET A 1 392 ? -2.611 -21.871 16.659 1.00 70.56 392 MET A N 1
ATOM 3119 C CA . MET A 1 392 ? -3.644 -20.845 16.462 1.00 70.56 392 MET A CA 1
ATOM 3120 C C . MET A 1 392 ? -4.842 -21.390 15.678 1.00 70.56 392 MET A C 1
ATOM 3122 O O . MET A 1 392 ? -5.982 -21.137 16.059 1.00 70.56 392 MET A O 1
ATOM 3126 N N . ASN A 1 393 ? -4.609 -22.180 14.627 1.00 79.94 393 ASN A N 1
ATOM 3127 C CA . ASN A 1 393 ? -5.680 -22.821 13.863 1.00 79.94 393 ASN A CA 1
ATOM 3128 C C . ASN A 1 393 ? -6.472 -23.832 14.708 1.00 79.94 393 ASN A C 1
ATOM 3130 O O . ASN A 1 393 ? -7.695 -23.897 14.588 1.00 79.94 393 ASN A O 1
ATOM 3134 N N . ASP A 1 394 ? -5.804 -24.588 15.580 1.00 86.44 394 ASP A N 1
ATOM 3135 C CA . ASP A 1 394 ? -6.470 -25.480 16.531 1.00 86.44 394 ASP A CA 1
ATOM 3136 C C . ASP A 1 394 ? -7.305 -24.693 17.551 1.00 86.44 394 ASP A C 1
ATOM 3138 O O . ASP A 1 394 ? -8.429 -25.095 17.856 1.00 86.44 394 ASP A O 1
ATOM 3142 N N . ILE A 1 395 ? -6.802 -23.553 18.046 1.00 80.69 395 ILE A N 1
ATOM 3143 C CA . ILE A 1 395 ? -7.541 -22.681 18.975 1.00 80.69 395 ILE A CA 1
ATOM 3144 C C . ILE A 1 395 ? -8.803 -22.147 18.298 1.00 80.69 395 ILE A C 1
ATOM 3146 O O . ILE A 1 395 ? -9.878 -22.188 18.889 1.00 80.69 395 ILE A O 1
ATOM 3150 N N . ARG A 1 396 ? -8.709 -21.738 17.029 1.00 82.12 396 ARG A N 1
ATOM 3151 C CA . ARG A 1 396 ? -9.849 -21.229 16.248 1.00 82.12 396 ARG A CA 1
ATOM 3152 C C . ARG A 1 396 ? -10.930 -22.269 15.958 1.00 82.12 396 ARG A C 1
ATOM 3154 O O . ARG A 1 396 ? -12.034 -21.906 15.566 1.00 82.12 396 ARG A O 1
ATOM 3161 N N . ARG A 1 397 ? -10.651 -23.560 16.160 1.00 87.25 397 ARG A N 1
ATOM 3162 C CA . ARG A 1 397 ? -11.659 -24.633 16.086 1.00 87.25 397 ARG A CA 1
ATOM 3163 C C . ARG A 1 397 ? -12.433 -24.819 17.392 1.00 87.25 397 ARG A C 1
ATOM 3165 O O . ARG A 1 397 ? -13.413 -25.563 17.402 1.00 87.25 397 ARG A O 1
ATOM 3172 N N . VAL A 1 398 ? -12.005 -24.187 18.485 1.00 85.69 398 VAL A N 1
ATOM 3173 C CA . VAL A 1 398 ? -12.723 -24.217 19.762 1.00 85.69 398 VAL A CA 1
ATOM 3174 C C . VAL A 1 398 ? -13.898 -23.227 19.691 1.00 85.69 398 VAL A C 1
ATOM 3176 O O . VAL A 1 398 ? -13.674 -22.062 19.355 1.00 85.69 398 VAL A O 1
ATOM 3179 N N . PRO A 1 399 ? -15.140 -23.646 20.011 1.00 79.75 399 PRO A N 1
ATOM 3180 C CA . PRO A 1 399 ? -16.293 -22.746 20.012 1.00 79.75 399 PRO A CA 1
ATOM 3181 C C . PRO A 1 399 ? -16.065 -21.520 20.906 1.00 79.75 399 PRO A C 1
ATOM 3183 O O . PRO A 1 399 ? -15.681 -21.668 22.066 1.00 79.75 399 PRO A O 1
ATOM 3186 N N . GLY A 1 400 ? -16.308 -20.321 20.373 1.00 73.31 400 GLY A N 1
ATOM 3187 C CA . GLY A 1 400 ? -16.062 -19.043 21.052 1.00 73.31 400 GLY A CA 1
ATOM 3188 C C . GLY A 1 400 ? -14.666 -18.446 20.829 1.00 73.31 400 GLY A C 1
ATOM 3189 O O . GLY A 1 400 ? -14.416 -17.321 21.262 1.00 73.31 400 GLY A O 1
ATOM 3190 N N . PHE A 1 401 ? -13.771 -19.156 20.135 1.00 75.12 401 PHE A N 1
ATOM 3191 C CA . PHE A 1 401 ? -12.411 -18.709 19.810 1.00 75.12 401 PHE A CA 1
ATOM 3192 C C . PHE A 1 401 ? -12.161 -18.589 18.300 1.00 75.12 401 PHE A C 1
ATOM 3194 O O . PHE A 1 401 ? -11.014 -18.511 17.869 1.00 75.12 401 PHE A O 1
ATOM 3201 N N . GLU A 1 402 ? -13.209 -18.527 17.476 1.00 78.75 402 GLU A N 1
ATOM 3202 C CA . GLU A 1 402 ? -13.116 -18.608 16.011 1.00 78.75 402 GLU A CA 1
ATOM 3203 C C . GLU A 1 402 ? -12.233 -17.514 15.394 1.00 78.75 402 GLU A C 1
ATOM 3205 O O . GLU A 1 402 ? -11.584 -17.752 14.382 1.00 78.75 402 GLU A O 1
ATOM 3210 N N . ASN A 1 403 ? -12.164 -16.340 16.032 1.00 67.31 403 ASN A N 1
ATOM 3211 C CA . ASN A 1 403 ? -11.322 -15.216 15.607 1.00 67.31 403 ASN A CA 1
ATOM 3212 C C . ASN A 1 403 ? -10.123 -15.002 16.557 1.00 67.31 403 ASN A C 1
ATOM 3214 O O . ASN A 1 403 ? -9.675 -13.871 16.750 1.00 67.31 403 ASN A O 1
ATOM 3218 N N . PHE A 1 404 ? -9.635 -16.053 17.231 1.00 69.81 404 PHE A N 1
ATOM 3219 C CA . PHE A 1 404 ? -8.507 -15.948 18.160 1.00 69.81 404 PHE A CA 1
ATOM 3220 C C . PHE A 1 404 ? -7.277 -15.344 17.464 1.00 69.81 404 PHE A C 1
ATOM 3222 O O . PHE A 1 404 ? -6.756 -15.907 16.493 1.00 69.81 404 PHE A O 1
ATOM 3229 N N . LEU A 1 405 ? -6.834 -14.189 17.978 1.00 62.62 405 LEU A N 1
ATOM 3230 C CA . LEU A 1 405 ? -5.754 -13.357 17.430 1.00 62.62 405 LEU A CA 1
ATOM 3231 C C . LEU A 1 405 ? -5.978 -12.881 15.977 1.00 62.62 405 LEU A C 1
ATOM 3233 O O . LEU A 1 405 ? -5.020 -12.572 15.277 1.00 62.62 405 LEU A O 1
ATOM 3237 N N . GLU A 1 406 ? -7.228 -12.805 15.515 1.00 61.53 406 GLU A N 1
ATOM 3238 C CA . GLU A 1 406 ? -7.591 -12.208 14.222 1.00 61.53 406 GLU A CA 1
ATOM 3239 C C . GLU A 1 406 ? -8.335 -10.877 14.388 1.00 61.53 406 GLU A C 1
ATOM 3241 O O . GLU A 1 406 ? -8.729 -10.480 15.489 1.00 61.53 406 GLU A O 1
ATOM 3246 N N . ALA A 1 407 ? -8.550 -10.188 13.259 1.00 63.91 407 ALA A N 1
ATOM 3247 C CA . ALA A 1 407 ? -9.552 -9.134 13.158 1.00 63.91 407 ALA A CA 1
ATOM 3248 C C . ALA A 1 407 ? -10.860 -9.592 13.795 1.00 63.91 407 ALA A C 1
ATOM 3250 O O . ALA A 1 407 ? -11.353 -10.669 13.470 1.00 63.91 407 ALA A O 1
ATOM 3251 N N . THR A 1 408 ? -11.477 -8.758 14.630 1.00 75.00 408 THR A N 1
ATOM 3252 C CA . THR A 1 408 ? -12.895 -8.983 14.907 1.00 75.00 408 THR A CA 1
ATOM 3253 C C . THR A 1 408 ? -13.655 -8.605 13.637 1.00 75.00 408 THR A C 1
ATOM 3255 O O . THR A 1 408 ? -13.598 -7.439 13.250 1.00 75.00 408 THR A O 1
ATOM 3258 N N . PRO A 1 409 ? -14.332 -9.551 12.964 1.00 81.25 409 PRO A N 1
ATOM 3259 C CA . PRO A 1 409 ? -14.965 -9.268 11.687 1.00 81.25 409 PRO A CA 1
ATOM 3260 C C . PRO A 1 409 ? -16.112 -8.275 11.874 1.00 81.25 409 PRO A C 1
ATOM 3262 O O . PRO A 1 409 ? -16.792 -8.276 12.909 1.00 81.25 409 PRO A O 1
ATOM 3265 N N . PHE A 1 410 ? -16.385 -7.475 10.848 1.00 87.75 410 PHE A N 1
ATOM 3266 C CA . PHE A 1 410 ? -17.348 -6.385 10.890 1.00 87.75 410 PHE A CA 1
ATOM 3267 C C . PHE A 1 410 ? -18.739 -6.860 11.321 1.00 87.75 410 PHE A C 1
ATOM 3269 O O . PHE A 1 410 ? -19.378 -6.211 12.139 1.00 87.75 410 PHE A O 1
ATOM 3276 N N . ARG A 1 411 ? -19.168 -8.060 10.907 1.00 88.06 411 ARG A N 1
ATOM 3277 C CA . ARG A 1 411 ? -20.434 -8.684 11.352 1.00 88.06 411 ARG A CA 1
ATOM 3278 C C . ARG A 1 411 ? -20.598 -8.761 12.880 1.00 88.06 411 ARG A C 1
ATOM 3280 O O . ARG A 1 411 ? -21.715 -8.762 13.391 1.00 88.06 411 ARG A O 1
ATOM 3287 N N . VAL A 1 412 ? -19.493 -8.882 13.618 1.00 86.50 412 VAL A N 1
ATOM 3288 C CA . VAL A 1 412 ? -19.487 -8.867 15.088 1.00 86.50 412 VAL A CA 1
ATOM 3289 C C . VAL A 1 412 ? -19.447 -7.424 15.582 1.00 86.50 412 VAL A C 1
ATOM 3291 O O . VAL A 1 412 ? -20.230 -7.069 16.461 1.00 86.50 412 VAL A O 1
ATOM 3294 N N . LEU A 1 413 ? -18.593 -6.585 14.987 1.00 89.31 413 LEU A N 1
ATOM 3295 C CA . LEU A 1 413 ? -18.443 -5.170 15.343 1.00 89.31 413 LEU A CA 1
ATOM 3296 C C . LEU A 1 413 ? -19.718 -4.349 15.125 1.00 89.31 413 LEU A C 1
ATOM 3298 O O . LEU A 1 413 ? -20.012 -3.455 15.914 1.00 89.31 413 LEU A O 1
ATOM 3302 N N . GLN A 1 414 ? -20.526 -4.695 14.124 1.00 93.94 414 GLN A N 1
ATOM 3303 C CA . GLN A 1 414 ? -21.797 -4.046 13.813 1.00 93.94 414 GLN A CA 1
ATOM 3304 C C . GLN A 1 414 ? -22.774 -4.087 14.997 1.00 93.94 414 GLN A C 1
ATOM 3306 O O . GLN A 1 414 ? -23.596 -3.186 15.159 1.00 93.94 414 GLN A O 1
ATOM 3311 N N . ARG A 1 415 ? -22.649 -5.075 15.897 1.00 91.38 415 ARG A N 1
ATOM 3312 C CA . ARG A 1 415 ? -23.449 -5.150 17.134 1.00 91.38 415 ARG A CA 1
ATOM 3313 C C . ARG A 1 415 ? -23.260 -3.922 18.030 1.00 91.38 415 ARG A C 1
ATOM 3315 O O . ARG A 1 415 ? -24.163 -3.582 18.790 1.00 91.38 415 ARG A O 1
ATOM 3322 N N . ALA A 1 416 ? -22.138 -3.209 17.906 1.00 91.62 416 ALA A N 1
ATOM 3323 C CA . ALA A 1 416 ? -21.911 -1.934 18.581 1.00 91.62 416 ALA A CA 1
ATOM 3324 C C . ALA A 1 416 ? -22.936 -0.851 18.186 1.00 91.62 416 ALA A C 1
ATOM 3326 O O . ALA A 1 416 ? -23.140 0.092 18.948 1.00 91.62 416 ALA A O 1
ATOM 3327 N N . ALA A 1 417 ? -23.645 -1.000 17.065 1.00 93.69 417 ALA A N 1
ATOM 3328 C CA . ALA A 1 417 ? -24.702 -0.085 16.634 1.00 93.69 417 ALA A CA 1
ATOM 3329 C C . ALA A 1 417 ? -26.120 -0.481 17.108 1.00 93.69 417 ALA A C 1
ATOM 3331 O O . ALA A 1 417 ? -27.094 0.137 16.681 1.00 93.69 417 ALA A O 1
ATOM 3332 N N . SER A 1 418 ? -26.272 -1.495 17.981 1.00 90.62 418 SER A N 1
ATOM 3333 C CA . SER A 1 418 ? -27.597 -1.952 18.457 1.00 90.62 418 SER A CA 1
ATOM 3334 C C . SER A 1 418 ? -28.429 -0.846 19.119 1.00 90.62 418 SER A C 1
ATOM 3336 O O . SER A 1 418 ? -29.625 -0.753 18.860 1.00 90.62 418 SER A O 1
ATOM 3338 N N . ASP A 1 419 ? -27.788 0.019 19.914 1.00 89.94 419 ASP A N 1
ATOM 3339 C CA . ASP A 1 419 ? -28.448 1.061 20.719 1.00 89.94 419 ASP A CA 1
ATOM 3340 C C . ASP A 1 419 ? -28.146 2.466 20.170 1.00 89.94 419 ASP A C 1
ATOM 3342 O O . ASP A 1 419 ? -27.821 3.401 20.914 1.00 89.94 419 ASP A O 1
ATOM 3346 N N . GLY A 1 420 ? -28.181 2.587 18.843 1.00 92.44 420 GLY A N 1
ATOM 3347 C CA . GLY A 1 420 ? -27.929 3.821 18.102 1.00 92.44 420 GLY A CA 1
ATOM 3348 C C . GLY A 1 420 ? -26.665 3.764 17.236 1.00 92.44 420 GLY A C 1
ATOM 3349 O O . GLY A 1 420 ? -25.785 2.932 17.476 1.00 92.44 420 GLY A O 1
ATOM 3350 N N . PRO A 1 421 ? -26.565 4.646 16.226 1.00 96.19 421 PRO A N 1
ATOM 3351 C CA . PRO A 1 421 ? -25.445 4.676 15.294 1.00 96.19 421 PRO A CA 1
ATOM 3352 C C . PRO A 1 421 ? -24.119 4.974 16.001 1.00 96.19 421 PRO A C 1
ATOM 3354 O O . PRO A 1 421 ? -24.064 5.771 16.945 1.00 96.19 421 PRO A O 1
ATOM 3357 N N . VAL A 1 422 ? -23.041 4.365 15.502 1.00 97.06 422 VAL A N 1
ATOM 3358 C CA . VAL A 1 422 ? -21.671 4.644 15.956 1.00 97.06 422 VAL A CA 1
ATOM 3359 C C . VAL A 1 422 ? -20.912 5.364 14.854 1.00 97.06 422 VAL A C 1
ATOM 3361 O O . VAL A 1 422 ? -20.809 4.862 13.743 1.00 97.06 422 VAL A O 1
ATOM 3364 N N . ILE A 1 423 ? -20.372 6.536 15.160 1.00 96.69 423 ILE A N 1
ATOM 3365 C CA . ILE A 1 423 ? -19.622 7.377 14.238 1.00 96.69 423 ILE A CA 1
ATOM 3366 C C . ILE A 1 423 ? -18.135 7.238 14.554 1.00 96.69 423 ILE A C 1
ATOM 3368 O O . ILE A 1 423 ? -17.652 7.724 15.581 1.00 96.69 423 ILE A O 1
ATOM 3372 N N . MET A 1 424 ? -17.403 6.577 13.661 1.00 94.00 424 MET A N 1
ATOM 3373 C CA . MET A 1 424 ? -15.945 6.525 13.687 1.00 94.00 424 MET A CA 1
ATOM 3374 C C . MET A 1 424 ? -15.382 7.622 12.792 1.00 94.00 424 MET A C 1
ATOM 3376 O O . MET A 1 424 ? -15.694 7.673 11.608 1.00 94.00 424 MET A O 1
ATOM 3380 N N . VAL A 1 425 ? -14.533 8.490 13.339 1.00 90.25 425 VAL A N 1
ATOM 3381 C CA . VAL A 1 425 ? -13.882 9.548 12.551 1.00 90.25 425 VAL A CA 1
ATOM 3382 C C . VAL A 1 425 ? -12.450 9.128 12.264 1.00 90.25 425 VAL A C 1
ATOM 3384 O O . VAL A 1 425 ? -11.629 9.125 13.182 1.00 90.25 425 VAL A O 1
ATOM 3387 N N . ASN A 1 426 ? -12.162 8.761 11.017 1.00 88.50 426 ASN A N 1
ATOM 3388 C CA . ASN A 1 426 ? -10.817 8.497 10.523 1.00 88.50 426 ASN A CA 1
ATOM 3389 C C . ASN A 1 426 ? -10.104 9.829 10.255 1.00 88.50 426 ASN A C 1
ATOM 3391 O O . ASN A 1 426 ? -10.554 10.621 9.428 1.00 88.50 426 ASN A O 1
ATOM 3395 N N . HIS A 1 427 ? -9.015 10.077 10.981 1.00 85.12 427 HIS A N 1
ATOM 3396 C CA . HIS A 1 427 ? -8.272 11.333 10.955 1.00 85.12 427 HIS A CA 1
ATOM 3397 C C . HIS A 1 427 ? -6.855 11.116 10.412 1.00 85.12 427 HIS A C 1
ATOM 3399 O O . HIS A 1 427 ? -5.910 10.913 11.179 1.00 85.12 427 HIS A O 1
ATOM 3405 N N . CYS A 1 428 ? -6.717 11.125 9.088 1.00 80.38 428 CYS A N 1
ATOM 3406 C CA . CYS A 1 428 ? -5.487 10.785 8.379 1.00 80.38 428 CYS A CA 1
ATOM 3407 C C . CYS A 1 428 ? -5.097 11.895 7.391 1.00 80.38 428 CYS A C 1
ATOM 3409 O O . CYS A 1 428 ? -5.950 12.471 6.719 1.00 80.38 428 CYS A O 1
ATOM 3411 N N . LYS A 1 429 ? -3.787 12.149 7.267 1.00 74.31 429 LYS A N 1
ATOM 3412 C CA . LYS A 1 429 ? -3.208 13.177 6.384 1.00 74.31 429 LYS A CA 1
ATOM 3413 C C . LYS A 1 429 ? -3.659 13.036 4.929 1.00 74.31 429 LYS A C 1
ATOM 3415 O O . LYS A 1 429 ? -3.818 14.025 4.224 1.00 74.31 429 LYS A O 1
ATOM 3420 N N . TYR A 1 430 ? -3.856 11.801 4.472 1.00 71.19 430 TYR A N 1
ATOM 3421 C CA . TYR A 1 430 ? -4.214 11.515 3.084 1.00 71.19 430 TYR A CA 1
ATOM 3422 C C . TYR A 1 430 ? -5.704 11.680 2.801 1.00 71.19 430 TYR A C 1
ATOM 3424 O O . TYR A 1 430 ? -6.080 12.014 1.677 1.00 71.19 430 TYR A O 1
ATOM 3432 N N . ARG A 1 431 ? -6.544 11.371 3.791 1.00 79.88 431 ARG A N 1
ATOM 3433 C CA . ARG A 1 431 ? -7.998 11.380 3.677 1.00 79.88 431 ARG A CA 1
ATOM 3434 C C . ARG A 1 431 ? -8.618 11.340 5.070 1.00 79.88 431 ARG A C 1
ATOM 3436 O O . ARG A 1 431 ? -8.259 10.497 5.885 1.00 79.88 431 ARG A O 1
ATOM 3443 N N . CYS A 1 432 ? -9.588 12.210 5.312 1.00 89.25 432 CYS A N 1
ATOM 3444 C CA . CYS A 1 432 ? -10.401 12.179 6.519 1.00 89.25 432 CYS A CA 1
ATOM 3445 C C . CYS A 1 432 ? -11.826 11.750 6.165 1.00 89.25 432 CYS A C 1
ATOM 3447 O O . CYS A 1 432 ? -12.408 12.256 5.206 1.00 89.25 432 CYS A O 1
ATOM 3449 N N . ASP A 1 433 ? -12.407 10.853 6.956 1.00 93.06 433 ASP A N 1
ATOM 3450 C CA . ASP A 1 433 ? -13.766 10.343 6.747 1.00 93.06 433 ASP A CA 1
ATOM 3451 C C . ASP A 1 433 ? -14.486 10.174 8.085 1.00 93.06 433 ASP A C 1
ATOM 3453 O O . ASP A 1 433 ? -13.882 9.775 9.081 1.00 93.06 433 ASP A O 1
ATOM 3457 N N . ALA A 1 434 ? -15.798 10.402 8.103 1.00 95.31 434 ALA A N 1
ATOM 3458 C CA . ALA A 1 434 ? -16.670 9.903 9.157 1.00 95.31 434 ALA A CA 1
ATOM 3459 C C . ALA A 1 434 ? -17.427 8.665 8.651 1.00 95.31 434 ALA A C 1
ATOM 3461 O O . ALA A 1 434 ? -18.219 8.736 7.713 1.00 95.31 434 ALA A O 1
ATOM 3462 N N . LEU A 1 435 ? -17.163 7.519 9.272 1.00 95.94 435 LEU A N 1
ATOM 3463 C CA . LEU A 1 435 ? -17.801 6.236 8.999 1.00 95.94 435 LEU A CA 1
ATOM 3464 C C . LEU A 1 435 ? -18.931 6.025 10.011 1.00 95.94 435 LEU A C 1
ATOM 3466 O O . LEU A 1 435 ? -18.685 5.882 11.210 1.00 95.94 435 LEU A O 1
ATOM 3470 N N . ILE A 1 436 ? -20.172 6.024 9.534 1.00 96.69 436 ILE A N 1
ATOM 3471 C CA . ILE A 1 436 ? -21.376 5.838 10.345 1.00 96.69 436 ILE A CA 1
ATOM 3472 C C . ILE A 1 436 ? -21.790 4.371 10.266 1.00 96.69 436 ILE A C 1
ATOM 3474 O O . ILE A 1 436 ? -22.185 3.891 9.206 1.00 96.69 436 ILE A O 1
ATOM 3478 N N . ILE A 1 437 ? -21.712 3.671 11.393 1.00 96.81 437 ILE A N 1
ATOM 3479 C CA . ILE A 1 437 ? -22.087 2.265 11.549 1.00 96.81 437 ILE A CA 1
ATOM 3480 C C . ILE A 1 437 ? -23.546 2.186 11.982 1.00 96.81 437 ILE A C 1
ATOM 3482 O O . ILE A 1 437 ? -23.938 2.796 12.982 1.00 96.81 437 ILE A O 1
ATOM 3486 N N . LEU A 1 438 ? -24.334 1.403 11.252 1.00 94.69 438 LEU A N 1
ATOM 3487 C CA . LEU A 1 438 ? -25.762 1.208 11.473 1.00 94.69 438 LEU A CA 1
ATOM 3488 C C . LEU A 1 438 ? -26.063 -0.260 11.788 1.00 94.69 438 LEU A C 1
ATOM 3490 O O . LEU A 1 438 ? -25.396 -1.171 11.300 1.00 94.69 438 LEU A O 1
ATOM 3494 N N . SER A 1 439 ? -27.109 -0.508 12.578 1.00 90.12 439 SER A N 1
ATOM 3495 C CA . SER A 1 439 ? -27.575 -1.864 12.909 1.00 90.12 439 SER A CA 1
ATOM 3496 C C . SER A 1 439 ? -28.348 -2.551 11.775 1.00 90.12 439 SER A C 1
ATOM 3498 O O . SER A 1 439 ? -28.749 -3.705 11.919 1.00 90.12 439 SER A O 1
ATOM 3500 N 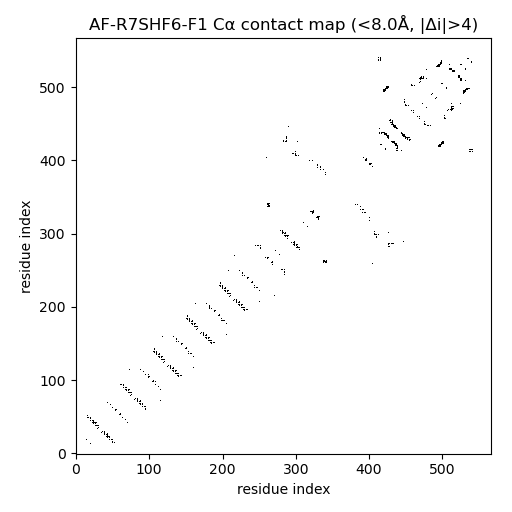N . ARG A 1 440 ? -28.578 -1.855 10.655 1.00 83.19 440 ARG A N 1
ATOM 3501 C CA . ARG A 1 440 ? -29.379 -2.347 9.531 1.00 83.19 440 ARG A CA 1
ATOM 3502 C C . ARG A 1 440 ? -28.565 -3.256 8.606 1.00 83.19 440 ARG A C 1
ATOM 3504 O O . ARG A 1 440 ? -27.362 -3.074 8.436 1.00 83.19 440 ARG A O 1
ATOM 3511 N N . SER A 1 441 ? -29.235 -4.227 7.992 1.00 70.81 441 SER A N 1
ATOM 3512 C CA . SER A 1 441 ? -28.624 -5.206 7.084 1.00 70.81 441 SER A CA 1
ATOM 3513 C C . SER A 1 441 ? -28.593 -4.772 5.614 1.00 70.81 441 SER A C 1
ATOM 3515 O O . SER A 1 441 ? -27.858 -5.367 4.835 1.00 70.81 441 SER A O 1
ATOM 3517 N N . ASP A 1 442 ? -29.378 -3.764 5.225 1.00 74.69 442 ASP A N 1
ATOM 3518 C CA . ASP A 1 442 ? -29.468 -3.239 3.855 1.00 74.69 442 ASP A CA 1
ATOM 3519 C C . ASP A 1 442 ? -28.351 -2.237 3.521 1.00 74.69 442 ASP A C 1
ATOM 3521 O O . ASP A 1 442 ? -27.853 -2.223 2.398 1.00 74.69 442 ASP A O 1
ATOM 3525 N N . PHE A 1 443 ? -27.926 -1.433 4.498 1.00 78.50 443 PHE A N 1
ATOM 3526 C CA . PHE A 1 443 ? -26.732 -0.589 4.421 1.00 78.50 443 PHE A CA 1
ATOM 3527 C C . PHE A 1 443 ? -26.096 -0.457 5.813 1.00 78.50 443 PHE A C 1
ATOM 3529 O O . PHE A 1 443 ? -26.581 0.251 6.695 1.00 78.50 443 PHE A O 1
ATOM 3536 N N . SER A 1 444 ? -25.008 -1.195 6.025 1.00 89.62 444 SER A N 1
ATOM 3537 C CA . SER A 1 444 ? -24.371 -1.374 7.333 1.00 89.62 444 SER A CA 1
ATOM 3538 C C . SER A 1 444 ? -23.436 -0.224 7.722 1.00 89.62 444 SER A C 1
ATOM 3540 O O . SER A 1 444 ? -23.265 0.067 8.909 1.00 89.62 444 SER A O 1
ATOM 3542 N N . VAL A 1 445 ? -22.837 0.439 6.726 1.00 94.31 445 VAL A N 1
ATOM 3543 C CA . VAL A 1 445 ? -21.864 1.521 6.907 1.00 94.31 445 VAL A CA 1
ATOM 3544 C C . VAL A 1 445 ? -22.081 2.607 5.866 1.00 94.31 445 VAL A C 1
ATOM 3546 O O . VAL A 1 445 ? -22.201 2.325 4.675 1.00 94.31 445 VAL A O 1
ATOM 3549 N N . VAL A 1 446 ? -22.061 3.860 6.309 1.00 94.00 446 VAL A N 1
ATOM 3550 C CA . VAL A 1 446 ? -22.117 5.030 5.432 1.00 94.00 446 VAL A CA 1
ATOM 3551 C C . VAL A 1 446 ? -20.873 5.884 5.626 1.00 94.00 446 VAL A C 1
ATOM 3553 O O . VAL A 1 446 ? -20.528 6.243 6.748 1.00 94.00 446 VAL A O 1
ATOM 3556 N N . CYS A 1 447 ? -20.199 6.219 4.527 1.00 94.25 447 CYS A N 1
ATOM 3557 C CA . CYS A 1 447 ? -19.018 7.076 4.537 1.00 94.25 447 CYS A CA 1
ATOM 3558 C C . CYS A 1 447 ? -19.403 8.528 4.245 1.00 94.25 447 CYS A C 1
ATOM 3560 O O . CYS A 1 447 ? -20.053 8.815 3.239 1.00 94.25 447 CYS A O 1
ATOM 3562 N N . VAL A 1 448 ? -18.951 9.442 5.099 1.00 94.81 448 VAL A N 1
ATOM 3563 C CA . VAL A 1 448 ? -19.052 10.890 4.917 1.00 94.81 448 VAL A CA 1
ATOM 3564 C C . VAL A 1 448 ? -17.634 11.433 4.719 1.00 94.81 448 VAL A C 1
ATOM 3566 O O . VAL A 1 448 ? -16.884 11.511 5.696 1.00 94.81 448 VAL A O 1
ATOM 3569 N N . PRO A 1 449 ? -17.230 11.774 3.483 1.00 91.19 449 PRO A N 1
ATOM 3570 C CA . PRO A 1 449 ? -15.906 12.329 3.235 1.00 91.19 449 PRO A CA 1
ATOM 3571 C C . PRO A 1 449 ? -15.781 13.710 3.888 1.00 91.19 449 PRO A C 1
ATOM 3573 O O . PRO A 1 449 ? -16.654 14.574 3.747 1.00 91.19 449 PRO A O 1
ATOM 3576 N N . LEU A 1 450 ? -14.686 13.919 4.613 1.00 91.25 450 LEU A N 1
ATOM 3577 C CA . LEU A 1 450 ? -14.353 15.198 5.232 1.00 91.25 450 LEU A CA 1
ATOM 3578 C C . LEU A 1 450 ? -13.381 15.964 4.330 1.00 91.25 450 LEU A C 1
ATOM 3580 O O . LEU A 1 450 ? -12.791 15.412 3.402 1.00 91.25 450 LEU A O 1
ATOM 3584 N N . ASP A 1 451 ? -13.262 17.270 4.548 1.00 84.62 451 ASP A N 1
ATOM 3585 C CA . ASP A 1 451 ? -12.390 18.091 3.711 1.00 84.62 451 ASP A CA 1
ATOM 3586 C C . ASP A 1 451 ? -10.902 17.841 4.012 1.00 84.62 451 ASP A C 1
ATOM 3588 O O . ASP A 1 451 ? -10.528 17.436 5.111 1.00 84.62 451 ASP A O 1
ATOM 3592 N N . VAL A 1 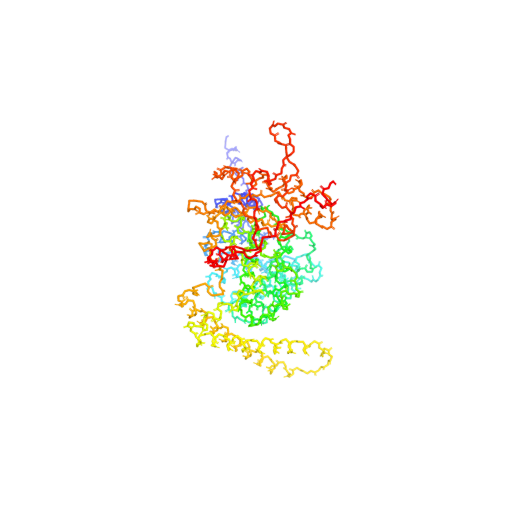452 ? -10.047 18.093 3.017 1.00 73.50 452 VAL A N 1
ATOM 3593 C CA . VAL A 1 452 ? -8.605 17.790 3.079 1.00 73.50 452 VAL A CA 1
ATOM 3594 C C . VAL A 1 452 ? -7.868 18.683 4.088 1.00 73.50 452 VAL A C 1
ATOM 3596 O O . VAL A 1 452 ? -6.884 18.255 4.682 1.00 73.50 452 VAL A O 1
ATOM 3599 N N . ALA A 1 453 ? -8.358 19.905 4.323 1.00 81.12 453 ALA A N 1
ATOM 3600 C CA . ALA A 1 453 ? -7.747 20.850 5.261 1.00 81.12 453 ALA A CA 1
ATOM 3601 C C . ALA A 1 453 ? -8.007 20.486 6.734 1.00 81.12 453 ALA A C 1
ATOM 3603 O O . ALA A 1 453 ? -7.260 20.912 7.611 1.00 81.12 453 ALA A O 1
ATOM 3604 N N . PHE A 1 454 ? -9.031 19.671 7.012 1.00 85.00 454 PHE A N 1
ATOM 3605 C CA . PHE A 1 454 ? -9.403 19.257 8.364 1.00 85.00 454 PHE A CA 1
ATOM 3606 C C . PHE A 1 454 ? -8.248 18.613 9.144 1.00 85.00 454 PHE A C 1
ATOM 3608 O O . PHE A 1 454 ? -8.139 18.833 10.351 1.00 85.00 454 PHE A O 1
ATOM 3615 N N . TYR A 1 455 ? -7.380 17.848 8.469 1.00 83.94 455 TYR A N 1
ATOM 3616 C CA . TYR A 1 455 ? -6.260 17.180 9.132 1.00 83.94 455 TYR A CA 1
ATOM 3617 C C . TYR A 1 455 ? -5.290 18.174 9.782 1.00 83.94 455 TYR A C 1
ATOM 3619 O O . TYR A 1 455 ? -5.063 18.121 10.990 1.00 83.94 455 TYR A O 1
ATOM 3627 N N . GLU A 1 456 ? -4.761 19.106 8.988 1.00 79.94 456 GLU A N 1
ATOM 3628 C CA . GLU A 1 456 ? -3.786 20.101 9.448 1.00 79.94 456 GLU A CA 1
ATOM 3629 C C . GLU A 1 456 ? -4.420 21.088 10.439 1.00 79.94 456 GLU A C 1
ATOM 3631 O O . GLU A 1 456 ? -3.853 21.368 11.496 1.00 79.94 456 GLU A O 1
ATOM 3636 N N . ASP A 1 457 ? -5.636 21.564 10.151 1.00 80.75 457 ASP A N 1
ATOM 3637 C CA . ASP A 1 457 ? -6.338 22.527 11.006 1.00 80.75 457 ASP A CA 1
ATOM 3638 C C . ASP A 1 457 ? -6.599 21.978 12.412 1.00 80.75 457 ASP A C 1
ATOM 3640 O O . ASP A 1 457 ? -6.436 22.694 13.402 1.00 80.75 457 ASP A O 1
ATOM 3644 N N . SER A 1 458 ? -7.001 20.710 12.521 1.00 75.94 458 SER A N 1
ATOM 3645 C CA . SER A 1 458 ? -7.279 20.105 13.824 1.00 75.94 458 SER A CA 1
ATOM 3646 C C . SER A 1 458 ? -6.003 19.841 14.635 1.00 75.94 458 SER A C 1
ATOM 3648 O O . SER A 1 458 ? -6.020 20.008 15.855 1.00 75.94 458 SER A O 1
ATOM 3650 N N . ILE A 1 459 ? -4.883 19.503 13.980 1.00 74.62 459 ILE A N 1
ATOM 3651 C CA . ILE A 1 459 ? -3.578 19.350 14.639 1.00 74.62 459 ILE A CA 1
ATOM 3652 C C . ILE A 1 459 ? -3.098 20.700 15.171 1.00 74.62 459 ILE A C 1
ATOM 3654 O O . ILE A 1 459 ? -2.716 20.793 16.339 1.00 74.62 459 ILE A O 1
ATOM 3658 N N . ASN A 1 460 ? -3.175 21.750 14.351 1.00 72.69 460 ASN A N 1
ATOM 3659 C CA . ASN A 1 460 ? -2.785 23.101 14.749 1.00 72.69 460 ASN A CA 1
ATOM 3660 C C . ASN A 1 460 ? -3.633 23.602 15.926 1.00 72.69 460 ASN A C 1
ATOM 3662 O O . ASN A 1 460 ? -3.086 24.069 16.924 1.00 72.69 460 ASN A O 1
ATOM 3666 N N . GLN A 1 461 ? -4.956 23.406 15.881 1.00 69.94 461 GLN A N 1
ATOM 3667 C CA . GLN A 1 461 ? -5.843 23.783 16.987 1.00 69.94 461 GLN A CA 1
ATOM 3668 C C . GLN A 1 461 ? -5.564 23.017 18.286 1.00 69.94 461 GLN A C 1
ATOM 3670 O O . GLN A 1 461 ? -5.632 23.610 19.363 1.00 69.94 461 GLN A O 1
ATOM 3675 N N . CYS A 1 462 ? -5.237 21.722 18.210 1.00 65.62 462 CYS A N 1
ATOM 3676 C CA . CYS A 1 462 ? -4.850 20.943 19.387 1.00 65.62 462 CYS A CA 1
ATOM 3677 C C . CYS A 1 462 ? -3.518 21.410 19.991 1.00 65.62 462 CYS A C 1
ATOM 3679 O O . CYS A 1 462 ? -3.380 21.401 21.214 1.00 65.62 462 CYS A O 1
ATOM 3681 N N . ASN A 1 463 ? -2.559 21.822 19.160 1.00 62.59 463 ASN A N 1
ATOM 3682 C CA . ASN A 1 463 ? -1.246 22.281 19.615 1.00 62.59 463 ASN A CA 1
ATOM 3683 C C . ASN A 1 463 ? -1.283 23.693 20.218 1.00 62.59 463 ASN A C 1
ATOM 3685 O O . ASN A 1 463 ? -0.552 23.970 21.166 1.00 62.59 463 ASN A O 1
ATOM 3689 N N . GLU A 1 464 ? -2.136 24.576 19.698 1.00 61.53 464 GLU A N 1
ATOM 3690 C CA . GLU A 1 464 ? -2.204 25.982 20.117 1.00 61.53 464 GLU A CA 1
ATOM 3691 C C . GLU A 1 464 ? -3.179 26.248 21.284 1.00 61.53 464 GLU A C 1
ATOM 3693 O O . GLU A 1 464 ? -3.278 27.388 21.735 1.00 61.53 464 GLU A O 1
ATOM 3698 N N . LEU A 1 465 ? -3.878 25.224 21.808 1.00 55.38 465 LEU A N 1
ATOM 3699 C CA . LEU A 1 465 ? -4.877 25.355 22.892 1.00 55.38 465 LEU A CA 1
ATOM 3700 C C . LEU A 1 465 ? -5.914 26.470 22.618 1.00 55.38 465 LEU A C 1
ATOM 3702 O O . LEU A 1 465 ? -6.352 27.168 23.533 1.00 55.38 465 LEU A O 1
ATOM 3706 N N . LEU A 1 466 ? -6.289 26.656 21.349 1.00 54.12 466 LEU A N 1
ATOM 3707 C CA . LEU A 1 466 ? -7.153 27.758 20.918 1.00 54.12 466 LEU A CA 1
ATOM 3708 C C . LEU A 1 466 ? -8.579 27.637 21.477 1.00 54.12 466 LEU A C 1
ATOM 3710 O O . LEU A 1 466 ? -9.112 26.543 21.644 1.00 54.12 466 LEU A O 1
ATOM 3714 N N . GLU A 1 467 ? -9.228 28.783 21.697 1.00 53.28 467 GLU A N 1
ATOM 3715 C CA . GLU A 1 467 ? -10.535 28.908 22.367 1.00 53.28 467 GLU A CA 1
ATOM 3716 C C . GLU A 1 467 ? -11.754 28.420 21.546 1.00 53.28 467 GLU A C 1
ATOM 3718 O O . GLU A 1 467 ? -12.861 28.387 22.079 1.00 53.28 467 GLU A O 1
ATOM 3723 N N . ALA A 1 468 ? -11.610 28.007 20.276 1.00 58.38 468 ALA A N 1
ATOM 3724 C CA . ALA A 1 468 ? -12.763 27.730 19.395 1.00 58.38 468 ALA A CA 1
ATOM 3725 C C . ALA A 1 468 ? -12.772 26.392 18.604 1.00 58.38 468 ALA A C 1
ATOM 3727 O O . ALA A 1 468 ? -13.255 26.374 17.464 1.00 58.38 468 ALA A O 1
ATOM 3728 N N . PRO A 1 469 ? -12.343 25.238 19.161 1.00 69.38 469 PRO A N 1
ATOM 3729 C CA . PRO A 1 469 ? -12.387 23.961 18.438 1.00 69.38 469 PRO A CA 1
ATOM 3730 C C . PRO A 1 469 ? -13.820 23.524 18.100 1.00 69.38 469 PRO A C 1
ATOM 3732 O O . PRO A 1 469 ? -14.054 22.843 17.106 1.00 69.38 469 PRO A O 1
ATOM 3735 N N . MET A 1 470 ? -14.809 23.950 18.890 1.00 84.38 470 MET A N 1
ATOM 3736 C CA . MET A 1 470 ? -16.216 23.556 18.749 1.00 84.38 470 MET A CA 1
ATOM 3737 C C . MET A 1 470 ? -16.823 23.996 17.412 1.00 84.38 470 MET A C 1
ATOM 3739 O O . MET A 1 470 ? -17.577 23.232 16.803 1.00 84.38 470 MET A O 1
ATOM 3743 N N . LYS A 1 471 ? -16.471 25.197 16.934 1.00 85.12 471 LYS A N 1
ATOM 3744 C CA . LYS A 1 471 ? -17.012 25.738 15.683 1.00 85.12 471 LYS A CA 1
ATOM 3745 C C . LYS A 1 471 ? -16.415 25.022 14.478 1.00 85.12 471 LYS A C 1
ATOM 3747 O O . LYS A 1 471 ? -17.148 24.608 13.587 1.00 85.12 471 LYS A O 1
ATOM 3752 N N . MET A 1 472 ? -15.107 24.770 14.519 1.00 87.00 472 MET A N 1
ATOM 3753 C CA . MET A 1 472 ? -14.406 23.964 13.519 1.00 87.00 472 MET A CA 1
ATOM 3754 C C . MET A 1 472 ? -14.966 22.536 13.453 1.00 87.00 472 MET A C 1
ATOM 3756 O O . MET A 1 472 ? -15.271 22.058 12.360 1.00 87.00 472 MET A O 1
ATOM 3760 N N . LEU A 1 473 ? -15.177 21.879 14.603 1.00 88.31 473 LEU A N 1
ATOM 3761 C CA . LEU A 1 473 ? -15.786 20.545 14.657 1.00 88.31 473 LEU A CA 1
ATOM 3762 C C . LEU A 1 473 ? -17.167 20.532 14.004 1.00 88.31 473 LEU A C 1
ATOM 3764 O O . LEU A 1 473 ? -17.484 19.590 13.278 1.00 88.31 473 LEU A O 1
ATOM 3768 N N . TRP A 1 474 ? -17.974 21.569 14.239 1.00 91.19 474 TRP A N 1
ATOM 3769 C CA . TRP A 1 474 ? -19.274 21.703 13.594 1.00 91.19 474 TRP A CA 1
ATOM 3770 C C . TRP A 1 474 ? -19.158 21.857 12.081 1.00 91.19 474 TRP A C 1
ATOM 3772 O O . TRP A 1 474 ? -19.714 21.051 11.332 1.00 91.19 474 TRP A O 1
ATOM 3782 N N . ASP A 1 475 ? -18.419 22.871 11.637 1.00 88.81 475 ASP A N 1
ATOM 3783 C CA . ASP A 1 475 ? -18.361 23.272 10.234 1.00 88.81 475 ASP A CA 1
ATOM 3784 C C . ASP A 1 475 ? -17.695 22.193 9.359 1.00 88.81 475 ASP A C 1
ATOM 3786 O O . ASP A 1 475 ? -18.123 21.956 8.229 1.00 88.81 475 ASP A O 1
ATOM 3790 N N . ARG A 1 476 ? -16.676 21.492 9.878 1.00 89.25 476 ARG A N 1
ATOM 3791 C CA . ARG A 1 476 ? -15.901 20.511 9.099 1.00 89.25 476 ARG A CA 1
ATOM 3792 C C . ARG A 1 476 ? -16.400 19.072 9.223 1.00 89.25 476 ARG A C 1
ATOM 3794 O O . ARG A 1 476 ? -16.277 18.326 8.247 1.00 89.25 476 ARG A O 1
ATOM 3801 N N . VAL A 1 477 ? -16.965 18.680 10.374 1.00 92.06 477 VAL A N 1
ATOM 3802 C CA . VAL A 1 477 ? -17.340 17.277 10.657 1.00 92.06 477 VAL A CA 1
ATOM 3803 C C . VAL A 1 477 ? -18.805 17.099 11.024 1.00 92.06 477 VAL A C 1
ATOM 3805 O O . VAL A 1 477 ? -19.526 16.386 10.328 1.00 92.06 477 VAL A O 1
ATOM 3808 N N . VAL A 1 478 ? -19.250 17.690 12.134 1.00 94.00 478 VAL A N 1
ATOM 3809 C CA . VAL A 1 478 ? -20.531 17.325 12.754 1.00 94.00 478 VAL A CA 1
ATOM 3810 C C . VAL A 1 478 ? -21.709 17.682 11.857 1.00 94.00 478 VAL A C 1
ATOM 3812 O O . VAL A 1 478 ? -22.596 16.851 11.708 1.00 94.00 478 VAL A O 1
ATOM 3815 N N . SER A 1 479 ? -21.698 18.842 11.196 1.00 94.00 479 SER A N 1
ATOM 3816 C CA . SER A 1 479 ? -22.768 19.238 10.266 1.00 94.00 479 SER A CA 1
ATOM 3817 C C . SER A 1 479 ? -23.009 18.190 9.171 1.00 94.00 479 SER A C 1
ATOM 3819 O O . SER A 1 479 ? -24.138 17.736 8.996 1.00 94.00 479 SER A O 1
ATOM 3821 N N . LYS A 1 480 ? -21.939 17.722 8.518 1.00 95.19 480 LYS A N 1
ATOM 3822 C CA . LYS A 1 480 ? -21.985 16.689 7.468 1.00 95.19 480 LYS A CA 1
ATOM 3823 C C . LYS A 1 480 ? -22.464 15.338 8.004 1.00 95.19 480 LYS A C 1
ATOM 3825 O O . LYS A 1 480 ? -23.192 14.615 7.328 1.00 95.19 480 LYS A O 1
ATOM 3830 N N . VAL A 1 481 ? -22.056 14.984 9.226 1.00 95.62 481 VAL A N 1
ATOM 3831 C CA . VAL A 1 481 ? -22.528 13.764 9.897 1.00 95.62 481 VAL A CA 1
ATOM 3832 C C . VAL A 1 481 ? -24.023 13.860 10.193 1.00 95.62 481 VAL A C 1
ATOM 3834 O O . VAL A 1 481 ? -24.740 12.902 9.927 1.00 95.62 481 VAL A O 1
ATOM 3837 N N . ILE A 1 482 ? -24.509 14.993 10.707 1.00 94.56 482 ILE A N 1
ATOM 3838 C CA . ILE A 1 482 ? -25.929 15.189 11.027 1.00 94.56 482 ILE A CA 1
ATOM 3839 C C . ILE A 1 482 ? -26.799 15.202 9.770 1.00 94.56 482 ILE A C 1
ATOM 3841 O O . ILE A 1 482 ? -27.848 14.555 9.758 1.00 94.56 482 ILE A O 1
ATOM 3845 N N . GLU A 1 483 ? -26.357 15.873 8.707 1.00 94.44 483 GLU A N 1
ATOM 3846 C CA . GLU A 1 483 ? -27.008 15.820 7.395 1.00 94.44 483 GLU A CA 1
ATOM 3847 C C . GLU A 1 483 ? -27.167 14.364 6.944 1.00 94.44 483 GLU A C 1
ATOM 3849 O O . GLU A 1 483 ? -28.283 13.907 6.686 1.00 94.44 483 GLU A O 1
ATOM 3854 N N . LYS A 1 484 ? -26.081 13.579 6.995 1.00 95.38 484 LYS A N 1
ATOM 3855 C CA . LYS A 1 484 ? -26.138 12.171 6.601 1.00 95.38 484 LYS A CA 1
ATOM 3856 C C . LYS A 1 484 ? -26.989 11.308 7.537 1.00 95.38 484 LYS A C 1
ATOM 3858 O O . LYS A 1 484 ? -27.691 10.425 7.054 1.00 95.38 484 LYS A O 1
ATOM 3863 N N . LEU A 1 485 ? -26.963 11.542 8.851 1.00 94.38 485 LEU A N 1
ATOM 3864 C CA . LEU A 1 485 ? -27.827 10.844 9.814 1.00 94.38 485 LEU A CA 1
ATOM 3865 C C . LEU A 1 485 ? -29.312 11.089 9.515 1.00 94.38 485 LEU A C 1
ATOM 3867 O O . LEU A 1 485 ? -30.117 10.159 9.591 1.00 94.38 485 LEU A O 1
ATOM 3871 N N . THR A 1 486 ? -29.651 12.313 9.115 1.00 93.25 486 THR A N 1
ATOM 3872 C CA . THR A 1 486 ? -31.014 12.706 8.747 1.00 93.25 486 THR A CA 1
ATOM 3873 C C . THR A 1 486 ? -31.438 12.024 7.445 1.00 93.25 486 THR A C 1
ATOM 3875 O O . THR A 1 486 ? -32.518 11.438 7.385 1.00 93.25 486 THR A O 1
ATOM 3878 N N . GLU A 1 487 ? -30.563 12.002 6.431 1.00 93.56 487 GLU A N 1
ATOM 3879 C CA . GLU A 1 487 ? -30.794 11.291 5.162 1.00 93.56 487 GLU A CA 1
ATOM 3880 C C . GLU A 1 487 ? -31.085 9.797 5.360 1.00 93.56 487 GLU A C 1
ATOM 3882 O O . GLU A 1 487 ? -31.940 9.233 4.677 1.00 93.56 487 GLU A O 1
ATOM 3887 N N . VAL A 1 488 ? -30.397 9.146 6.304 1.00 91.56 488 VAL A N 1
ATOM 3888 C CA . VAL A 1 488 ? -30.589 7.713 6.590 1.00 91.56 488 VAL A CA 1
ATOM 3889 C C . VAL A 1 488 ? -31.716 7.426 7.591 1.00 91.56 488 VAL A C 1
ATOM 3891 O O . VAL A 1 488 ? -31.944 6.266 7.950 1.00 91.56 488 VAL A O 1
ATOM 3894 N N . GLY A 1 489 ? -32.450 8.461 8.013 1.00 91.38 489 GLY A N 1
ATOM 3895 C CA . GLY A 1 489 ? -33.658 8.347 8.830 1.00 91.38 489 GLY A CA 1
ATOM 3896 C C . GLY A 1 489 ? -33.420 8.228 10.337 1.00 91.38 489 GLY A C 1
ATOM 3897 O O . GLY A 1 489 ? -34.287 7.711 11.042 1.00 91.38 489 GLY A O 1
ATOM 3898 N N . ILE A 1 490 ? -32.271 8.674 10.852 1.00 93.19 490 ILE A N 1
ATOM 3899 C CA . ILE A 1 490 ? -32.055 8.800 12.299 1.00 93.19 490 ILE A CA 1
ATOM 3900 C C . ILE A 1 490 ? -32.715 10.094 12.775 1.00 93.19 490 ILE A C 1
ATOM 3902 O O . ILE A 1 490 ? -32.363 11.181 12.331 1.00 93.19 490 ILE A O 1
ATOM 3906 N N . ALA A 1 491 ? -33.688 9.967 13.678 1.00 92.00 491 ALA A N 1
ATOM 3907 C CA . ALA A 1 491 ? -34.445 11.104 14.185 1.00 92.00 491 ALA A CA 1
ATOM 3908 C C . ALA A 1 491 ? -33.612 11.974 15.136 1.00 92.00 491 ALA A C 1
ATOM 3910 O O . ALA A 1 491 ? -32.810 11.463 15.925 1.00 92.00 491 ALA A O 1
ATOM 3911 N N . GLU A 1 492 ? -33.878 13.277 15.127 1.00 90.81 492 GLU A N 1
ATOM 3912 C CA . GLU A 1 492 ? -33.416 14.194 16.167 1.00 90.81 492 GLU A CA 1
ATOM 3913 C C . GLU A 1 492 ? -33.885 13.713 17.556 1.00 90.81 492 GLU A C 1
ATOM 3915 O O . GLU A 1 492 ? -34.944 13.099 17.705 1.00 90.81 492 GLU A O 1
ATOM 3920 N N . GLY A 1 493 ? -33.053 13.909 18.575 1.00 90.81 493 GLY A N 1
ATOM 3921 C CA . GLY A 1 493 ? -33.225 13.357 19.921 1.00 90.81 493 GLY A CA 1
ATOM 3922 C C . GLY A 1 493 ? -32.698 11.927 20.089 1.00 90.81 493 GLY A C 1
ATOM 3923 O O . GLY A 1 493 ? -32.611 11.435 21.217 1.00 90.81 493 GLY A O 1
ATOM 3924 N N . SER A 1 494 ? -32.295 11.254 19.004 1.00 93.62 494 SER A N 1
ATOM 3925 C CA . SER A 1 494 ? -31.680 9.924 19.083 1.00 93.62 494 SER A CA 1
ATOM 3926 C C . SER A 1 494 ? -30.337 9.955 19.816 1.00 93.62 494 SER A C 1
ATOM 3928 O O . SER A 1 494 ? -29.602 10.948 19.807 1.00 93.62 494 SER A O 1
ATOM 3930 N N . ARG A 1 495 ? -29.974 8.822 20.425 1.00 94.56 495 ARG A N 1
ATOM 3931 C CA . ARG A 1 495 ? -28.619 8.612 20.944 1.00 94.56 495 ARG A CA 1
ATOM 3932 C C . ARG A 1 495 ? -27.662 8.282 19.807 1.00 94.56 495 ARG A C 1
ATOM 3934 O O . ARG A 1 495 ? -27.944 7.398 19.005 1.00 94.56 495 ARG A O 1
ATOM 3941 N N . ILE A 1 496 ? -26.508 8.941 19.804 1.00 96.19 496 ILE A N 1
ATOM 3942 C CA . ILE A 1 496 ? -25.406 8.687 18.872 1.00 96.19 496 ILE A CA 1
ATOM 3943 C C . ILE A 1 496 ? -24.115 8.421 19.649 1.00 96.19 496 ILE A C 1
ATOM 3945 O O . ILE A 1 496 ? -23.924 8.948 20.749 1.00 96.19 496 ILE A O 1
ATOM 3949 N N . TRP A 1 497 ? -23.224 7.606 19.091 1.00 96.12 497 TRP A N 1
ATOM 3950 C CA . TRP A 1 497 ? -21.964 7.232 19.733 1.00 96.12 497 TRP A CA 1
ATOM 3951 C C . TRP A 1 497 ? -20.769 7.719 18.923 1.00 96.12 497 TRP A C 1
ATOM 3953 O O . TRP A 1 497 ? -20.592 7.325 17.780 1.00 96.12 497 TRP A O 1
ATOM 3963 N N . TRP A 1 498 ? -19.904 8.521 19.529 1.00 92.62 498 TRP A N 1
ATOM 3964 C CA . TRP A 1 498 ? -18.651 8.969 18.940 1.00 92.62 498 TRP A CA 1
ATOM 3965 C C . TRP A 1 498 ? -17.520 8.002 19.296 1.00 92.62 498 TRP A C 1
ATOM 3967 O O . TRP A 1 498 ? -17.251 7.728 20.469 1.00 92.62 498 TRP A O 1
ATOM 3977 N N . CYS A 1 499 ? -16.819 7.516 18.275 1.00 89.50 499 CYS A N 1
ATOM 3978 C CA . CYS A 1 499 ? -15.582 6.750 18.401 1.00 89.50 499 CYS A CA 1
ATOM 3979 C C . CYS A 1 499 ? -14.455 7.431 17.587 1.00 89.50 499 CYS A C 1
ATOM 3981 O O . CYS A 1 499 ? -13.999 6.913 16.565 1.00 89.50 499 CYS A O 1
ATOM 3983 N N . PRO A 1 500 ? -14.034 8.646 17.990 1.00 81.31 500 PRO A N 1
ATOM 3984 C CA . PRO A 1 500 ? -13.038 9.440 17.269 1.00 81.31 500 PRO A CA 1
ATOM 3985 C C . PRO A 1 500 ? -11.629 8.837 17.352 1.00 81.31 500 PRO A C 1
ATOM 3987 O O . PRO A 1 500 ? -11.273 8.170 18.332 1.00 81.31 500 PRO A O 1
ATOM 3990 N N . THR A 1 501 ? -10.806 9.093 16.332 1.00 77.69 501 THR A N 1
ATOM 3991 C CA . THR A 1 501 ? -9.403 8.648 16.251 1.00 77.69 501 THR A CA 1
ATOM 3992 C C . THR A 1 501 ? -8.408 9.798 16.440 1.00 77.69 501 THR A C 1
ATOM 3994 O O . THR A 1 501 ? -8.778 10.968 16.395 1.00 77.69 501 THR A O 1
ATOM 3997 N N . SER A 1 502 ? -7.129 9.464 16.657 1.00 72.06 502 SER A N 1
ATOM 3998 C CA . SER A 1 502 ? -6.033 10.440 16.789 1.00 72.06 502 SER A CA 1
ATOM 3999 C C . SER A 1 502 ? -6.305 11.534 17.848 1.00 72.06 502 SER A C 1
ATOM 4001 O O . SER A 1 502 ? -6.869 11.238 18.905 1.00 72.06 502 SER A O 1
ATOM 4003 N N . VAL A 1 503 ? -5.885 12.775 17.582 1.00 70.50 503 VAL A N 1
ATOM 4004 C CA . VAL A 1 503 ? -6.089 13.972 18.418 1.00 70.50 503 VAL A CA 1
ATOM 4005 C C . VAL A 1 503 ? -7.567 14.276 18.676 1.00 70.50 503 VAL A C 1
ATOM 4007 O O . VAL A 1 503 ? -7.915 14.800 19.732 1.00 70.50 503 VAL A O 1
ATOM 4010 N N . LEU A 1 504 ? -8.463 13.852 17.777 1.00 75.56 504 LEU A N 1
ATOM 4011 C CA . LEU A 1 504 ? -9.902 14.087 17.906 1.00 75.56 504 LEU A CA 1
ATOM 4012 C C . LEU A 1 504 ? -10.511 13.365 19.115 1.00 75.56 504 LEU A C 1
ATOM 4014 O O . LEU A 1 504 ? -11.576 13.755 19.587 1.00 75.56 504 LEU A O 1
ATOM 4018 N N . ALA A 1 505 ? -9.847 12.335 19.652 1.00 75.00 505 ALA A N 1
ATOM 4019 C CA . ALA A 1 505 ? -10.292 11.660 20.870 1.00 75.00 505 ALA A CA 1
ATOM 4020 C C . ALA A 1 505 ? -10.308 12.566 22.111 1.00 75.00 505 ALA A C 1
ATOM 4022 O O . ALA A 1 505 ? -11.012 12.258 23.070 1.00 75.00 505 ALA A O 1
ATOM 4023 N N . ALA A 1 506 ? -9.572 13.680 22.082 1.00 71.38 506 ALA A N 1
ATOM 4024 C CA . ALA A 1 506 ? -9.569 14.684 23.140 1.00 71.38 506 ALA A CA 1
ATOM 4025 C C . ALA A 1 506 ? -10.582 15.822 22.906 1.00 71.38 506 ALA A C 1
ATOM 4027 O O . ALA A 1 506 ? -10.740 16.680 23.772 1.00 71.38 506 ALA A O 1
ATOM 4028 N N . LEU A 1 507 ? -11.264 15.854 21.753 1.00 78.19 507 LEU A N 1
ATOM 4029 C CA . LEU A 1 507 ? -12.112 16.977 21.355 1.00 78.19 507 LEU A CA 1
ATOM 4030 C C . LEU A 1 507 ? -13.599 16.776 21.721 1.00 78.19 507 LEU A C 1
ATOM 4032 O O . LEU A 1 507 ? -14.146 15.676 21.570 1.00 78.19 507 LEU A O 1
ATOM 4036 N N . PRO A 1 508 ? -14.306 17.839 22.157 1.00 83.44 508 PRO A N 1
ATOM 4037 C CA . PRO A 1 508 ? -15.674 17.738 22.659 1.00 83.44 508 PRO A CA 1
ATOM 4038 C C . PRO A 1 508 ? -16.717 17.756 21.527 1.00 83.44 508 PRO A C 1
ATOM 4040 O O . PRO A 1 508 ? -17.473 18.713 21.391 1.00 83.44 508 PRO A O 1
ATOM 4043 N N . PHE A 1 509 ? -16.806 16.683 20.729 1.00 85.88 509 PHE A N 1
ATOM 4044 C CA . PHE A 1 509 ? -17.828 16.542 19.667 1.00 85.88 509 PHE A CA 1
ATOM 4045 C C . PHE A 1 509 ? -19.260 16.884 20.111 1.00 85.88 509 PHE A C 1
ATOM 4047 O O . PHE A 1 509 ? -19.975 17.554 19.375 1.00 85.88 509 PHE A O 1
ATOM 4054 N N . HIS A 1 510 ? -19.670 16.480 21.319 1.00 87.50 510 HIS A N 1
ATOM 4055 C CA . HIS A 1 510 ? -20.991 16.778 21.885 1.00 87.50 510 HIS A CA 1
ATOM 4056 C C . HIS A 1 510 ? -21.290 18.280 21.982 1.00 87.50 510 HIS A C 1
ATOM 4058 O O . HIS A 1 510 ? -22.448 18.678 21.932 1.00 87.50 510 HIS A O 1
ATOM 4064 N N . ALA A 1 511 ? -20.259 19.111 22.103 1.00 87.88 511 ALA A N 1
ATOM 4065 C CA . ALA A 1 511 ? -20.382 20.554 22.197 1.00 87.88 511 ALA A CA 1
ATOM 4066 C C . ALA A 1 511 ? -20.013 21.255 20.879 1.00 87.88 511 ALA A C 1
ATOM 4068 O O . ALA A 1 511 ? -19.757 22.454 20.873 1.00 87.88 511 ALA A O 1
ATOM 4069 N N . ALA A 1 512 ? -19.963 20.531 19.756 1.00 90.00 512 ALA A N 1
ATOM 4070 C CA . ALA A 1 512 ? -19.741 21.135 18.450 1.00 90.00 512 ALA A CA 1
ATOM 4071 C C . ALA A 1 512 ? -20.839 22.165 18.138 1.00 90.00 512 ALA A C 1
ATOM 4073 O O . ALA A 1 512 ? -22.032 21.880 18.263 1.00 90.00 512 ALA A O 1
ATOM 4074 N N . GLY A 1 513 ? -20.408 23.362 17.752 1.00 87.56 513 GLY A N 1
ATOM 4075 C CA . GLY A 1 513 ? -21.235 24.546 17.558 1.00 87.56 513 GLY A CA 1
ATOM 4076 C C . GLY A 1 513 ? -20.423 25.823 17.830 1.00 87.56 513 GLY A C 1
ATOM 4077 O O . GLY A 1 513 ? -19.208 25.753 18.010 1.00 87.56 513 GLY A O 1
ATOM 4078 N N . PRO A 1 514 ? -21.056 27.001 17.882 1.00 87.56 514 PRO A N 1
ATOM 4079 C CA . PRO A 1 514 ? -22.479 27.214 17.663 1.00 87.56 514 PRO A CA 1
ATOM 4080 C C . PRO A 1 514 ? -22.862 27.132 16.176 1.00 87.56 514 PRO A C 1
ATOM 4082 O O . PRO A 1 514 ? -22.081 27.472 15.278 1.00 87.56 514 PRO A O 1
ATOM 4085 N N . PHE A 1 515 ? -24.096 26.720 15.918 1.00 84.69 515 PHE A N 1
ATOM 4086 C CA . PHE A 1 515 ? -24.775 26.886 14.635 1.00 84.69 515 PHE A CA 1
ATOM 4087 C C . PHE A 1 515 ? -26.111 27.591 14.836 1.00 84.69 515 PHE A C 1
ATOM 4089 O O . PHE A 1 515 ? -26.626 27.649 15.947 1.00 84.69 515 PHE A O 1
ATOM 4096 N N . THR A 1 516 ? -26.634 28.189 13.773 1.00 84.00 516 THR A N 1
ATOM 4097 C CA . THR A 1 516 ? -27.838 29.017 13.847 1.00 84.00 516 THR A CA 1
ATOM 4098 C C . THR A 1 516 ? -29.066 28.164 13.560 1.00 84.00 516 THR A C 1
ATOM 4100 O O . THR A 1 516 ? -29.132 27.533 12.506 1.00 84.00 516 THR A O 1
ATOM 4103 N N . ASP A 1 517 ? -30.018 28.145 14.490 1.00 77.12 517 ASP A N 1
ATOM 4104 C CA . ASP A 1 517 ? -31.329 27.529 14.278 1.00 77.12 517 ASP A CA 1
ATOM 4105 C C . ASP A 1 517 ? -32.247 28.428 13.423 1.00 77.12 517 ASP A C 1
ATOM 4107 O O . ASP A 1 517 ? -31.928 29.588 13.151 1.00 77.12 517 ASP A O 1
ATOM 4111 N N . ALA A 1 518 ? -33.398 27.910 12.984 1.00 77.00 518 ALA A N 1
ATOM 4112 C CA . ALA A 1 518 ? -34.352 28.622 12.127 1.00 77.00 518 ALA A CA 1
ATOM 4113 C C . ALA A 1 518 ? -34.844 29.961 12.719 1.00 77.00 518 ALA A C 1
ATOM 4115 O O . ALA A 1 518 ? -35.245 30.859 11.978 1.00 77.00 518 ALA A O 1
ATOM 4116 N N . ASP A 1 519 ? -34.801 30.103 14.042 1.00 81.69 519 ASP A N 1
ATOM 4117 C CA . ASP A 1 519 ? -35.181 31.295 14.803 1.00 81.69 519 ASP A CA 1
ATOM 4118 C C . ASP A 1 519 ? -33.994 32.224 15.140 1.00 81.69 519 ASP A C 1
ATOM 4120 O O . ASP A 1 519 ? -34.168 33.244 15.809 1.00 81.69 519 ASP A O 1
ATOM 4124 N N . GLY A 1 520 ? -32.789 31.913 14.650 1.00 80.12 520 GLY A N 1
ATOM 4125 C CA . GLY A 1 520 ? -31.582 32.716 14.852 1.00 80.12 520 GLY A CA 1
ATOM 4126 C C . GLY A 1 520 ? -30.825 32.415 16.147 1.00 80.12 520 GLY A C 1
ATOM 4127 O O . GLY A 1 520 ? -29.800 33.050 16.408 1.00 80.12 520 GLY A O 1
ATOM 4128 N N . THR A 1 521 ? -31.296 31.467 16.963 1.00 85.75 521 THR A N 1
ATOM 4129 C CA . THR A 1 521 ? -30.647 31.118 18.231 1.00 85.75 521 THR A CA 1
ATOM 4130 C C . THR A 1 521 ? -29.397 30.250 18.012 1.00 85.75 521 THR A C 1
ATOM 4132 O O . THR A 1 521 ? -29.377 29.409 17.108 1.00 85.75 521 THR A O 1
ATOM 4135 N N . PRO A 1 522 ? -28.314 30.454 18.790 1.00 85.50 522 PRO A N 1
ATOM 4136 C CA . PRO A 1 522 ? -27.145 29.587 18.728 1.00 85.50 522 PRO A CA 1
ATOM 4137 C C . PRO A 1 522 ? -27.450 28.244 19.402 1.00 85.50 522 PRO A C 1
ATOM 4139 O O . PRO A 1 522 ? -27.771 28.205 20.589 1.00 85.50 522 PRO A O 1
ATOM 4142 N N . LYS A 1 523 ? -27.299 27.156 18.648 1.00 88.31 523 LYS A N 1
ATOM 4143 C CA . LYS A 1 523 ? -27.417 25.771 19.112 1.00 88.31 523 LYS A CA 1
ATOM 4144 C C . LYS A 1 523 ? -26.095 25.020 19.024 1.00 88.31 523 LYS A C 1
ATOM 4146 O O . LYS A 1 523 ? -25.181 25.398 18.284 1.00 88.31 523 LYS A O 1
ATOM 4151 N N . TYR A 1 524 ? -26.024 23.928 19.772 1.00 90.56 524 TYR A N 1
ATOM 4152 C CA . TYR A 1 524 ? -24.926 22.974 19.807 1.00 90.56 524 TYR A CA 1
ATOM 4153 C C . TYR A 1 524 ? -25.445 21.562 19.539 1.00 90.56 524 TYR A C 1
ATOM 4155 O O . TYR A 1 524 ? -26.633 21.279 19.673 1.00 90.56 524 TYR A O 1
ATOM 4163 N N . LEU A 1 525 ? -24.552 20.638 19.177 1.00 91.44 525 LEU A N 1
ATOM 4164 C CA . LEU A 1 525 ? -24.943 19.253 18.896 1.00 91.44 525 LEU A CA 1
ATOM 4165 C C . LEU A 1 525 ? -25.740 18.611 20.050 1.00 91.44 525 LEU A C 1
ATOM 4167 O O . LEU A 1 525 ? -26.686 17.864 19.797 1.00 91.44 525 LEU A O 1
ATOM 4171 N N . LEU A 1 526 ? -25.369 18.904 21.301 1.00 90.69 526 LEU A N 1
ATOM 4172 C CA . LEU A 1 526 ? -26.048 18.394 22.496 1.00 90.69 526 LEU A CA 1
ATOM 4173 C C . LEU A 1 526 ? -27.521 18.809 22.607 1.00 90.69 526 LEU A C 1
ATOM 4175 O O . LEU A 1 526 ? -28.262 18.137 23.320 1.00 90.69 526 LEU A O 1
ATOM 4179 N N . ASP A 1 527 ? -27.943 19.873 21.915 1.00 88.31 527 ASP A N 1
ATOM 4180 C CA . ASP A 1 527 ? -29.341 20.319 21.913 1.00 88.31 527 ASP A CA 1
ATOM 4181 C C . ASP A 1 527 ? -30.215 19.404 21.040 1.00 88.31 527 ASP A C 1
ATOM 4183 O O . ASP A 1 527 ? -31.403 19.234 21.311 1.00 88.31 527 ASP A O 1
ATOM 4187 N N . ASN A 1 528 ? -29.611 18.768 20.030 1.00 88.75 528 ASN A N 1
ATOM 4188 C CA . ASN A 1 528 ? -30.312 17.977 19.021 1.00 88.75 528 ASN A CA 1
ATOM 4189 C C . ASN A 1 528 ? -30.119 16.462 19.211 1.00 88.75 528 ASN A C 1
ATOM 4191 O O . ASN A 1 528 ? -30.965 15.681 18.787 1.00 88.75 528 ASN A O 1
ATOM 4195 N N . TYR A 1 529 ? -29.017 16.004 19.819 1.00 93.19 529 TYR A N 1
ATOM 4196 C CA . TYR A 1 529 ? -28.698 14.573 19.941 1.00 93.19 529 TYR A CA 1
ATOM 4197 C C . TYR A 1 529 ? -28.077 14.207 21.290 1.00 93.19 529 TYR A C 1
ATOM 4199 O O . TYR A 1 529 ? -27.204 14.902 21.815 1.00 93.19 529 TYR A O 1
ATOM 4207 N N . VAL A 1 530 ? -28.425 13.021 21.804 1.00 94.06 530 VAL A N 1
ATOM 4208 C CA . VAL A 1 530 ? -27.772 12.453 22.993 1.00 94.06 530 VAL A CA 1
ATOM 4209 C C . VAL A 1 530 ? -26.413 11.874 22.589 1.00 94.06 530 VAL A C 1
ATOM 4211 O O . VAL A 1 530 ? -26.301 10.713 22.191 1.00 94.06 530 VAL A O 1
ATOM 4214 N N . SER A 1 531 ? -25.365 12.690 22.689 1.00 91.94 531 SER A N 1
ATOM 4215 C CA . SER A 1 531 ? -23.994 12.298 22.341 1.00 91.94 531 SER A CA 1
ATOM 4216 C C . SER A 1 531 ? -23.347 11.439 23.432 1.00 91.94 531 SER A C 1
ATOM 4218 O O . SER A 1 531 ? -23.222 11.850 24.582 1.00 91.94 531 SER A O 1
ATOM 4220 N N . SER A 1 532 ? -22.909 10.237 23.065 1.00 92.00 532 SER A N 1
ATOM 4221 C CA . SER A 1 532 ? -22.156 9.303 23.915 1.00 92.00 532 SER A CA 1
ATOM 4222 C C . SER A 1 532 ? -20.796 8.993 23.289 1.00 92.00 532 SER A C 1
ATOM 4224 O O . SER A 1 532 ? -20.601 9.243 22.105 1.00 92.00 532 SER A O 1
ATOM 4226 N N . TYR A 1 533 ? -19.852 8.439 24.052 1.00 86.62 533 TYR A N 1
ATOM 4227 C CA . TYR A 1 533 ? -18.501 8.130 23.565 1.00 86.62 533 TYR A CA 1
ATOM 4228 C C . TYR A 1 533 ? -18.123 6.684 23.863 1.00 86.62 533 TYR A C 1
ATOM 4230 O O . TYR A 1 533 ? -18.511 6.142 24.897 1.00 86.62 533 TYR A O 1
ATOM 4238 N N . THR A 1 534 ? -17.334 6.074 22.977 1.00 83.81 534 THR A N 1
ATOM 4239 C CA . THR A 1 534 ? -16.728 4.762 23.227 1.00 83.81 534 THR A CA 1
ATOM 4240 C C . THR A 1 534 ? -15.257 4.714 22.801 1.00 83.81 534 THR A C 1
ATOM 4242 O O . THR A 1 534 ? -14.908 5.207 21.721 1.00 83.81 534 THR A O 1
ATOM 4245 N N . PRO A 1 535 ? -14.366 4.104 23.609 1.00 73.88 535 PRO A N 1
ATOM 4246 C CA . PRO A 1 535 ? -12.967 3.937 23.234 1.00 73.88 535 PRO A CA 1
ATOM 4247 C C . PRO A 1 535 ? -12.775 2.907 22.115 1.00 73.88 535 PRO A C 1
ATOM 4249 O O . PRO A 1 535 ? -11.885 3.091 21.292 1.00 73.88 535 PRO A O 1
ATOM 4252 N N . THR A 1 536 ? -13.595 1.860 22.030 1.00 79.88 536 THR A N 1
ATOM 4253 C CA . THR A 1 536 ? -13.571 0.881 20.927 1.00 79.88 536 THR A CA 1
ATOM 4254 C C . THR A 1 536 ? -14.968 0.304 20.695 1.00 79.88 536 THR A C 1
ATOM 4256 O O . THR A 1 536 ? -15.837 0.395 21.571 1.00 79.88 536 THR A O 1
ATOM 4259 N N . LEU A 1 537 ? -15.211 -0.296 19.531 1.00 87.00 537 LEU A N 1
ATOM 4260 C CA . LEU A 1 537 ? -16.464 -1.004 19.260 1.00 87.00 537 LEU A CA 1
ATOM 4261 C C . LEU A 1 537 ? -16.594 -2.238 20.160 1.00 87.00 537 LEU A C 1
ATOM 4263 O O . LEU A 1 537 ? -17.654 -2.468 20.742 1.00 87.00 537 LEU A O 1
ATOM 4267 N N . GLY A 1 538 ? -15.502 -2.981 20.363 1.00 80.81 538 GLY A N 1
ATOM 4268 C CA . GLY A 1 538 ? -15.461 -4.134 21.260 1.00 80.81 538 GLY A CA 1
ATOM 4269 C C . GLY A 1 538 ? -15.777 -3.777 22.716 1.00 80.81 538 GLY A C 1
ATOM 4270 O O . GLY A 1 538 ? -16.513 -4.506 23.380 1.00 80.81 538 GLY A O 1
ATOM 4271 N N . ALA A 1 539 ? -15.299 -2.632 23.217 1.00 77.06 539 ALA A N 1
ATOM 4272 C CA . ALA A 1 539 ? -15.618 -2.162 24.566 1.00 77.06 539 ALA A CA 1
ATOM 4273 C C . ALA A 1 539 ? -17.116 -1.873 24.724 1.00 77.06 539 ALA A C 1
ATOM 4275 O O . ALA A 1 539 ? -17.707 -2.246 25.736 1.00 77.06 539 ALA A O 1
ATOM 4276 N N . LEU A 1 540 ? -17.736 -1.267 23.707 1.00 85.75 540 LEU A N 1
ATOM 4277 C CA . LEU A 1 540 ? -19.172 -0.994 23.695 1.00 85.75 540 LEU A CA 1
ATOM 4278 C C . LEU A 1 540 ? -19.995 -2.289 23.646 1.00 85.75 540 LEU A C 1
ATOM 4280 O O . LEU A 1 540 ? -20.951 -2.436 24.405 1.00 85.75 540 LEU A O 1
ATOM 4284 N N . ILE A 1 541 ? -19.592 -3.256 22.816 1.00 86.12 541 ILE A N 1
ATOM 4285 C CA . ILE A 1 541 ? -20.229 -4.582 22.740 1.00 86.12 541 ILE A CA 1
ATOM 4286 C C . ILE A 1 541 ? -20.137 -5.307 24.086 1.00 86.12 541 ILE A C 1
ATOM 4288 O O . ILE A 1 541 ? -21.140 -5.829 24.576 1.00 86.12 541 ILE A O 1
ATOM 4292 N N . ASN A 1 542 ? -18.958 -5.311 24.710 1.00 76.50 542 ASN A N 1
ATOM 4293 C CA . ASN A 1 542 ? -18.744 -5.953 26.005 1.00 76.50 542 ASN A CA 1
ATOM 4294 C C . ASN A 1 542 ? -19.546 -5.275 27.119 1.00 76.50 542 ASN A C 1
ATOM 4296 O O . ASN A 1 542 ? -20.146 -5.966 27.937 1.00 76.50 542 ASN A O 1
ATOM 4300 N N . ALA A 1 543 ? -19.603 -3.940 27.135 1.00 78.38 543 ALA A N 1
ATOM 4301 C CA . ALA A 1 543 ? -20.394 -3.185 28.105 1.00 78.38 543 ALA A CA 1
ATOM 4302 C C . ALA A 1 543 ? -21.897 -3.491 28.004 1.00 78.38 543 ALA A C 1
ATOM 4304 O O . ALA A 1 543 ? -22.584 -3.496 29.020 1.00 78.38 543 ALA A O 1
ATOM 4305 N N . ARG A 1 544 ? -22.400 -3.779 26.798 1.00 81.94 544 ARG A N 1
ATOM 4306 C CA . ARG A 1 544 ? -23.798 -4.180 26.574 1.00 81.94 544 ARG A CA 1
ATOM 4307 C C . ARG A 1 544 ? -24.060 -5.655 26.877 1.00 81.94 544 ARG A C 1
ATOM 4309 O O . ARG A 1 544 ? -25.134 -5.995 27.356 1.00 81.94 544 ARG A O 1
ATOM 4316 N N . SER A 1 545 ? -23.090 -6.527 26.599 1.00 73.75 545 SER A N 1
ATOM 4317 C CA . SER A 1 545 ? -23.215 -7.981 26.798 1.00 73.75 545 SER A CA 1
ATOM 4318 C C . SER A 1 545 ? -23.079 -8.376 28.269 1.00 73.75 545 SER A C 1
ATOM 4320 O O . SER A 1 545 ? -23.781 -9.267 28.744 1.00 73.75 545 SER A O 1
ATOM 4322 N N . ASN A 1 546 ? -22.222 -7.674 29.014 1.00 62.94 546 ASN A N 1
ATOM 4323 C CA . ASN A 1 546 ? -22.142 -7.771 30.465 1.00 62.94 546 ASN A CA 1
ATOM 4324 C C . ASN A 1 546 ? -23.268 -6.937 31.075 1.00 62.94 546 ASN A C 1
ATOM 4326 O O . ASN A 1 546 ? -23.032 -5.862 31.627 1.00 62.94 546 ASN A O 1
ATOM 4330 N N . GLY A 1 547 ? -24.501 -7.434 30.964 1.00 49.97 547 GLY A N 1
ATOM 4331 C CA . GLY A 1 547 ? -25.616 -6.968 31.775 1.00 49.97 547 GLY A CA 1
ATOM 4332 C C . GLY A 1 547 ? -25.269 -7.180 33.244 1.00 49.97 547 GLY A C 1
ATOM 4333 O O . GLY A 1 547 ? -25.564 -8.226 33.815 1.00 49.97 547 GLY A O 1
ATOM 4334 N N . ASN A 1 548 ? -24.571 -6.219 33.846 1.00 47.00 548 ASN A N 1
ATOM 4335 C CA . ASN A 1 548 ? -24.251 -6.262 35.257 1.00 47.00 548 ASN A CA 1
ATOM 4336 C C . ASN A 1 548 ? -25.576 -6.272 36.018 1.00 47.00 548 ASN A C 1
ATOM 4338 O O . ASN A 1 548 ? -26.278 -5.269 36.092 1.00 47.00 548 ASN A O 1
ATOM 4342 N N . SER A 1 549 ? -25.843 -7.393 36.682 1.00 49.19 549 SER A N 1
ATOM 4343 C CA . SER A 1 549 ? -26.769 -7.536 37.807 1.00 49.19 549 SER A CA 1
ATOM 4344 C C . SER A 1 549 ? -26.344 -6.711 39.035 1.00 49.19 549 SER A C 1
ATOM 4346 O O . SER A 1 549 ? -26.745 -7.005 40.158 1.00 49.19 549 SER A O 1
ATOM 4348 N N . ILE A 1 550 ? -25.462 -5.728 38.849 1.00 56.56 550 ILE A N 1
ATOM 4349 C CA . ILE A 1 550 ? -24.953 -4.842 39.882 1.00 56.56 550 ILE A CA 1
ATOM 4350 C C . ILE A 1 550 ? -25.557 -3.481 39.580 1.00 56.56 550 ILE A C 1
ATOM 4352 O O . ILE A 1 550 ? -25.148 -2.809 38.633 1.00 56.56 550 ILE A O 1
ATOM 4356 N N . GLU A 1 551 ? -26.534 -3.096 40.396 1.00 54.53 551 GLU A N 1
ATOM 4357 C CA . GLU A 1 551 ? -27.052 -1.733 40.438 1.00 54.53 551 GLU A CA 1
ATOM 4358 C C . GLU A 1 551 ? -25.881 -0.735 40.462 1.00 54.53 551 GLU A C 1
ATOM 4360 O O . GLU A 1 551 ? -24.946 -0.905 41.260 1.00 54.53 551 GLU A O 1
ATOM 4365 N N . PRO A 1 552 ? -25.884 0.293 39.596 1.00 59.72 552 PRO A N 1
ATOM 4366 C CA . PRO A 1 552 ? -24.843 1.308 39.607 1.00 59.72 552 PRO A CA 1
ATOM 4367 C C . PRO A 1 552 ? -24.798 1.969 40.989 1.00 59.72 552 PRO A C 1
ATOM 4369 O O . PRO A 1 552 ? -25.736 2.639 41.408 1.00 59.72 552 PRO A O 1
ATOM 4372 N N . LYS A 1 553 ? -23.690 1.775 41.713 1.00 63.81 553 LYS A N 1
ATOM 4373 C CA . LYS A 1 553 ? -23.522 2.280 43.089 1.00 63.81 553 LYS A CA 1
ATOM 4374 C C . LYS A 1 553 ? -23.186 3.769 43.162 1.00 63.81 553 LYS A C 1
ATOM 4376 O O . LYS A 1 553 ? -23.161 4.332 44.253 1.00 63.81 553 LYS A O 1
ATOM 4381 N N . LEU A 1 554 ? -22.864 4.390 42.029 1.00 61.88 554 LEU A N 1
ATOM 4382 C CA . LEU A 1 554 ? -22.399 5.767 41.969 1.00 61.88 554 LEU A CA 1
ATOM 4383 C C . LEU A 1 554 ? -22.839 6.418 40.656 1.00 61.88 554 LEU A C 1
ATOM 4385 O O . LEU A 1 554 ? -22.432 5.989 39.578 1.00 61.88 554 LEU A O 1
ATOM 4389 N N . LEU A 1 555 ? -23.640 7.474 40.770 1.00 62.62 555 LEU A N 1
ATOM 4390 C CA . LEU A 1 555 ? -23.950 8.400 39.689 1.00 62.62 555 LEU A CA 1
ATOM 4391 C C . LEU A 1 555 ? -23.169 9.689 39.952 1.00 62.62 555 LEU A C 1
ATOM 4393 O O . LEU A 1 555 ? -23.408 10.365 40.951 1.00 62.62 555 LEU A O 1
ATOM 4397 N N . ILE A 1 556 ? -22.234 10.022 39.066 1.00 63.00 556 ILE A N 1
ATOM 4398 C CA . ILE A 1 556 ? -21.527 11.303 39.106 1.00 63.00 556 ILE A CA 1
ATOM 4399 C C . ILE A 1 556 ? -22.238 12.237 38.132 1.00 63.00 556 ILE A C 1
ATOM 4401 O O . ILE A 1 556 ? -22.213 12.012 36.925 1.00 63.00 556 ILE A O 1
ATOM 4405 N N . VAL A 1 557 ? -22.872 13.280 38.663 1.00 62.56 557 VAL A N 1
ATOM 4406 C CA . VAL A 1 557 ? -23.447 14.371 37.871 1.00 62.56 557 VAL A CA 1
ATOM 4407 C C . VAL A 1 557 ? -22.530 15.579 38.023 1.00 62.56 557 VAL A C 1
ATOM 4409 O O . VAL A 1 557 ? -22.383 16.109 39.122 1.00 62.56 557 VAL A O 1
ATOM 4412 N N . GLY A 1 558 ? -21.885 15.991 36.933 1.00 53.31 558 GLY A N 1
ATOM 4413 C CA . GLY A 1 558 ? -21.140 17.247 36.884 1.00 53.31 558 GLY A CA 1
ATOM 4414 C C . GLY A 1 558 ? -22.074 18.390 36.498 1.00 53.31 558 GLY A C 1
ATOM 4415 O O . GLY A 1 558 ? -22.512 18.447 35.353 1.00 53.31 558 GLY A O 1
ATOM 4416 N N . ASP A 1 559 ? -22.384 19.286 37.437 1.00 54.62 559 ASP A N 1
ATOM 4417 C CA . ASP A 1 559 ? -23.102 20.533 37.147 1.00 54.62 559 ASP A CA 1
ATOM 4418 C C . ASP A 1 559 ? -22.103 21.606 36.684 1.00 54.62 559 ASP A C 1
ATOM 4420 O O . ASP A 1 559 ? -21.202 22.021 37.420 1.00 54.62 559 ASP A O 1
ATOM 4424 N N . THR A 1 560 ? -22.248 22.056 35.440 1.00 52.88 560 THR A N 1
ATOM 4425 C CA . THR A 1 560 ? -21.390 23.079 34.834 1.00 52.88 560 THR A CA 1
ATOM 4426 C C . THR A 1 560 ? -21.697 24.491 35.330 1.00 52.88 560 THR A C 1
ATOM 4428 O O . THR A 1 560 ? -20.876 25.385 35.126 1.00 52.88 560 THR A O 1
ATOM 4431 N N . LYS A 1 561 ? -22.798 24.725 36.065 1.00 53.44 561 LYS A N 1
ATOM 4432 C CA . LYS A 1 561 ? -23.128 26.060 36.603 1.00 53.44 561 LYS A CA 1
ATOM 4433 C C . LYS A 1 561 ? -22.099 26.611 37.596 1.00 53.44 561 LYS A C 1
ATOM 4435 O O . LYS A 1 561 ? -22.083 27.820 37.831 1.00 53.44 561 LYS A O 1
ATOM 4440 N N . THR A 1 562 ? -21.238 25.767 38.170 1.00 49.75 562 THR A N 1
ATOM 4441 C CA . THR A 1 562 ? -20.208 26.175 39.144 1.00 49.75 562 THR A CA 1
ATOM 4442 C C . THR A 1 562 ? -18.785 26.255 38.584 1.00 49.75 562 THR A C 1
ATOM 4444 O O . THR A 1 562 ? -17.880 26.683 39.304 1.00 49.75 562 THR A O 1
ATOM 4447 N N . LEU A 1 563 ? -18.551 25.880 37.321 1.00 46.00 563 LEU A N 1
ATOM 4448 C CA . LEU A 1 563 ? -17.222 25.955 36.709 1.00 46.00 563 LEU A CA 1
ATOM 4449 C C . LEU A 1 563 ? -16.963 27.368 36.168 1.00 46.00 563 LEU A C 1
ATOM 4451 O O . LEU A 1 563 ? -17.633 27.848 35.260 1.00 46.00 563 LEU A O 1
ATOM 4455 N N . LYS A 1 564 ? -15.964 28.054 36.739 1.00 46.03 564 LYS A N 1
ATOM 4456 C CA . LYS A 1 564 ? -15.579 29.425 36.348 1.00 46.03 564 LYS A CA 1
ATOM 4457 C C . LYS A 1 564 ? -15.049 29.544 34.909 1.00 46.03 564 LYS A C 1
ATOM 4459 O O . LYS A 1 564 ? -14.954 30.660 34.423 1.00 46.03 564 LYS A O 1
ATOM 4464 N N . SER A 1 565 ? -14.696 28.436 34.255 1.00 45.38 565 SER A N 1
ATOM 4465 C CA . SER A 1 565 ? -14.077 28.405 32.921 1.00 45.38 565 SER A CA 1
ATOM 4466 C C . SER A 1 565 ? -15.071 28.295 31.757 1.00 45.38 565 SER A C 1
ATOM 4468 O O . SER A 1 565 ? -14.641 28.164 30.620 1.00 45.38 565 SER A O 1
ATOM 4470 N N . THR A 1 566 ? -16.380 28.296 32.023 1.00 39.09 566 THR A N 1
ATOM 4471 C CA . THR A 1 566 ? -17.438 28.190 30.998 1.00 39.09 566 THR A CA 1
ATOM 4472 C C . THR A 1 566 ? -18.372 29.407 30.986 1.00 39.09 566 THR A C 1
ATOM 4474 O O . THR A 1 566 ? -19.546 29.274 30.648 1.00 39.09 566 THR A O 1
ATOM 4477 N N . ARG A 1 567 ? -17.883 30.580 31.410 1.00 35.91 567 ARG A N 1
ATOM 4478 C CA . ARG A 1 567 ? -18.589 31.865 31.297 1.00 35.91 567 ARG A CA 1
ATOM 4479 C C . ARG A 1 567 ? -17.937 32.768 30.274 1.00 35.91 567 ARG A C 1
ATOM 4481 O O . ARG A 1 567 ? -16.689 32.806 30.284 1.00 35.91 567 ARG A O 1
#

Secondary structure (DSSP, 8-state):
-HHHHHHHHTTS----HHHHHHHHHHHHHHHHHH--HHHHHHHHHHHHHHHHHS-TT-TTHHHHHHHHHHHHHHHHHHH--HHHHHHHHHHHHHHHHTS-TT-TTHHHHHHHHHHHHHHHHHHH--HHHHHHHHHHHHHHHHTS-TT-TTHHHHHHHHHHHHHHHHHHH--HHHHHHHHHHHHHHHHTS-TT-TTHHHHHHHHHHHHHHHHHHH--HHHHHHHHHHHHHHHHTS-TT-TTHHHHHHHHHHHHHHHHHHHHHS--HHHHHHHHHH-TTHHHHHHHHHHHHHHTT-HHHHHHHHHHHHHHHHGGGTTTHHHHHHHHHHHHHHHHHHHHHHHHHHHHHHHHHHHHHTTSS--SS--TTHHHHHHHHHHHHHHHHHHHHHHHHHHHHHHHTSTT-TTTTS---HHHHGGGGTTS-EEEEEEETTEEEEEEE-S-SS--EEEEEPPTTHHHHHHHHHHHT-S-HHHHHIIIIIHHHHHHHHHTTPPTT-EEEEEE-GGGGGS-GGG---EE-TTS-EE-HHHHSEEEE-S-HHHHHHHHHS--SS--S------GGG-GGG-

Foldseek 3Di:
DVVVVVVVVVPPDPCALVVLQVQLVVLVVVCVVPVDPVSLVSSLVSLVVSLVRQDPPRPCNLVSLQSNLVSLVVCCVVPVDPVSLVSSLVSLVVSLVVAPLPRPCNLVSLQSNLVSLVVVCVPPVPVVSLVSSLVSLVSSLVNQDPPRLCNLVSLQSNLVSLVVVCVVPVDPVSLVSSLVSLVVSLVSAPLPRPCNLVSLQSNLVSLLVVCVQQVDLVSLVSSLVSLVSSLVVAAPPRPCNLVSLVSLVVSVVVVLLSLVLQQDPVSNVCSCVVDVCLQQSLLSNLVVCVVVVVNQVSQLSNQVSLCSVCVNPPPQVVLLVVCCVVPVPLSVQLNVLSVVLNVLVVVVVVVVVVVVPDPDDDDPPVVVVVVVVSVVSSVVNVVSSVVNVVSLVVQLPPPPCVQPSHRPGSVLLLVLCVQHWEWEWRQHLRWTWTWIAHNDPVDGIDIQTFDNCLNVVLVVCLVVVDPDVLAVCCVTPDVSVVVVCVVVPNAWAGAYEYQYGDSCVVPDQQQRDQDQDPVRDTDGNVVGYNYHYDPHSVRSSVVVVCPPPDDPPDDDDDDPPPPPVPD

pLDDT: mean 75.94, std 16.25, range [34.84, 97.06]

Nearest PDB structures (foldseek):
  7w5m-assembly1_A  TM=5.928E-01  e=3.171E-04  Arabidopsis thaliana
  8ffv-assembly1_D  TM=4.800E-01  e=1.655E-01  Homo sapiens
  8j8p-assembly1_C  TM=1.880E-01  e=1.065E-02  Saccharomyces eubayanus
  7tdz-assembly1_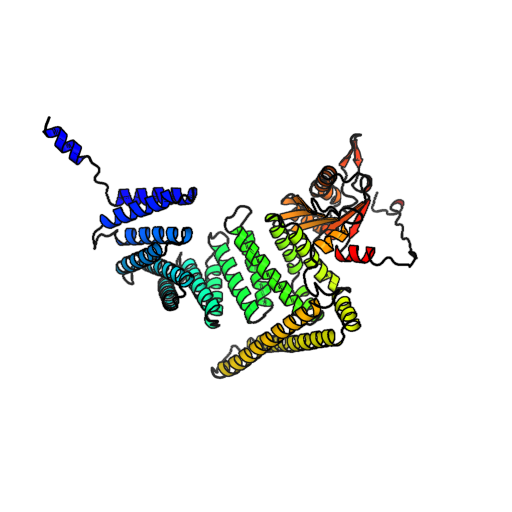a  TM=2.010E-01  e=7.022E-02  Xenopus laevis
  2ond-assembly1_B  TM=3.159E-01  e=7.415E-01  Mus musculus

Sequence (567 aa):
METIHTTIRDSLVNVTAETHDSLALKYWKLFEQSGQREELDTSITHDRTALKLRPDGHPDRSKSLCNLAVSLSTRYRRLGQSEDLEEAIKMNRAALEFHPEDHPDRPTSLNNLASSLSSRYERHGRKEDLEEAIKLERAALELRPGGHPDRSTSLINLASSLMIRYQQFGRTEDLEEASDLQRDALKLSPEDHPHRSMSLNNLANSVRTRFEKYGRTEDLEKAIELERAALELRPAGHPDRSTSLNNLAATLSILQHVLTVNPTLHAQHDFLLRNSDHRVLSLDAASYAAEKSQLEQAIEILEQGRGLLWSQLRGLRHPLDQLAETNGKLADRFRNVSRQLEDLATSHEALASGSDINRSGSHRLDGELGQKSFDELLKLKKKLSHEQQEIMNDIRRVPGFENFLEATPFRVLQRAASDGPVIMVNHCKYRCDALIILSRSDFSVVCVPLDVAFYEDSINQCNELLEAPMKMLWDRVVSKVIEKLTEVGIAEGSRIWWCPTSVLAALPFHAAGPFTDADGTPKYLLDNYVSSYTPTLGALINARSNGNSIEPKLLIVGDTKTLKSTR